Protein 3ABI (pdb70)

Radius of gyration: 34.6 Å; Cα contacts (8 Å, |Δi|>4): 1571; chains: 2; bounding box: 71×82×87 Å

CATH classification: 3.40.50.720 (+1 more: 3.30.360.10)

Nearest PDB structures (foldseek):
  3abi-assembly1_A  TM=1.003E+00  e=7.077E-80  Pyrococcus horikoshii
  3abi-assembly1_B  TM=9.769E-01  e=2.149E-71  Pyrococcus horikoshii
  2axq-assembly1_A-2  TM=8.290E-01  e=6.824E-28  Saccharomyces cerevisiae
  1e5q-assembly1_B  TM=8.795E-01  e=2.379E-26  Pyricularia grisea
  5l78-assembly1_B  TM=8.174E-01  e=2.625E-27  Homo sapiens

Sequence (694 aa):
HMKVLILGAGNIGRAIAWDLKDEFDVYIGDVNNENLEKVKEFATPLKVDASNFDKLVEVMKEFELVIGALPGFLGFKSIKAAIKSKVDMVDVSFMPENPLELRDEAEKAQVTIVFDAGFAPGLSNILMGRIFQELDLKEGYIYVGGLPKDPKPPLYYKITWSPRDLIEEYTRPARVIRNGKVSKVDPLSEVKKVKIGKFEFEAFISDGLRSMLETINSERLEEWTLRWPGHLEKIKVLRELGFFKPENLDFTLRVIEPLMRYETKDFSIMKVVGKGEEGEMEFFLYDEEDSMFSSMSRVTGFTAAIISRIVAENTCTFGVIPPEILGMREDTFRRIIDELKERGISIEGHMKVLILGAGNIGRAIAWDLKDEFDVYIGDVNNENLEKVKEFATPLKVDASNFDKLVEVMKEFELVIGALPGFLGFKSIKAAIKSKVDMVDVSFMPENPLELRDEAEKAQVTIVFDAGFAPGLSNILMGRIFQELDLKEGYIYVGGLPKDPKPPLYYKPRDLIEEYTRPARVIRNGKVSKVDPLSEVKKVKIGKFEFEAFISDGLRSMLETINSERLEEWTLRWPGHLEKIKVLRELGFFKPENLDFTLRVIEPLMRYETKDFSIMKVVGKGEEGEMEFFLYDEEDSMFSSMSRVTGFTAAIISRIVAENTCTFGVIPPEILGMREDTFRRIIDELKERGISIEG

Foldseek 3Di:
DFEEEEEDLALLRLLLQVVCQVPYQYEYEYQDVVSVVVRVVRHHYDHDDLVDQVRLLVVLLRGQEYEYDDEQCSPLSNLVSCLVSLHAYEYQYPHPDDNQVCFVSFQVSWYEYEYNCFQQPNVQLLQVLLLLQVFVFAAKEKEKEKAFPDFDPDARGADAGDPLSVLVFQQDWAWKAAQQAIDTDRFLPDWDWDADVPDIWIKTWGNRCRPVRVVRGHNIYTYIYTGHPNNSVVSVVCVVVVCCPPVNVVVVCVVCVVRNHDDGKIKIWMKMWTDHPPDIDIKIWIGIADPPHGHSSNRGNQSSSQVSVCSVVVVDTTGYDYNNVLSNDPVSSVSSQVSCVVVVTHMDD/DAEEEEEDLDLLSQLQLVVCQVPHQYEYEDCDPVSQVVRPVRHHYDYDDLVDLVRLLVVCLVHQEYEYDDEQVSPLSNLVSCLVSLHAYEYQHPHPDDNLVCFVSQQVSFYEYEYNCFQFVRVLLLQVLLVLQVFVFAAKEKEKEKAFPDADDDARGQALVVLVFQVDWAWWAAQQHIDTDRFLPDWDWDADVVGIWIWTWGHRCRVVNVVRRYNTYTYIYTGHPNHCVVVVVCVVVPCSPVVNVVVSCVVCNVNNHDDGWIKMKMKMKTDHPDDIDIKIWIGTADDPHHNRSLRTNQSSSQVRVCSSVVVDGTGYDYSSVLSNDVVSSVSSQVSCVVVPIHMDD

Structure (mmCIF, N/CA/C/O backbone):
data_3ABI
#
_entry.id   3ABI
#
_cell.length_a   75.291
_cell.length_b   113.011
_cell.length_c   122.456
_cell.angle_alpha   90.00
_cell.angle_beta   90.00
_cell.angle_gamma   90.00
#
_symmetry.space_group_name_H-M   'P 21 21 21'
#
loop_
_entity.id
_entity.type
_entity.pdbx_description
1 polymer 'Putative uncharacterized protein PH1688'
2 non-polymer 'SULFATE ION'
3 non-polymer NICOTINAMIDE-ADENINE-DINUCLEOTIDE
4 water water
#
loop_
_atom_site.group_PDB
_atom_site.id
_atom_site.type_symbol
_atom_site.label_atom_id
_atom_site.label_alt_id
_atom_site.label_comp_id
_atom_site.label_asym_id
_atom_site.label_entity_id
_atom_site.label_seq_id
_atom_site.pdbx_PDB_ins_code
_atom_site.Cartn_x
_atom_site.Cartn_y
_atom_site.Cartn_z
_atom_site.occupancy
_atom_site.B_iso_or_equiv
_atom_site.auth_seq_id
_atom_site.auth_comp_id
_atom_site.auth_asym_id
_atom_site.auth_atom_id
_atom_site.pdbx_PDB_model_num
ATOM 1 N N . HIS A 1 16 ? 0.737 1.207 152.622 1.00 81.57 0 HIS A N 1
ATOM 2 C CA . HIS A 1 16 ? 0.323 1.721 151.338 1.00 80.59 0 HIS A CA 1
ATOM 3 C C . HIS A 1 16 ? 1.038 0.998 150.190 1.00 77.80 0 HIS A C 1
ATOM 4 O O . HIS A 1 16 ? 2.253 0.979 150.119 1.00 75.91 0 HIS A O 1
ATOM 11 N N . MET A 1 17 ? 0.271 0.402 149.286 1.00 74.18 1 MET A N 1
ATOM 12 C CA . MET A 1 17 ? 0.829 -0.331 148.151 1.00 69.80 1 MET A CA 1
ATOM 13 C C . MET A 1 17 ? 1.490 0.526 147.077 1.00 67.88 1 MET A C 1
ATOM 14 O O . MET A 1 17 ? 1.213 1.697 146.951 1.00 68.65 1 MET A O 1
ATOM 19 N N . LYS A 1 18 ? 2.374 -0.081 146.309 1.00 64.82 2 LYS A N 1
ATOM 20 C CA . LYS A 1 18 ? 3.097 0.614 145.269 1.00 66.14 2 LYS A CA 1
ATOM 21 C C . LYS A 1 18 ? 2.292 0.794 143.994 1.00 63.53 2 LYS A C 1
ATOM 22 O O . LYS A 1 18 ? 1.670 -0.123 143.514 1.00 61.91 2 LYS A O 1
ATOM 28 N N . VAL A 1 19 ? 2.320 1.992 143.446 1.00 56.42 3 VAL A N 1
ATOM 29 C CA . VAL A 1 19 ? 1.602 2.274 142.232 1.00 54.50 3 VAL A CA 1
ATOM 30 C C . VAL A 1 19 ? 2.472 3.036 141.263 1.00 52.68 3 VAL A C 1
ATOM 31 O O . VAL A 1 19 ? 3.206 3.914 141.651 1.00 55.35 3 VAL A O 1
ATOM 35 N N . LEU A 1 20 ? 2.378 2.703 139.991 1.00 51.73 4 LEU A N 1
ATOM 36 C CA . LEU A 1 20 ? 3.148 3.399 138.990 1.00 52.60 4 LEU A CA 1
ATOM 37 C C . LEU A 1 20 ? 2.262 4.096 137.982 1.00 51.95 4 LEU A C 1
ATOM 38 O O . LEU A 1 20 ? 1.426 3.502 137.384 1.00 52.15 4 LEU A O 1
ATOM 43 N N . ILE A 1 21 ? 2.469 5.380 137.813 1.00 52.26 5 ILE A N 1
ATOM 44 C CA . ILE A 1 21 ? 1.699 6.162 136.897 1.00 50.16 5 ILE A CA 1
ATOM 45 C C . ILE A 1 21 ? 2.619 6.443 135.753 1.00 51.96 5 ILE A C 1
ATOM 46 O O . ILE A 1 21 ? 3.730 6.836 135.963 1.00 54.12 5 ILE A O 1
ATOM 51 N N . LEU A 1 22 ? 2.149 6.245 134.540 1.00 47.19 6 LEU A N 1
ATOM 52 C CA . LEU A 1 22 ? 2.957 6.496 133.383 1.00 46.38 6 LEU A CA 1
ATOM 53 C C . LEU A 1 22 ? 2.579 7.818 132.811 1.00 49.52 6 LEU A C 1
ATOM 54 O O . LEU A 1 22 ? 1.492 7.991 132.354 1.00 44.35 6 LEU A O 1
ATOM 59 N N . GLY A 1 23 ? 3.514 8.747 132.834 1.00 44.41 7 GLY A N 1
ATOM 60 C CA . GLY A 1 23 ? 3.320 10.074 132.312 1.00 45.06 7 GLY A CA 1
ATOM 61 C C . GLY A 1 23 ? 3.093 11.072 133.407 1.00 49.40 7 GLY A C 1
ATOM 62 O O . GLY A 1 23 ? 2.238 10.900 134.223 1.00 51.18 7 GLY A O 1
ATOM 63 N N . ALA A 1 24 ? 3.900 12.119 133.415 1.00 47.00 8 ALA A N 1
ATOM 64 C CA . ALA A 1 24 ? 3.865 13.154 134.428 1.00 47.92 8 ALA A CA 1
ATOM 65 C C . ALA A 1 24 ? 3.341 14.427 133.854 1.00 48.40 8 ALA A C 1
ATOM 66 O O . ALA A 1 24 ? 3.827 15.495 134.124 1.00 48.00 8 ALA A O 1
ATOM 68 N N . GLY A 1 25 ? 2.337 14.265 133.035 1.00 39.28 9 GLY A N 1
ATOM 69 C CA . GLY A 1 25 ? 1.709 15.342 132.344 1.00 44.35 9 GLY A CA 1
ATOM 70 C C . GLY A 1 25 ? 0.728 15.918 133.283 1.00 46.14 9 GLY A C 1
ATOM 71 O O . GLY A 1 25 ? 0.704 15.598 134.414 1.00 42.46 9 GLY A O 1
ATOM 72 N N . ASN A 1 26 ? -0.098 16.793 132.797 1.00 45.85 10 ASN A N 1
ATOM 73 C CA . ASN A 1 26 ? -1.046 17.395 133.666 1.00 54.36 10 ASN A CA 1
ATOM 74 C C . ASN A 1 26 ? -2.007 16.402 134.244 1.00 54.92 10 ASN A C 1
ATOM 75 O O . ASN A 1 26 ? -2.325 16.479 135.390 1.00 55.24 10 ASN A O 1
ATOM 80 N N . ILE A 1 27 ? -2.473 15.463 133.455 1.00 52.27 11 ILE A N 1
ATOM 81 C CA . ILE A 1 27 ? -3.367 14.463 133.977 1.00 46.99 11 ILE A CA 1
ATOM 82 C C . ILE A 1 27 ? -2.680 13.592 134.990 1.00 46.00 11 ILE A C 1
ATOM 83 O O . ILE A 1 27 ? -3.194 13.332 136.031 1.00 40.97 11 ILE A O 1
ATOM 88 N N . GLY A 1 28 ? -1.485 13.153 134.671 1.00 48.85 12 GLY A N 1
ATOM 89 C CA . GLY A 1 28 ? -0.738 12.276 135.542 1.00 52.58 12 GLY A CA 1
ATOM 90 C C . GLY A 1 28 ? -0.395 12.867 136.878 1.00 56.16 12 GLY A C 1
ATOM 91 O O . GLY A 1 28 ? -0.388 12.190 137.868 1.00 56.87 12 GLY A O 1
ATOM 92 N N . ARG A 1 29 ? -0.079 14.141 136.883 1.00 54.52 13 ARG A N 1
ATOM 93 C CA . ARG A 1 29 ? 0.232 14.844 138.093 1.00 55.94 13 ARG A CA 1
ATOM 94 C C . ARG A 1 29 ? -0.968 14.916 139.017 1.00 54.46 13 ARG A C 1
ATOM 95 O O . ARG A 1 29 ? -0.828 14.788 140.195 1.00 56.66 13 ARG A O 1
ATOM 103 N N . ALA A 1 30 ? -2.146 15.147 138.467 1.00 52.51 14 ALA A N 1
ATOM 104 C CA . ALA A 1 30 ? -3.382 15.194 139.243 1.00 48.86 14 ALA A CA 1
ATOM 105 C C . ALA A 1 30 ? -3.759 13.864 139.857 1.00 46.10 14 ALA A C 1
ATOM 106 O O . ALA A 1 30 ? -4.273 13.805 140.931 1.00 43.58 14 ALA A O 1
ATOM 108 N N . ILE A 1 31 ? -3.522 12.801 139.127 1.00 40.04 15 ILE A N 1
ATOM 109 C CA . ILE A 1 31 ? -3.764 11.483 139.632 1.00 44.75 15 ILE A CA 1
ATOM 110 C C . ILE A 1 31 ? -2.839 11.229 140.780 1.00 42.65 15 ILE A C 1
ATOM 111 O O . ILE A 1 31 ? -3.181 10.579 141.714 1.00 43.49 15 ILE A O 1
ATOM 116 N N . ALA A 1 32 ? -1.634 11.728 140.666 1.00 51.11 16 ALA A N 1
ATOM 117 C CA . ALA A 1 32 ? -0.639 11.552 141.691 1.00 52.69 16 ALA A CA 1
ATOM 118 C C . ALA A 1 32 ? -0.997 12.247 142.967 1.00 51.09 16 ALA A C 1
ATOM 119 O O . ALA A 1 32 ? -0.820 11.709 144.021 1.00 45.76 16 ALA A O 1
ATOM 121 N N . TRP A 1 33 ? -1.490 13.463 142.845 1.00 45.96 17 TRP A N 1
ATOM 122 C CA . TRP A 1 33 ? -1.889 14.247 143.967 1.00 42.82 17 TRP A CA 1
ATOM 123 C C . TRP A 1 33 ? -3.026 13.604 144.689 1.00 41.42 17 TRP A C 1
ATOM 124 O O . TRP A 1 33 ? -3.031 13.489 145.878 1.00 41.40 17 TRP A O 1
ATOM 135 N N . ASP A 1 34 ? -4.003 13.162 143.949 1.00 41.02 18 ASP A N 1
ATOM 136 C CA . ASP A 1 34 ? -5.139 12.530 144.554 1.00 43.96 18 ASP A CA 1
ATOM 137 C C . ASP A 1 34 ? -4.769 11.272 145.334 1.00 42.86 18 ASP A C 1
ATOM 138 O O . ASP A 1 34 ? -5.294 11.029 146.368 1.00 44.12 18 ASP A O 1
ATOM 143 N N . LEU A 1 35 ? -3.855 10.486 144.819 1.00 44.64 19 LEU A N 1
ATOM 144 C CA . LEU A 1 35 ? -3.470 9.239 145.431 1.00 49.22 19 LEU A CA 1
ATOM 145 C C . LEU A 1 35 ? -2.275 9.253 146.366 1.00 52.95 19 LEU A C 1
ATOM 146 O O . LEU A 1 35 ? -1.929 8.249 146.916 1.00 50.99 19 LEU A O 1
ATOM 151 N N . LYS A 1 36 ? -1.667 10.396 146.567 1.00 50.37 20 LYS A N 1
ATOM 152 C CA . LYS A 1 36 ? -0.425 10.467 147.278 1.00 54.21 20 LYS A CA 1
ATOM 153 C C . LYS A 1 36 ? -0.427 9.926 148.696 1.00 54.60 20 LYS A C 1
ATOM 154 O O . LYS A 1 36 ? 0.552 9.367 149.130 1.00 53.41 20 LYS A O 1
ATOM 160 N N . ASP A 1 37 ? -1.515 10.097 149.423 1.00 56.70 21 ASP A N 1
ATOM 161 C CA . ASP A 1 37 ? -1.584 9.618 150.795 1.00 56.30 21 ASP A CA 1
ATOM 162 C C . ASP A 1 37 ? -2.166 8.224 150.975 1.00 55.50 21 ASP A C 1
ATOM 163 O O . ASP A 1 37 ? -2.246 7.757 152.074 1.00 60.48 21 ASP A O 1
ATOM 168 N N . GLU A 1 38 ? -2.592 7.566 149.915 1.00 57.11 22 GLU A N 1
ATOM 169 C CA . GLU A 1 38 ? -3.161 6.232 150.043 1.00 53.15 22 GLU A CA 1
ATOM 170 C C . GLU A 1 38 ? -2.312 5.142 149.466 1.00 52.47 22 GLU A C 1
ATOM 171 O O . GLU A 1 38 ? -2.493 3.987 149.757 1.00 44.98 22 GLU A O 1
ATOM 177 N N . PHE A 1 39 ? -1.374 5.536 148.638 1.00 49.96 23 PHE A N 1
ATOM 178 C CA . PHE A 1 39 ? -0.515 4.615 147.965 1.00 56.13 23 PHE A CA 1
ATOM 179 C C . PHE A 1 39 ? 0.845 5.225 147.970 1.00 57.79 23 PHE A C 1
ATOM 180 O O . PHE A 1 39 ? 0.979 6.399 148.181 1.00 52.78 23 PHE A O 1
ATOM 188 N N . ASP A 1 40 ? 1.855 4.418 147.729 1.00 56.34 24 ASP A N 1
ATOM 189 C CA . ASP A 1 40 ? 3.192 4.919 147.638 1.00 59.01 24 ASP A CA 1
ATOM 190 C C . ASP A 1 40 ? 3.277 5.043 146.161 1.00 59.86 24 ASP A C 1
ATOM 191 O O . ASP A 1 40 ? 3.293 4.068 145.467 1.00 61.96 24 ASP A O 1
ATOM 196 N N . VAL A 1 41 ? 3.258 6.253 145.662 1.00 59.79 25 VAL A N 1
ATOM 197 C CA . VAL A 1 41 ? 3.179 6.403 144.237 1.00 64.73 25 VAL A CA 1
ATOM 198 C C . VAL A 1 41 ? 4.442 6.813 143.546 1.00 65.56 25 VAL A C 1
ATOM 199 O O . VAL A 1 41 ? 5.131 7.719 143.950 1.00 62.28 25 VAL A O 1
ATOM 203 N N . TYR A 1 42 ? 4.708 6.101 142.468 1.00 68.51 26 TYR A N 1
ATOM 204 C CA . TYR A 1 42 ? 5.846 6.361 141.637 1.00 69.35 26 TYR A CA 1
ATOM 205 C C . TYR A 1 42 ? 5.343 6.836 140.305 1.00 65.97 26 TYR A C 1
ATOM 206 O O . TYR A 1 42 ? 4.440 6.272 139.769 1.00 65.44 26 TYR A O 1
ATOM 215 N N . ILE A 1 43 ? 5.931 7.886 139.780 1.00 62.98 27 ILE A N 1
ATOM 216 C CA . ILE A 1 43 ? 5.536 8.361 138.486 1.00 61.23 27 ILE A CA 1
ATOM 217 C C . ILE A 1 43 ? 6.735 8.480 137.551 1.00 61.19 27 ILE A C 1
ATOM 218 O O . ILE A 1 43 ? 7.695 9.155 137.837 1.00 63.75 27 ILE A O 1
ATOM 223 N N . GLY A 1 44 ? 6.652 7.804 136.421 1.00 61.73 28 GLY A N 1
ATOM 224 C CA . GLY A 1 44 ? 7.700 7.798 135.435 1.00 60.28 28 GLY A CA 1
ATOM 225 C C . GLY A 1 44 ? 7.367 8.600 134.210 1.00 57.40 28 GLY A C 1
ATOM 226 O O . GLY A 1 44 ? 6.269 8.593 133.735 1.00 60.72 28 GLY A O 1
ATOM 227 N N . ASP A 1 45 ? 8.342 9.316 133.718 1.00 56.13 29 ASP A N 1
ATOM 228 C CA . ASP A 1 45 ? 8.153 10.122 132.566 1.00 55.17 29 ASP A CA 1
ATOM 229 C C . ASP A 1 45 ? 9.487 10.263 131.918 1.00 59.59 29 ASP A C 1
ATOM 230 O O . ASP A 1 45 ? 10.498 9.964 132.491 1.00 55.24 29 ASP A O 1
ATOM 235 N N . VAL A 1 46 ? 9.487 10.734 130.700 1.00 62.42 30 VAL A N 1
ATOM 236 C CA . VAL A 1 46 ? 10.729 10.952 130.036 1.00 63.46 30 VAL A CA 1
ATOM 237 C C . VAL A 1 46 ? 11.190 12.397 130.131 1.00 62.69 30 VAL A C 1
ATOM 238 O O . VAL A 1 46 ? 12.295 12.694 129.774 1.00 61.47 30 VAL A O 1
ATOM 242 N N . ASN A 1 47 ? 10.347 13.292 130.619 1.00 62.76 31 ASN A N 1
ATOM 243 C CA . ASN A 1 47 ? 10.733 14.689 130.716 1.00 66.59 31 ASN A CA 1
ATOM 244 C C . ASN A 1 47 ? 10.929 15.169 132.144 1.00 71.86 31 ASN A C 1
ATOM 245 O O . ASN A 1 47 ? 10.042 15.097 132.959 1.00 75.61 31 ASN A O 1
ATOM 250 N N . ASN A 1 48 ? 12.139 15.614 132.437 1.00 74.70 32 ASN A N 1
ATOM 251 C CA . ASN A 1 48 ? 12.554 16.026 133.769 1.00 74.55 32 ASN A CA 1
ATOM 252 C C . ASN A 1 48 ? 11.841 17.218 134.312 1.00 70.26 32 ASN A C 1
ATOM 253 O O . ASN A 1 48 ? 11.547 17.312 135.472 1.00 67.96 32 ASN A O 1
ATOM 258 N N . GLU A 1 49 ? 11.581 18.157 133.454 1.00 69.89 33 GLU A N 1
ATOM 259 C CA . GLU A 1 49 ? 10.965 19.346 133.911 1.00 71.44 33 GLU A CA 1
ATOM 260 C C . GLU A 1 49 ? 9.618 18.969 134.502 1.00 71.41 33 GLU A C 1
ATOM 261 O O . GLU A 1 49 ? 9.247 19.458 135.547 1.00 74.54 33 GLU A O 1
ATOM 267 N N . ASN A 1 50 ? 8.890 18.082 133.842 1.00 68.74 34 ASN A N 1
ATOM 268 C CA . ASN A 1 50 ? 7.607 17.611 134.344 1.00 65.07 34 ASN A CA 1
ATOM 269 C C . ASN A 1 50 ? 7.720 16.830 135.639 1.00 64.81 34 ASN A C 1
ATOM 270 O O . ASN A 1 50 ? 6.876 16.941 136.490 1.00 62.35 34 ASN A O 1
ATOM 275 N N . LEU A 1 51 ? 8.776 16.037 135.760 1.00 63.41 35 LEU A N 1
ATOM 276 C CA . LEU A 1 51 ? 9.106 15.261 136.952 1.00 63.97 35 LEU A CA 1
ATOM 277 C C . LEU A 1 51 ? 9.453 16.145 138.136 1.00 67.26 35 LEU A C 1
ATOM 278 O O . LEU A 1 51 ? 9.217 15.803 139.268 1.00 69.91 35 LEU A O 1
ATOM 283 N N . GLU A 1 52 ? 10.028 17.293 137.845 1.00 68.00 36 GLU A N 1
ATOM 284 C CA . GLU A 1 52 ? 10.394 18.245 138.867 1.00 70.90 36 GLU A CA 1
ATOM 285 C C . GLU A 1 52 ? 9.137 18.702 139.569 1.00 71.18 36 GLU A C 1
ATOM 286 O O . GLU A 1 52 ? 9.139 18.987 140.745 1.00 70.60 36 GLU A O 1
ATOM 292 N N . LYS A 1 53 ? 8.058 18.788 138.816 1.00 71.46 37 LYS A N 1
ATOM 293 C CA . LYS A 1 53 ? 6.787 19.224 139.347 1.00 68.19 37 LYS A CA 1
ATOM 294 C C . LYS A 1 53 ? 6.258 18.285 140.380 1.00 66.71 37 LYS A C 1
ATOM 295 O O . LYS A 1 53 ? 5.622 18.707 141.311 1.00 69.40 37 LYS A O 1
ATOM 301 N N . VAL A 1 54 ? 6.520 17.008 140.211 1.00 63.73 38 VAL A N 1
ATOM 302 C CA . VAL A 1 54 ? 5.987 16.030 141.126 1.00 66.57 38 VAL A CA 1
ATOM 303 C C . VAL A 1 54 ? 6.856 15.450 142.228 1.00 70.28 38 VAL A C 1
ATOM 304 O O . VAL A 1 54 ? 6.401 14.603 142.938 1.00 73.52 38 VAL A O 1
ATOM 308 N N . LYS A 1 55 ? 8.075 15.909 142.413 1.00 73.52 39 LYS A N 1
ATOM 309 C CA . LYS A 1 55 ? 8.953 15.296 143.406 1.00 70.81 39 LYS A CA 1
ATOM 310 C C . LYS A 1 55 ? 8.417 15.334 144.818 1.00 68.90 39 LYS A C 1
ATOM 311 O O . LYS A 1 55 ? 8.645 14.429 145.591 1.00 64.66 39 LYS A O 1
ATOM 317 N N . GLU A 1 56 ? 7.714 16.395 145.148 1.00 66.71 40 GLU A N 1
ATOM 318 C CA . GLU A 1 56 ? 7.167 16.533 146.468 1.00 68.99 40 GLU A CA 1
ATOM 319 C C . GLU A 1 56 ? 6.120 15.498 146.855 1.00 68.71 40 GLU A C 1
ATOM 320 O O . GLU A 1 56 ? 6.088 15.082 147.988 1.00 67.67 40 GLU A O 1
ATOM 326 N N . PHE A 1 57 ? 5.287 15.048 145.928 1.00 67.47 41 PHE A N 1
ATOM 327 C CA . PHE A 1 57 ? 4.297 14.044 146.288 1.00 64.66 41 PHE A CA 1
ATOM 328 C C . PHE A 1 57 ? 4.397 12.649 145.704 1.00 60.45 41 PHE A C 1
ATOM 329 O O . PHE A 1 57 ? 3.662 11.776 146.089 1.00 60.40 41 PHE A O 1
ATOM 337 N N . ALA A 1 58 ? 5.300 12.425 144.782 1.00 59.67 42 ALA A N 1
ATOM 338 C CA . ALA A 1 58 ? 5.459 11.099 144.242 1.00 59.24 42 ALA A CA 1
ATOM 339 C C . ALA A 1 58 ? 6.912 10.914 143.954 1.00 57.94 42 ALA A C 1
ATOM 340 O O . ALA A 1 58 ? 7.621 11.863 143.798 1.00 51.77 42 ALA A O 1
ATOM 342 N N . THR A 1 59 ? 7.365 9.682 143.881 1.00 59.12 43 THR A N 1
ATOM 343 C CA . THR A 1 59 ? 8.756 9.471 143.604 1.00 60.29 43 THR A CA 1
ATOM 344 C C . THR A 1 59 ? 8.898 9.312 142.115 1.00 60.97 43 THR A C 1
ATOM 345 O O . THR A 1 59 ? 8.310 8.445 141.528 1.00 58.79 43 THR A O 1
ATOM 349 N N . PRO A 1 60 ? 9.664 10.202 141.513 1.00 63.17 44 PRO A N 1
ATOM 350 C CA . PRO A 1 60 ? 9.900 10.215 140.081 1.00 63.28 44 PRO A CA 1
ATOM 351 C C . PRO A 1 60 ? 10.849 9.157 139.575 1.00 63.19 44 PRO A C 1
ATOM 352 O O . PRO A 1 60 ? 11.798 8.784 140.216 1.00 63.73 44 PRO A O 1
ATOM 356 N N . LEU A 1 61 ? 10.565 8.680 138.383 1.00 62.65 45 LEU A N 1
ATOM 357 C CA . LEU A 1 61 ? 11.369 7.691 137.734 1.00 62.53 45 LEU A CA 1
ATOM 358 C C . LEU A 1 61 ? 11.607 8.138 136.319 1.00 64.96 45 LEU A C 1
ATOM 359 O O . LEU A 1 61 ? 10.733 8.677 135.686 1.00 64.79 45 LEU A O 1
ATOM 364 N N . LYS A 1 62 ? 12.795 7.914 135.802 1.00 66.50 46 LYS A N 1
ATOM 365 C CA . LYS A 1 62 ? 13.036 8.293 134.445 1.00 67.18 46 LYS A CA 1
ATOM 366 C C . LYS A 1 62 ? 12.726 7.038 133.705 1.00 67.40 46 LYS A C 1
ATOM 367 O O . LYS A 1 62 ? 13.452 6.081 133.789 1.00 64.48 46 LYS A O 1
ATOM 373 N N . VAL A 1 63 ? 11.610 7.040 133.001 1.00 66.10 47 VAL A N 1
ATOM 374 C CA . VAL A 1 63 ? 11.179 5.882 132.259 1.00 62.58 47 VAL A CA 1
ATOM 375 C C . VAL A 1 63 ? 10.763 6.227 130.864 1.00 64.41 47 VAL A C 1
ATOM 376 O O . VAL A 1 63 ? 10.103 7.207 130.676 1.00 65.44 47 VAL A O 1
ATOM 380 N N . ASP A 1 64 ? 11.119 5.406 129.892 1.00 61.25 48 ASP A N 1
ATOM 381 C CA . ASP A 1 64 ? 10.636 5.625 128.548 1.00 63.78 48 ASP A CA 1
ATOM 382 C C . ASP A 1 64 ? 9.681 4.520 128.160 1.00 63.64 48 ASP A C 1
ATOM 383 O O . ASP A 1 64 ? 10.069 3.415 127.882 1.00 65.27 48 ASP A O 1
ATOM 388 N N . ALA A 1 65 ? 8.415 4.851 128.136 1.00 62.24 49 ALA A N 1
ATOM 389 C CA . ALA A 1 65 ? 7.37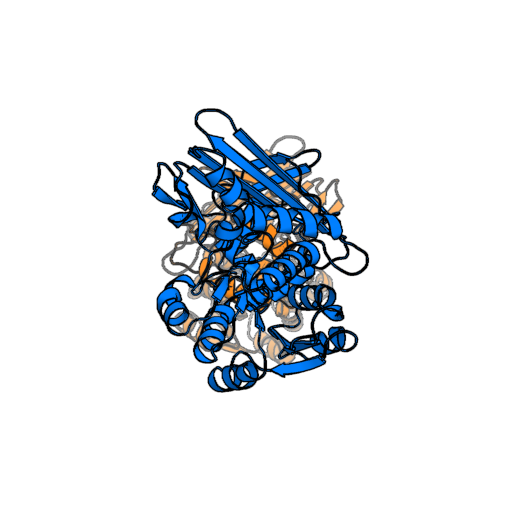3 3.897 127.898 1.00 63.88 49 ALA A CA 1
ATOM 390 C C . ALA A 1 65 ? 7.497 3.447 126.495 1.00 65.44 49 ALA A C 1
ATOM 391 O O . ALA A 1 65 ? 6.891 2.490 126.089 1.00 64.46 49 ALA A O 1
ATOM 393 N N . SER A 1 66 ? 8.335 4.151 125.771 1.00 65.00 50 SER A N 1
ATOM 394 C CA . SER A 1 66 ? 8.596 3.868 124.385 1.00 62.63 50 SER A CA 1
ATOM 395 C C . SER A 1 66 ? 9.216 2.518 124.224 1.00 64.14 50 SER A C 1
ATOM 396 O O . SER A 1 66 ? 8.970 1.854 123.256 1.00 62.24 50 SER A O 1
ATOM 399 N N . ASN A 1 67 ? 10.055 2.155 125.178 1.00 67.84 51 ASN A N 1
ATOM 400 C CA . ASN A 1 67 ? 10.793 0.914 125.132 1.00 70.37 51 ASN A CA 1
ATOM 401 C C . ASN A 1 67 ? 10.105 -0.175 125.883 1.00 68.84 51 ASN A C 1
ATOM 402 O O . ASN A 1 67 ? 10.187 -0.255 127.085 1.00 70.47 51 ASN A O 1
ATOM 407 N N . PHE A 1 68 ? 9.440 -1.036 125.150 1.00 67.50 52 PHE A N 1
ATOM 408 C CA . PHE A 1 68 ? 8.604 -2.041 125.735 1.00 68.59 52 PHE A CA 1
ATOM 409 C C . PHE A 1 68 ? 9.206 -3.078 126.640 1.00 70.95 52 PHE A C 1
ATOM 410 O O . PHE A 1 68 ? 8.698 -3.307 127.705 1.00 71.97 52 PHE A O 1
ATOM 418 N N . ASP A 1 69 ? 10.262 -3.745 126.244 1.00 78.75 53 ASP A N 1
ATOM 419 C CA . ASP A 1 69 ? 10.795 -4.764 127.130 1.00 79.96 53 ASP A CA 1
ATOM 420 C C . ASP A 1 69 ? 11.253 -4.125 128.423 1.00 79.21 53 ASP A C 1
ATOM 421 O O . ASP A 1 69 ? 11.072 -4.667 129.493 1.00 80.32 53 ASP A O 1
ATOM 426 N N . LYS A 1 70 ? 11.829 -2.948 128.304 1.00 75.60 54 LYS A N 1
ATOM 427 C CA . LYS A 1 70 ? 12.276 -2.191 129.438 1.00 74.50 54 LYS A CA 1
ATOM 428 C C . LYS A 1 70 ? 11.130 -1.788 130.335 1.00 75.84 54 LYS A C 1
ATOM 429 O O . LYS A 1 70 ? 11.232 -1.838 131.546 1.00 77.86 54 LYS A O 1
ATOM 435 N N . LEU A 1 71 ? 10.033 -1.366 129.733 1.00 73.46 55 LEU A N 1
ATOM 436 C CA . LEU A 1 71 ? 8.875 -0.936 130.479 1.00 69.50 55 LEU A CA 1
ATOM 437 C C . LEU A 1 71 ? 8.268 -2.052 131.301 1.00 71.49 55 LEU A C 1
ATOM 438 O O . LEU A 1 71 ? 7.897 -1.866 132.434 1.00 73.25 55 LEU A O 1
ATOM 443 N N . VAL A 1 72 ? 8.165 -3.228 130.732 1.00 70.89 56 VAL A N 1
ATOM 444 C CA . VAL A 1 72 ? 7.574 -4.312 131.467 1.00 71.09 56 VAL A CA 1
ATOM 445 C C . VAL A 1 72 ? 8.389 -4.629 132.695 1.00 72.15 56 VAL A C 1
ATOM 446 O O . VAL A 1 72 ? 7.849 -4.967 133.716 1.00 74.27 56 VAL A O 1
ATOM 450 N N . GLU A 1 73 ? 9.698 -4.502 132.597 1.00 74.33 57 GLU A N 1
ATOM 451 C CA . GLU A 1 73 ? 10.571 -4.792 133.724 1.00 75.74 57 GLU A CA 1
ATOM 452 C C . GLU A 1 73 ? 10.314 -3.867 134.890 1.00 72.69 57 GLU A C 1
ATOM 453 O O . GLU A 1 73 ? 10.317 -4.270 136.037 1.00 67.42 57 GLU A O 1
ATOM 459 N N . VAL A 1 74 ? 10.103 -2.608 134.588 1.00 71.18 58 VAL A N 1
ATOM 460 C CA . VAL A 1 74 ? 9.798 -1.663 135.619 1.00 69.24 58 VAL A CA 1
ATOM 461 C C . VAL A 1 74 ? 8.495 -2.036 136.255 1.00 69.11 58 VAL A C 1
ATOM 462 O O . VAL A 1 74 ? 8.332 -1.958 137.436 1.00 69.30 58 VAL A O 1
ATOM 466 N N . MET A 1 75 ? 7.572 -2.502 135.448 1.00 70.27 59 MET A N 1
ATOM 467 C CA . MET A 1 75 ? 6.240 -2.850 135.904 1.00 70.15 59 MET A CA 1
ATOM 468 C C . MET A 1 75 ? 6.127 -3.947 136.943 1.00 70.97 59 MET A C 1
ATOM 469 O O . MET A 1 75 ? 5.247 -3.903 137.766 1.00 70.97 59 MET A O 1
ATOM 474 N N . LYS A 1 76 ? 7.024 -4.916 136.930 1.00 75.19 60 LYS A N 1
ATOM 475 C CA . LYS A 1 76 ? 6.930 -6.053 137.850 1.00 74.80 60 LYS A CA 1
ATOM 476 C C . LYS A 1 76 ? 6.989 -5.633 139.304 1.00 74.56 60 LYS A C 1
ATOM 477 O O . LYS A 1 76 ? 6.427 -6.276 140.169 1.00 75.53 60 LYS A O 1
ATOM 483 N N . GLU A 1 77 ? 7.673 -4.540 139.559 1.00 72.86 61 GLU A N 1
ATOM 484 C CA . GLU A 1 77 ? 7.808 -4.022 140.894 1.00 73.03 61 GLU A CA 1
ATOM 485 C C . GLU A 1 77 ? 6.496 -3.582 141.518 1.00 71.19 61 GLU A C 1
ATOM 486 O O . GLU A 1 77 ? 6.291 -3.735 142.707 1.00 70.66 61 GLU A O 1
ATOM 492 N N . PHE A 1 78 ? 5.613 -3.025 140.702 1.00 67.00 62 PHE A N 1
ATOM 493 C CA . PHE A 1 78 ? 4.360 -2.476 141.174 1.00 61.78 62 PHE A CA 1
ATOM 494 C C . PHE A 1 78 ? 3.183 -3.396 141.070 1.00 60.08 62 PHE A C 1
ATOM 495 O O . PHE A 1 78 ? 3.200 -4.326 140.322 1.00 58.11 62 PHE A O 1
ATOM 503 N N . GLU A 1 79 ? 2.159 -3.107 141.847 1.00 59.46 63 GLU A N 1
ATOM 504 C CA . GLU A 1 79 ? 0.931 -3.853 141.814 1.00 61.26 63 GLU A CA 1
ATOM 505 C C . GLU A 1 79 ? -0.163 -3.142 141.051 1.00 59.66 63 GLU A C 1
ATOM 506 O O . GLU A 1 79 ? -1.203 -3.686 140.812 1.00 59.36 63 GLU A O 1
ATOM 512 N N . LEU A 1 80 ? 0.058 -1.901 140.701 1.00 57.44 64 LEU A N 1
ATOM 513 C CA . LEU A 1 80 ? -0.902 -1.218 139.901 1.00 53.24 64 LEU A CA 1
ATOM 514 C C . LEU A 1 80 ? -0.204 -0.207 139.064 1.00 51.15 64 LEU A C 1
ATOM 515 O O . LEU A 1 80 ? 0.703 0.445 139.507 1.00 49.64 64 LEU A O 1
ATOM 520 N N . VAL A 1 81 ? -0.662 -0.071 137.838 1.00 51.15 65 VAL A N 1
ATOM 521 C CA . VAL A 1 81 ? -0.161 0.959 136.958 1.00 53.52 65 VAL A CA 1
ATOM 522 C C . VAL A 1 81 ? -1.319 1.781 136.432 1.00 48.28 65 VAL A C 1
ATOM 523 O O . VAL A 1 81 ? -2.387 1.287 136.201 1.00 44.63 65 VAL A O 1
ATOM 527 N N . ILE A 1 82 ? -1.086 3.066 136.304 1.00 43.48 66 ILE A N 1
ATOM 528 C CA . ILE A 1 82 ? -2.067 3.962 135.791 1.00 42.24 66 ILE A CA 1
ATOM 529 C C . ILE A 1 82 ? -1.435 4.627 134.618 1.00 39.94 66 ILE A C 1
ATOM 530 O O . ILE A 1 82 ? -0.386 5.171 134.743 1.00 44.35 66 ILE A O 1
ATOM 535 N N . GLY A 1 83 ? -2.081 4.591 133.473 1.00 36.46 67 GLY A N 1
ATOM 536 C CA . GLY A 1 83 ? -1.514 5.180 132.290 1.00 38.15 67 GLY A CA 1
ATOM 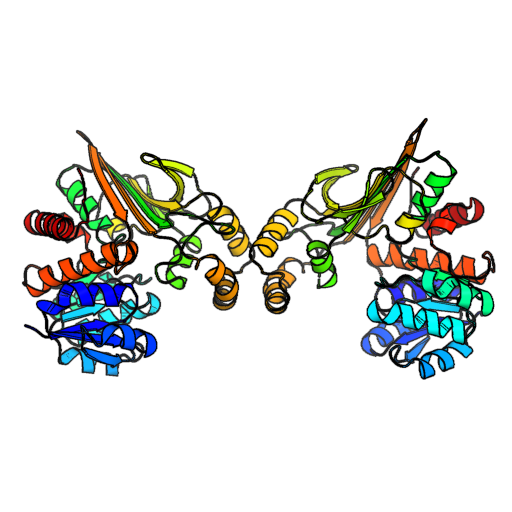537 C C . GLY A 1 83 ? -2.005 6.555 131.941 1.00 38.17 67 GLY A C 1
ATOM 538 O O . GLY A 1 83 ? -3.164 6.795 131.826 1.00 42.63 67 GLY A O 1
ATOM 539 N N . ALA A 1 84 ? -1.072 7.468 131.802 1.00 40.35 68 ALA A N 1
ATOM 540 C CA . ALA A 1 84 ? -1.367 8.842 131.499 1.00 43.52 68 ALA A CA 1
ATOM 541 C C . ALA A 1 84 ? -0.496 9.363 130.378 1.00 45.45 68 ALA A C 1
ATOM 542 O O . ALA A 1 84 ? -0.139 10.508 130.351 1.00 42.09 68 ALA A O 1
ATOM 544 N N . LEU A 1 85 ? -0.139 8.477 129.475 1.00 46.17 69 LEU A N 1
ATOM 545 C CA . LEU A 1 85 ? 0.666 8.809 128.331 1.00 44.97 69 LEU A CA 1
ATOM 546 C C . LEU A 1 85 ? -0.127 9.397 127.201 1.00 44.52 69 LEU A C 1
ATOM 547 O O . LEU A 1 85 ? -1.330 9.329 127.164 1.00 44.88 69 LEU A O 1
ATOM 552 N N . PRO A 1 86 ? 0.592 9.918 126.244 1.00 43.05 70 PRO A N 1
ATOM 553 C CA . PRO A 1 86 ? 0.003 10.464 125.056 1.00 43.55 70 PRO A CA 1
ATOM 554 C C . PRO A 1 86 ? -0.633 9.274 124.429 1.00 43.82 70 PRO A C 1
ATOM 555 O O . PRO A 1 86 ? -0.239 8.194 124.736 1.00 43.21 70 PRO A O 1
ATOM 559 N N . GLY A 1 87 ? -1.618 9.485 123.589 1.00 41.31 71 GLY A N 1
ATOM 560 C CA . GLY A 1 87 ? -2.399 8.427 123.014 1.00 44.87 71 GLY A CA 1
ATOM 561 C C . GLY A 1 87 ? -1.647 7.435 122.184 1.00 47.72 71 GLY A C 1
ATOM 562 O O . GLY A 1 87 ? -1.927 6.266 122.228 1.00 46.93 71 GLY A O 1
ATOM 563 N N . PHE A 1 88 ? -0.675 7.905 121.437 1.00 45.20 72 PHE A N 1
ATOM 564 C CA . PHE A 1 88 ? 0.059 7.009 120.587 1.00 52.13 72 PHE A CA 1
ATOM 565 C C . PHE A 1 88 ? 0.762 5.934 121.392 1.00 49.07 72 PHE A C 1
ATOM 566 O O . PHE A 1 88 ? 0.997 4.860 120.905 1.00 49.51 72 PHE A O 1
ATOM 574 N N . LEU A 1 89 ? 1.087 6.229 122.632 1.00 50.01 73 LEU A N 1
ATOM 575 C CA . LEU A 1 89 ? 1.802 5.286 123.450 1.00 50.71 73 LEU A CA 1
ATOM 576 C C . LEU A 1 89 ? 0.988 4.340 124.290 1.00 51.22 73 LEU A C 1
ATOM 577 O O . LEU A 1 89 ? 1.521 3.440 124.863 1.00 51.24 73 LEU A O 1
ATOM 582 N N . GLY A 1 90 ? -0.298 4.565 124.386 1.00 52.04 74 GLY A N 1
ATOM 583 C CA . GLY A 1 90 ? -1.136 3.780 125.250 1.00 46.49 74 GLY A CA 1
ATOM 584 C C . GLY A 1 90 ? -1.347 2.312 125.036 1.00 51.31 74 GLY A C 1
ATOM 585 O O . GLY A 1 90 ? -1.366 1.559 125.971 1.00 51.46 74 GLY A O 1
ATOM 586 N N . PHE A 1 91 ? -1.529 1.890 123.808 1.00 47.68 75 PHE A N 1
ATOM 587 C CA . PHE A 1 91 ? -1.786 0.496 123.568 1.00 49.60 75 PHE A CA 1
ATOM 588 C C . PHE A 1 91 ? -0.629 -0.379 124.012 1.00 47.57 75 PHE A C 1
ATOM 589 O O . PHE A 1 91 ? -0.809 -1.439 124.547 1.00 43.28 75 PHE A O 1
ATOM 597 N N . LYS A 1 92 ? 0.570 0.088 123.776 1.00 49.40 76 LYS A N 1
ATOM 598 C CA . LYS A 1 92 ? 1.747 -0.636 124.161 1.00 56.75 76 LYS A CA 1
ATOM 599 C C . LYS A 1 92 ? 1.848 -0.781 125.662 1.00 55.19 76 LYS A C 1
ATOM 600 O O . LYS A 1 92 ? 2.214 -1.810 126.153 1.00 54.21 76 LYS A O 1
ATOM 606 N N . SER A 1 93 ? 1.531 0.274 126.383 1.00 54.53 77 SER A N 1
ATOM 607 C CA . SER A 1 93 ? 1.611 0.264 127.830 1.00 54.10 77 SER A CA 1
ATOM 608 C C . SER A 1 93 ? 0.639 -0.731 128.381 1.00 53.95 77 SER A C 1
ATOM 609 O O . SER A 1 93 ? 0.893 -1.388 129.352 1.00 49.13 77 SER A O 1
ATOM 612 N N . ILE A 1 94 ? -0.508 -0.809 127.750 1.00 56.19 78 ILE A N 1
ATOM 613 C CA . ILE A 1 94 ? -1.494 -1.754 128.160 1.00 54.64 78 ILE A CA 1
ATOM 614 C C . ILE A 1 94 ? -0.889 -3.102 127.944 1.00 56.52 78 ILE A C 1
ATOM 615 O O . ILE A 1 94 ? -1.037 -3.983 128.738 1.00 55.40 78 ILE A O 1
ATOM 620 N N . LYS A 1 95 ? -0.207 -3.258 126.833 1.00 59.79 79 LYS A N 1
ATOM 621 C CA . LYS A 1 95 ? 0.364 -4.531 126.495 1.00 59.40 79 LYS A CA 1
ATOM 622 C C . LYS A 1 95 ? 1.378 -4.908 127.524 1.00 58.66 79 LYS A C 1
ATOM 623 O O . LYS A 1 95 ? 1.448 -6.035 127.925 1.00 56.96 79 LYS A O 1
ATOM 629 N N . ALA A 1 96 ? 2.178 -3.946 127.936 1.00 55.44 80 ALA A N 1
ATOM 630 C CA . ALA A 1 96 ? 3.210 -4.198 128.912 1.00 56.04 80 ALA A CA 1
ATOM 631 C C . ALA A 1 96 ? 2.634 -4.630 130.220 1.00 53.48 80 ALA A C 1
ATOM 632 O O . ALA A 1 96 ? 3.140 -5.510 130.857 1.00 53.74 80 ALA A O 1
ATOM 634 N N . ALA A 1 97 ? 1.571 -3.982 130.630 1.00 51.53 81 ALA A N 1
ATOM 635 C CA . ALA A 1 97 ? 0.996 -4.287 131.896 1.00 52.47 81 ALA A CA 1
ATOM 636 C C . ALA A 1 97 ? 0.536 -5.703 131.910 1.00 52.34 81 ALA A C 1
ATOM 637 O O . ALA A 1 97 ? 0.719 -6.395 132.873 1.00 54.30 81 ALA A O 1
ATOM 639 N N . ILE A 1 98 ? -0.116 -6.117 130.849 1.00 54.82 82 ILE A N 1
ATOM 640 C CA . ILE A 1 98 ? -0.623 -7.458 130.761 1.00 57.12 82 ILE A CA 1
ATOM 641 C C . ILE A 1 98 ? 0.488 -8.464 130.752 1.00 61.28 82 ILE A C 1
ATOM 642 O O . ILE A 1 98 ? 0.406 -9.496 131.360 1.00 62.45 82 ILE A O 1
ATOM 647 N N . LYS A 1 99 ? 1.520 -8.200 129.994 1.00 59.94 83 LYS A N 1
ATOM 648 C CA . LYS A 1 99 ? 2.592 -9.142 129.954 1.00 62.02 83 LYS A CA 1
ATOM 649 C C . LYS A 1 99 ? 3.188 -9.186 131.318 1.00 61.18 83 LYS A C 1
ATOM 650 O O . LYS A 1 99 ? 3.541 -10.224 131.811 1.00 64.90 83 LYS A O 1
ATOM 656 N N . SER A 1 100 ? 3.300 -8.040 131.945 1.00 58.46 84 SER A N 1
ATOM 657 C CA . SER A 1 100 ? 3.958 -7.961 133.223 1.00 56.78 84 SER A CA 1
ATOM 658 C C . SER A 1 100 ? 3.032 -8.385 134.335 1.00 58.50 84 SER A C 1
ATOM 659 O O . SER A 1 100 ? 3.425 -8.497 135.469 1.00 56.68 84 SER A O 1
ATOM 662 N N . LYS A 1 101 ? 1.805 -8.687 133.968 1.00 58.61 85 LYS A N 1
ATOM 663 C CA . LYS A 1 101 ? 0.796 -9.148 134.903 1.00 59.49 85 LYS A CA 1
ATOM 664 C C . LYS A 1 101 ? 0.392 -8.229 136.040 1.00 60.52 85 LYS A C 1
ATOM 665 O O . LYS A 1 101 ? 0.192 -8.660 137.156 1.00 62.19 85 LYS A O 1
ATOM 671 N N . VAL A 1 102 ? 0.228 -6.961 135.732 1.00 58.21 86 VAL A N 1
ATOM 672 C CA . VAL A 1 102 ? -0.172 -5.991 136.710 1.00 54.26 86 VAL A CA 1
ATOM 673 C C . VAL A 1 102 ? -1.462 -5.366 136.256 1.00 53.78 86 VAL A C 1
ATOM 674 O O . VAL A 1 102 ? -1.643 -5.129 135.102 1.00 52.16 86 VAL A O 1
ATOM 678 N N . ASP A 1 103 ? -2.362 -5.105 137.180 1.00 54.28 87 ASP A N 1
ATOM 679 C CA . ASP A 1 103 ? -3.616 -4.467 136.875 1.00 50.70 87 ASP A CA 1
ATOM 680 C C . ASP A 1 103 ? -3.366 -3.063 136.409 1.00 52.46 87 ASP A C 1
ATOM 681 O O . ASP A 1 103 ? -2.494 -2.410 136.913 1.00 53.24 87 ASP A O 1
ATOM 686 N N . MET A 1 104 ? -4.146 -2.588 135.457 1.00 45.64 88 MET A N 1
ATOM 687 C CA . MET A 1 104 ? -3.982 -1.241 134.959 1.00 43.33 88 MET A CA 1
ATOM 688 C C . MET A 1 104 ? -5.258 -0.414 134.743 1.00 42.86 88 MET A C 1
ATOM 689 O O . MET A 1 104 ? -6.260 -0.908 134.319 1.00 39.30 88 MET A O 1
ATOM 694 N N . VAL A 1 105 ? -5.189 0.869 135.030 1.00 41.06 89 VAL A N 1
ATOM 695 C CA . VAL A 1 105 ? -6.252 1.783 134.713 1.00 37.67 89 VAL A CA 1
ATOM 696 C C . VAL A 1 105 ? -5.605 2.747 133.745 1.00 38.58 89 VAL A C 1
ATOM 697 O O . VAL A 1 105 ? -4.581 3.285 134.017 1.00 36.08 89 VAL A O 1
ATOM 701 N N . ASP A 1 106 ? -6.185 2.919 132.577 1.00 41.28 90 ASP A N 1
ATOM 702 C CA . ASP A 1 106 ? -5.581 3.768 131.584 1.00 41.16 90 ASP A CA 1
ATOM 703 C C . ASP A 1 106 ? -6.469 4.873 131.110 1.00 35.54 90 ASP A C 1
ATOM 704 O O . ASP A 1 106 ? -7.620 4.687 130.909 1.00 34.09 90 ASP A O 1
ATOM 709 N N . VAL A 1 107 ? -5.892 6.040 130.941 1.00 38.65 91 VAL A N 1
ATOM 710 C CA . VAL A 1 107 ? -6.608 7.210 130.522 1.00 40.27 91 VAL A CA 1
ATOM 711 C C . VAL A 1 107 ? -6.235 7.730 129.146 1.00 40.45 91 VAL A C 1
ATOM 712 O O . VAL A 1 107 ? -6.862 8.607 128.628 1.00 40.89 91 VAL A O 1
ATOM 716 N N . SER A 1 108 ? -5.202 7.185 128.559 1.00 37.30 92 SER A N 1
ATOM 717 C CA . SER A 1 108 ? -4.715 7.690 127.303 1.00 44.15 92 SER A CA 1
ATOM 718 C C . SER A 1 108 ? -5.704 7.562 126.202 1.00 44.48 92 SER A C 1
ATOM 719 O O . SER A 1 108 ? -6.407 6.600 126.127 1.00 49.01 92 SER A O 1
ATOM 722 N N . PHE A 1 109 ? -5.750 8.551 125.341 1.00 40.74 93 PHE A N 1
ATOM 723 C CA . PHE A 1 109 ? -6.682 8.544 124.233 1.00 44.06 93 PHE A CA 1
ATOM 724 C C . PHE A 1 109 ? -6.150 7.783 123.063 1.00 41.63 93 PHE A C 1
ATOM 725 O O . PHE A 1 109 ? -5.954 8.344 122.035 1.00 37.66 93 PHE A O 1
ATOM 733 N N . MET A 1 110 ? -5.903 6.503 123.241 1.00 41.41 94 MET A N 1
ATOM 734 C CA . MET A 1 110 ? -5.354 5.678 122.194 1.00 40.66 94 MET A CA 1
ATOM 735 C C . MET A 1 110 ? -6.305 5.429 121.041 1.00 42.11 94 MET A C 1
ATOM 736 O O . MET A 1 110 ? -7.478 5.299 121.239 1.00 42.95 94 MET A O 1
ATOM 741 N N . PRO A 1 111 ? -5.766 5.429 119.829 1.00 39.42 95 PRO A N 1
ATOM 742 C CA . PRO A 1 111 ? -6.471 5.113 118.599 1.00 35.83 95 PRO A CA 1
ATOM 743 C C . PRO A 1 111 ? -6.892 3.658 118.459 1.00 42.21 95 PRO A C 1
ATOM 744 O O . PRO A 1 111 ? -7.938 3.360 117.936 1.00 42.44 95 PRO A O 1
ATOM 748 N N . GLU A 1 112 ? -6.045 2.762 118.913 1.00 41.01 96 GLU A N 1
ATOM 749 C CA . GLU A 1 112 ? -6.304 1.353 118.835 1.00 45.84 96 GLU A CA 1
ATOM 750 C C . GLU A 1 112 ? -7.330 0.910 119.836 1.00 43.66 96 GLU A C 1
ATOM 751 O O . GLU A 1 112 ? -7.603 1.597 120.767 1.00 48.61 96 GLU A O 1
ATOM 757 N N . ASN A 1 113 ? -7.911 -0.246 119.617 1.00 45.50 97 ASN A N 1
ATOM 758 C CA . ASN A 1 113 ? -8.931 -0.755 120.500 1.00 45.62 97 ASN A CA 1
ATOM 759 C C . ASN A 1 113 ? -8.371 -1.697 121.543 1.00 47.64 97 ASN A C 1
ATOM 760 O O . ASN A 1 113 ? -7.789 -2.698 121.233 1.00 43.76 97 ASN A O 1
ATOM 765 N N . PRO A 1 114 ? -8.563 -1.345 122.797 1.00 49.99 98 PRO A N 1
ATOM 766 C CA . PRO A 1 114 ? -8.068 -2.093 123.935 1.00 50.60 98 PRO A CA 1
ATOM 767 C C . PRO A 1 114 ? -8.685 -3.462 124.083 1.00 52.46 98 PRO A C 1
ATOM 768 O O . PRO A 1 114 ? -8.082 -4.337 124.617 1.00 51.35 98 PRO A O 1
ATOM 772 N N . LEU A 1 115 ? -9.885 -3.636 123.581 1.00 50.42 99 LEU A N 1
ATOM 773 C CA . LEU A 1 115 ? -10.576 -4.895 123.664 1.00 50.50 99 LEU A CA 1
ATOM 774 C C . LEU A 1 115 ? -9.921 -5.965 122.808 1.00 53.64 99 LEU A C 1
ATOM 775 O O . LEU A 1 115 ? -10.231 -7.118 122.911 1.00 55.09 99 LEU A O 1
ATOM 780 N N . GLU A 1 116 ? -9.005 -5.574 121.955 1.00 50.28 100 GLU A N 1
ATOM 781 C CA . GLU A 1 116 ? -8.273 -6.528 121.165 1.00 52.79 100 GLU A CA 1
ATOM 782 C C . GLU A 1 116 ? -7.433 -7.379 122.090 1.00 55.95 100 GLU A C 1
ATOM 783 O O . GLU A 1 116 ? -7.044 -8.466 121.747 1.00 55.78 100 GLU A O 1
ATOM 789 N N . LEU A 1 117 ? -7.154 -6.845 123.264 1.00 50.52 101 LEU A N 1
ATOM 790 C CA . LEU A 1 117 ? -6.267 -7.425 124.241 1.00 47.25 101 LEU A CA 1
ATOM 791 C C . LEU A 1 117 ? -6.978 -8.176 125.332 1.00 45.59 101 LEU A C 1
ATOM 792 O O . LEU A 1 117 ? -6.402 -8.564 126.300 1.00 47.00 101 LEU A O 1
ATOM 797 N N . ARG A 1 118 ? -8.248 -8.383 125.146 1.00 47.97 102 ARG A N 1
ATOM 798 C CA . ARG A 1 118 ? -9.098 -8.976 126.139 1.00 56.36 102 ARG A CA 1
ATOM 799 C C . ARG A 1 118 ? -8.712 -10.392 126.552 1.00 58.60 102 ARG A C 1
ATOM 800 O O . ARG A 1 118 ? -8.693 -10.718 127.715 1.00 56.18 102 ARG A O 1
ATOM 808 N N . ASP A 1 119 ? -8.416 -11.235 125.592 1.00 61.92 103 ASP A N 1
ATOM 809 C CA . ASP A 1 119 ? -8.014 -12.581 125.889 1.00 64.25 103 ASP A CA 1
ATOM 810 C C . ASP A 1 119 ? -6.734 -12.629 126.648 1.00 61.85 103 ASP A C 1
ATOM 811 O O . ASP A 1 119 ? -6.590 -13.341 127.605 1.00 60.54 103 ASP A O 1
ATOM 816 N N . GLU A 1 120 ? -5.774 -11.878 126.187 1.00 60.42 104 GLU A N 1
ATOM 817 C CA . GLU A 1 120 ? -4.502 -11.912 126.821 1.00 65.17 104 GLU A CA 1
ATOM 818 C C . GLU A 1 120 ? -4.661 -11.449 128.247 1.00 64.68 104 GLU A C 1
ATOM 819 O O . GLU A 1 120 ? -4.042 -11.980 129.134 1.00 65.29 104 GLU A O 1
ATOM 825 N N . ALA A 1 121 ? -5.480 -10.443 128.464 1.00 62.63 105 ALA A N 1
ATOM 826 C CA . ALA A 1 121 ? -5.721 -9.962 129.802 1.00 59.50 105 ALA A CA 1
ATOM 827 C C . ALA A 1 121 ? -6.438 -10.974 130.688 1.00 56.94 105 ALA A C 1
ATOM 828 O O . ALA A 1 121 ? -6.111 -11.129 131.842 1.00 51.43 105 ALA A O 1
ATOM 830 N N . GLU A 1 122 ? -7.451 -11.627 130.153 1.00 57.07 106 GLU A N 1
ATOM 831 C CA . GLU A 1 122 ? -8.183 -12.590 130.928 1.00 58.90 106 GLU A CA 1
ATOM 832 C C . GLU A 1 122 ? -7.274 -13.738 131.307 1.00 64.44 106 GLU A C 1
ATOM 833 O O . GLU A 1 122 ? -7.280 -14.211 132.422 1.00 63.34 106 GLU A O 1
ATOM 839 N N . LYS A 1 123 ? -6.500 -14.195 130.348 1.00 65.47 107 LYS A N 1
ATOM 840 C CA . LYS A 1 123 ? -5.629 -15.318 130.560 1.00 67.26 107 LYS A CA 1
ATOM 841 C C . LYS A 1 123 ? -4.585 -15.002 131.593 1.00 65.20 107 LYS A C 1
ATOM 842 O O . LYS A 1 123 ? -4.257 -15.816 132.417 1.00 65.39 107 LYS A O 1
ATOM 848 N N . ALA A 1 124 ? -4.078 -13.794 131.547 1.00 59.54 108 ALA A N 1
ATOM 849 C CA . ALA A 1 124 ? -3.041 -13.372 132.437 1.00 54.54 108 ALA A CA 1
ATOM 850 C C . ALA A 1 124 ? -3.629 -12.996 133.754 1.00 58.05 108 ALA A C 1
ATOM 851 O O . ALA A 1 124 ? -2.933 -12.698 134.691 1.00 52.72 108 ALA A O 1
ATOM 853 N N . GLN A 1 125 ? -4.935 -13.027 133.830 1.00 59.34 109 GLN A N 1
ATOM 854 C CA . GLN A 1 125 ? -5.580 -12.666 135.068 1.00 67.04 109 GLN A CA 1
ATOM 855 C C . GLN A 1 125 ? -5.216 -11.296 135.653 1.00 67.91 109 GLN A C 1
ATOM 856 O O . GLN A 1 125 ? -4.780 -11.172 136.776 1.00 68.49 109 GLN A O 1
ATOM 862 N N . VAL A 1 126 ? -5.412 -10.265 134.865 1.00 68.19 110 VAL A N 1
ATOM 863 C CA . VAL A 1 126 ? -5.218 -8.932 135.349 1.00 63.84 110 VAL A CA 1
ATOM 864 C C . VAL A 1 126 ? -6.431 -8.219 134.875 1.00 61.83 110 VAL A C 1
ATOM 865 O O . VAL A 1 126 ? -7.071 -8.649 133.949 1.00 60.99 110 VAL A O 1
ATOM 869 N N . THR A 1 127 ? -6.776 -7.134 135.521 1.00 57.70 111 THR A N 1
ATOM 870 C CA . THR A 1 127 ? -7.898 -6.395 135.035 1.00 54.93 111 THR A CA 1
ATOM 871 C C . THR A 1 127 ? -7.425 -5.040 134.559 1.00 51.19 111 THR A C 1
ATOM 872 O O . THR A 1 127 ? -6.615 -4.417 135.179 1.00 49.51 111 THR A O 1
ATOM 876 N N . ILE A 1 128 ? -7.913 -4.639 133.403 1.00 51.20 112 ILE A N 1
ATOM 877 C CA . ILE A 1 128 ? -7.570 -3.372 132.813 1.00 52.12 112 ILE A CA 1
ATOM 878 C C . ILE A 1 128 ? -8.783 -2.559 132.517 1.00 49.96 112 ILE A C 1
ATOM 879 O O . ILE A 1 128 ? -9.671 -3.023 131.881 1.00 51.53 112 ILE A O 1
ATOM 884 N N . VAL A 1 129 ? -8.810 -1.335 132.989 1.00 46.94 113 VAL A N 1
ATOM 885 C CA . VAL A 1 129 ? -9.899 -0.452 132.688 1.00 39.46 113 VAL A CA 1
ATOM 886 C C . VAL A 1 129 ? -9.304 0.636 131.860 1.00 40.31 113 VAL A C 1
ATOM 887 O O . VAL A 1 129 ? -8.324 1.205 132.212 1.00 43.81 113 VAL A O 1
ATOM 891 N N . PHE A 1 130 ? -9.919 0.891 130.735 1.00 37.76 114 PHE A N 1
ATOM 892 C CA . PHE A 1 130 ? -9.441 1.841 129.781 1.00 37.36 114 PHE A CA 1
ATOM 893 C C . PHE A 1 130 ? -10.413 2.986 129.601 1.00 36.09 114 PHE A C 1
ATOM 894 O O . PHE A 1 130 ? -11.533 2.908 130.006 1.00 32.46 114 PHE A O 1
ATOM 902 N N . ASP A 1 131 ? -9.927 4.063 129.026 1.00 37.71 115 ASP A N 1
ATOM 903 C CA . ASP A 1 131 ? -10.685 5.260 128.775 1.00 30.61 115 ASP A CA 1
ATOM 904 C C . ASP A 1 131 ? -11.267 5.799 130.026 1.00 37.05 115 ASP A C 1
ATOM 905 O O . ASP A 1 131 ? -12.377 6.222 130.044 1.00 38.37 115 ASP A O 1
ATOM 910 N N . ALA A 1 132 ? -10.490 5.795 131.087 1.00 34.96 116 ALA A N 1
ATOM 911 C CA . ALA A 1 132 ? -10.954 6.255 132.372 1.00 36.64 116 ALA A CA 1
ATOM 912 C C . ALA A 1 132 ? -10.760 7.715 132.681 1.00 37.44 116 ALA A C 1
ATOM 913 O O . ALA A 1 132 ? -10.170 8.034 133.657 1.00 37.31 116 ALA A O 1
ATOM 915 N N . GLY A 1 133 ? -11.252 8.596 131.845 1.00 38.80 117 GLY A N 1
ATOM 916 C CA . GLY A 1 133 ? -11.105 10.009 132.050 1.00 40.36 117 GLY A CA 1
ATOM 917 C C . GLY A 1 133 ? -12.438 10.669 132.122 1.00 37.71 117 GLY A C 1
ATOM 918 O O . GLY A 1 133 ? -13.387 10.067 132.495 1.00 40.10 117 GLY A O 1
ATOM 919 N N . PHE A 1 134 ? -12.484 11.931 131.765 1.00 39.98 118 PHE A N 1
ATOM 920 C CA . PHE A 1 134 ? -13.716 12.676 131.722 1.00 38.31 118 PHE A CA 1
ATOM 921 C C . PHE A 1 134 ? -14.645 12.229 130.589 1.00 38.09 118 PHE A C 1
ATOM 922 O O . PHE A 1 134 ? -15.753 11.845 130.821 1.00 36.24 118 PHE A O 1
ATOM 930 N N . ALA A 1 135 ? -14.189 12.279 129.358 1.00 34.99 119 ALA A N 1
ATOM 931 C CA . ALA A 1 135 ? -14.966 11.741 128.260 1.00 32.81 119 ALA A CA 1
ATOM 932 C C . ALA A 1 135 ? -14.060 11.303 127.149 1.00 34.85 119 ALA A C 1
ATOM 933 O O . ALA A 1 135 ? -13.496 12.123 126.484 1.00 35.71 119 ALA A O 1
ATOM 935 N N . PRO A 1 136 ? -13.870 10.016 126.947 1.00 35.52 120 PRO A N 1
ATOM 936 C CA . PRO A 1 136 ? -14.534 8.917 127.616 1.00 37.03 120 PRO A CA 1
ATOM 937 C C . PRO A 1 136 ? -14.112 8.720 129.034 1.00 38.88 120 PRO A C 1
ATOM 938 O O . PRO A 1 136 ? -13.133 9.278 129.428 1.00 38.45 120 PRO A O 1
ATOM 942 N N . GLY A 1 137 ? -14.832 7.892 129.758 1.00 32.07 121 GLY A N 1
ATOM 943 C CA . GLY A 1 137 ? -14.583 7.734 131.144 1.00 26.11 121 GLY A CA 1
ATOM 944 C C . GLY A 1 137 ? -15.854 7.975 131.854 1.00 33.53 121 GLY A C 1
ATOM 945 O O . GLY A 1 137 ? -16.723 7.185 131.805 1.00 33.60 121 GLY A O 1
ATOM 946 N N . LEU A 1 138 ? -15.928 9.093 132.530 1.00 30.29 122 LEU A N 1
ATOM 947 C CA . LEU A 1 138 ? -17.058 9.466 133.331 1.00 36.96 122 LEU A CA 1
ATOM 948 C C . LEU A 1 138 ? -18.236 9.575 132.434 1.00 37.72 122 LEU A C 1
ATOM 949 O O . LEU A 1 138 ? -19.348 9.364 132.804 1.00 43.45 122 LEU A O 1
ATOM 954 N N . SER A 1 139 ? -17.946 9.905 131.211 1.00 35.80 123 SER A N 1
ATOM 955 C CA . SER A 1 139 ? -18.929 10.018 130.196 1.00 33.60 123 SER A CA 1
ATOM 956 C C . SER A 1 139 ? -19.640 8.683 130.006 1.00 37.00 123 SER A C 1
ATOM 957 O O . SER A 1 139 ? -20.837 8.614 130.047 1.00 33.70 123 SER A O 1
ATOM 960 N N . ASN A 1 140 ? -18.872 7.628 129.808 1.00 35.34 124 ASN A N 1
ATOM 961 C CA . ASN A 1 140 ? -19.374 6.291 129.614 1.00 32.98 124 ASN A CA 1
ATOM 962 C C . ASN A 1 140 ? -20.106 5.769 130.816 1.00 34.74 124 ASN A C 1
ATOM 963 O O . ASN A 1 140 ? -21.102 5.118 130.719 1.00 33.67 124 ASN A O 1
ATOM 968 N N . ILE A 1 141 ? -19.567 6.084 131.966 1.00 34.98 125 ILE A N 1
ATOM 969 C CA . ILE A 1 141 ? -20.094 5.630 133.201 1.00 30.41 125 ILE A CA 1
ATOM 970 C C . ILE A 1 141 ? -21.489 6.140 133.418 1.00 33.95 125 ILE A C 1
ATOM 971 O O . ILE A 1 141 ? -22.325 5.420 133.858 1.00 38.42 125 ILE A O 1
ATOM 976 N N . LEU A 1 142 ? -21.741 7.389 133.112 1.00 33.99 126 LEU A N 1
ATOM 977 C CA . LEU A 1 142 ? -23.076 7.932 133.233 1.00 36.55 126 LEU A CA 1
ATOM 978 C C . LEU A 1 142 ? -24.061 7.302 132.262 1.00 39.29 126 LEU A C 1
ATOM 979 O O . LEU A 1 142 ? -25.193 7.091 132.592 1.00 34.20 126 LEU A O 1
ATOM 984 N N . MET A 1 143 ? -23.611 7.033 131.047 1.00 39.40 127 MET A N 1
ATOM 985 C CA . MET A 1 143 ? -24.423 6.365 130.051 1.00 38.36 127 MET A CA 1
ATOM 986 C C . MET A 1 143 ? -24.779 4.939 130.393 1.00 30.70 127 MET A C 1
ATOM 987 O O . MET A 1 143 ? -25.849 4.518 130.136 1.00 29.11 127 MET A O 1
ATOM 992 N N . GLY A 1 144 ? -23.843 4.217 130.965 1.00 30.78 128 GLY A N 1
ATOM 993 C CA . GLY A 1 144 ? -24.056 2.856 131.357 1.00 41.00 128 GLY A CA 1
ATOM 994 C C . GLY A 1 144 ? -25.124 2.806 132.395 1.00 40.22 128 GLY A C 1
ATOM 995 O O . GLY A 1 144 ? -25.943 1.943 132.407 1.00 39.18 128 GLY A O 1
ATOM 996 N N . ARG A 1 145 ? -25.095 3.776 133.273 1.00 42.02 129 ARG A N 1
ATOM 997 C CA . ARG A 1 145 ? -26.080 3.894 134.301 1.00 43.31 129 ARG A CA 1
ATOM 998 C C . ARG A 1 145 ? -27.443 4.137 133.723 1.00 41.75 129 ARG A C 1
ATOM 999 O O . ARG A 1 145 ? -28.410 3.567 134.134 1.00 47.83 129 ARG A O 1
ATOM 1007 N N . ILE A 1 146 ? -27.517 5.018 132.764 1.00 44.29 130 ILE A N 1
ATOM 1008 C CA . ILE A 1 146 ? -28.759 5.281 132.102 1.00 44.17 130 ILE A CA 1
ATOM 1009 C C . ILE A 1 146 ? -29.209 4.058 131.369 1.00 45.68 130 ILE A C 1
ATOM 1010 O O . ILE A 1 146 ? -30.367 3.785 131.292 1.00 46.70 130 ILE A O 1
ATOM 1015 N N . PHE A 1 147 ? -28.260 3.342 130.803 1.00 42.40 131 PHE A N 1
ATOM 1016 C CA . PHE A 1 147 ? -28.537 2.170 130.033 1.00 43.43 131 PHE A CA 1
ATOM 1017 C C . PHE A 1 147 ? -29.191 1.101 130.889 1.00 48.21 131 PHE A C 1
ATOM 1018 O O . PHE A 1 147 ? -30.111 0.462 130.457 1.00 44.54 131 PHE A O 1
ATOM 1026 N N . GLN A 1 148 ? -28.696 0.895 132.093 1.00 48.13 132 GLN A N 1
ATOM 1027 C CA . GLN A 1 148 ? -29.326 -0.010 133.014 1.00 50.10 132 GLN A CA 1
ATOM 1028 C C . GLN A 1 148 ? -30.662 0.474 133.514 1.00 50.28 132 GLN A C 1
ATOM 1029 O O . GLN A 1 148 ? -31.597 -0.253 133.541 1.00 55.59 132 GLN A O 1
ATOM 1035 N N . GLU A 1 149 ? -30.742 1.718 133.924 1.00 50.71 133 GLU A N 1
ATOM 1036 C CA . GLU A 1 149 ? -31.965 2.266 134.480 1.00 54.58 133 GLU A CA 1
ATOM 1037 C C . GLU A 1 149 ? -33.075 2.516 133.507 1.00 56.54 133 GLU A C 1
ATOM 1038 O O . GLU A 1 149 ? -34.171 2.752 133.895 1.00 62.51 133 GLU A O 1
ATOM 1044 N N . LEU A 1 150 ? -32.789 2.473 132.230 1.00 61.17 134 LEU A N 1
ATOM 1045 C CA . LEU A 1 150 ? -33.762 2.794 131.227 1.00 56.28 134 LEU A CA 1
ATOM 1046 C C . LEU A 1 150 ? -33.718 1.767 130.153 1.00 57.76 134 LEU A C 1
ATOM 1047 O O . LEU A 1 150 ? -32.729 1.112 129.994 1.00 58.69 134 LEU A O 1
ATOM 1052 N N . ASP A 1 151 ? -34.791 1.629 129.400 1.00 57.86 135 ASP A N 1
ATOM 1053 C CA . ASP A 1 151 ? -34.769 0.813 128.219 1.00 57.29 135 ASP A CA 1
ATOM 1054 C C . ASP A 1 151 ? -34.400 1.878 127.223 1.00 54.91 135 ASP A C 1
ATOM 1055 O O . ASP A 1 151 ? -35.249 2.491 126.631 1.00 51.80 135 ASP A O 1
ATOM 1060 N N . LEU A 1 152 ? -33.111 2.108 127.077 1.00 54.42 136 LEU A N 1
ATOM 1061 C CA . LEU A 1 152 ? -32.582 3.208 126.305 1.00 53.68 136 LEU A CA 1
ATOM 1062 C C . LEU A 1 152 ? -32.864 3.164 124.847 1.00 53.98 136 LEU A C 1
ATOM 1063 O O . LEU A 1 152 ? -32.523 2.225 124.186 1.00 60.10 136 LEU A O 1
ATOM 1068 N N . LYS A 1 153 ? -33.464 4.219 124.341 1.00 53.50 137 LYS A N 1
ATOM 1069 C CA . LYS A 1 153 ? -33.671 4.340 122.924 1.00 56.73 137 LYS A CA 1
ATOM 1070 C C . LYS A 1 153 ? -32.618 5.225 122.287 1.00 52.77 137 LYS A C 1
ATOM 1071 O O . LYS A 1 153 ? -32.047 4.873 121.292 1.00 52.91 137 LYS A O 1
ATOM 1077 N N . GLU A 1 154 ? -32.402 6.390 122.868 1.00 49.38 138 GLU A N 1
ATOM 1078 C CA . GLU A 1 154 ? -31.458 7.351 122.371 1.00 50.11 138 GLU A CA 1
ATOM 1079 C C . GLU A 1 154 ? -30.594 7.905 123.455 1.00 48.83 138 GLU A C 1
ATOM 1080 O O . GLU A 1 154 ? -31.080 8.209 124.502 1.00 47.51 138 GLU A O 1
ATOM 1086 N N . GLY A 1 155 ? -29.315 8.065 123.166 1.00 44.89 139 GLY A N 1
ATOM 1087 C CA . GLY A 1 155 ? -28.370 8.653 124.083 1.00 38.65 139 GLY A CA 1
ATOM 1088 C C . GLY A 1 155 ? -27.569 9.796 123.516 1.00 37.02 139 GLY A C 1
ATOM 1089 O O . GLY A 1 155 ? -27.070 9.702 122.445 1.00 36.69 139 GLY A O 1
ATOM 1090 N N . TYR A 1 156 ? -27.467 10.876 124.269 1.00 37.42 140 TYR A N 1
ATOM 1091 C CA . TYR A 1 156 ? -26.688 12.052 123.905 1.00 36.20 140 TYR A CA 1
ATOM 1092 C C . TYR A 1 156 ? -25.754 12.545 124.960 1.00 34.41 140 TYR A C 1
ATOM 1093 O O . TYR A 1 156 ? -26.098 12.665 126.085 1.00 32.07 140 TYR A O 1
ATOM 1102 N N . ILE A 1 157 ? -24.552 12.858 124.551 1.00 34.80 141 ILE A N 1
ATOM 1103 C CA . ILE A 1 157 ? -23.564 13.414 125.428 1.00 35.45 141 ILE A CA 1
ATOM 1104 C C . ILE A 1 157 ? -23.096 14.734 124.881 1.00 34.51 141 ILE A C 1
ATOM 1105 O O . ILE A 1 157 ? -22.748 14.839 123.754 1.00 36.68 141 ILE A O 1
ATOM 1110 N N . TYR A 1 158 ? -23.086 15.748 125.707 1.00 35.51 142 TYR A N 1
ATOM 1111 C CA . TYR A 1 158 ? -22.593 17.022 125.281 1.00 35.45 142 TYR A CA 1
ATOM 1112 C C . TYR A 1 158 ? -21.485 17.313 126.215 1.00 38.37 142 TYR A C 1
ATOM 1113 O O . TYR A 1 158 ? -21.698 17.354 127.367 1.00 38.50 142 TYR A O 1
ATOM 1122 N N . VAL A 1 159 ? -20.287 17.505 125.719 1.00 31.42 143 VAL A N 1
ATOM 1123 C CA . VAL A 1 159 ? -19.216 17.732 126.617 1.00 28.98 143 VAL A CA 1
ATOM 1124 C C . VAL A 1 159 ? -18.175 18.706 126.123 1.00 30.64 143 VAL A C 1
ATOM 1125 O O . VAL A 1 159 ? -17.912 18.766 124.977 1.00 31.98 143 VAL A O 1
ATOM 1129 N N . GLY A 1 160 ? -17.587 19.483 127.010 1.00 29.50 144 GLY A N 1
ATOM 1130 C CA . GLY A 1 160 ? -16.512 20.360 126.627 1.00 23.26 144 GLY A CA 1
ATOM 1131 C C . GLY A 1 160 ? -15.600 20.797 127.733 1.00 31.55 144 GLY A C 1
ATOM 1132 O O . GLY A 1 160 ? -16.029 20.985 128.812 1.00 32.34 144 GLY A O 1
ATOM 1133 N N . GLY A 1 161 ? -14.335 20.985 127.440 1.00 31.73 145 GLY A N 1
ATOM 1134 C CA . GLY A 1 161 ? -13.417 21.559 128.383 1.00 31.76 145 GLY A CA 1
ATOM 1135 C C . GLY A 1 161 ? -13.087 22.886 127.774 1.00 36.44 145 GLY A C 1
ATOM 1136 O O . GLY A 1 161 ? -12.500 22.927 126.738 1.00 33.15 145 GLY A O 1
ATOM 1137 N N . LEU A 1 162 ? -13.481 23.972 128.412 1.00 35.93 146 LEU A N 1
ATOM 1138 C CA . LEU A 1 162 ? -13.320 25.290 127.837 1.00 37.60 146 LEU A CA 1
ATOM 1139 C C . LEU A 1 162 ? -12.759 26.350 128.746 1.00 39.18 146 LEU A C 1
ATOM 1140 O O . LEU A 1 162 ? -12.789 26.245 129.931 1.00 38.77 146 LEU A O 1
ATOM 1145 N N . PRO A 1 163 ? -12.245 27.390 128.142 1.00 41.00 147 PRO A N 1
ATOM 1146 C CA . PRO A 1 163 ? -11.708 28.523 128.856 1.00 40.82 147 PRO A CA 1
ATOM 1147 C C . PRO A 1 163 ? -12.800 29.405 129.381 1.00 41.46 147 PRO A C 1
ATOM 1148 O O . PRO A 1 163 ? -13.731 29.683 128.689 1.00 40.07 147 PRO A O 1
ATOM 1152 N N . LYS A 1 164 ? -12.652 29.859 130.603 1.00 41.48 148 LYS A N 1
ATOM 1153 C CA . LYS A 1 164 ? -13.624 30.721 131.209 1.00 47.06 148 LYS A CA 1
ATOM 1154 C C . LYS A 1 164 ? -13.730 32.004 130.448 1.00 48.19 148 LYS A C 1
ATOM 1155 O O . LYS A 1 164 ? -14.812 32.483 130.213 1.00 44.75 148 LYS A O 1
ATOM 1161 N N . ASP A 1 165 ? -12.594 32.528 130.025 1.00 48.06 149 ASP A N 1
ATOM 1162 C CA . ASP A 1 165 ? -12.563 33.733 129.225 1.00 52.56 149 ASP A CA 1
ATOM 1163 C C . ASP A 1 165 ? -11.961 33.449 127.877 1.00 49.37 149 ASP A C 1
ATOM 1164 O O . ASP A 1 165 ? -10.788 33.612 127.692 1.00 51.96 149 ASP A O 1
ATOM 1169 N N . PRO A 1 166 ? -12.765 33.049 126.922 1.00 44.22 150 PRO A N 1
ATOM 1170 C CA . PRO A 1 166 ? -12.247 32.748 125.603 1.00 48.82 150 PRO A CA 1
ATOM 1171 C C . PRO A 1 166 ? -11.686 33.954 124.882 1.00 53.23 150 PRO A C 1
ATOM 1172 O O . PRO A 1 166 ? -12.190 35.040 124.983 1.00 54.41 150 PRO A O 1
ATOM 1176 N N . LYS A 1 167 ? -10.636 33.743 124.125 1.00 54.14 151 LYS A N 1
ATOM 1177 C CA . LYS A 1 167 ? -10.061 34.842 123.412 1.00 55.30 151 LYS A CA 1
ATOM 1178 C C . LYS A 1 167 ? -9.583 34.501 122.024 1.00 52.17 151 LYS A C 1
ATOM 1179 O O . LYS A 1 167 ? -9.237 33.384 121.735 1.00 53.15 151 LYS A O 1
ATOM 1185 N N . PRO A 1 168 ? -9.577 35.510 121.182 1.00 49.73 152 PRO A N 1
ATOM 1186 C CA . PRO A 1 168 ? -9.225 35.367 119.795 1.00 46.38 152 PRO A CA 1
ATOM 1187 C C . PRO A 1 168 ? -7.789 35.098 119.687 1.00 44.51 152 PRO A C 1
ATOM 1188 O O . PRO A 1 168 ? -7.063 35.388 120.588 1.00 45.40 152 PRO A O 1
ATOM 1192 N N . PRO A 1 169 ? -7.391 34.526 118.579 1.00 43.13 153 PRO A N 1
ATOM 1193 C CA . PRO A 1 169 ? -8.308 34.229 117.501 1.00 42.16 153 PRO A CA 1
ATOM 1194 C C . PRO A 1 169 ? -8.969 32.868 117.537 1.00 46.03 153 PRO A C 1
ATOM 1195 O O . PRO A 1 169 ? -9.827 32.622 116.739 1.00 39.56 153 PRO A O 1
ATOM 1199 N N . LEU A 1 170 ? -8.545 31.994 118.428 1.00 48.11 154 LEU A N 1
ATOM 1200 C CA . LEU A 1 170 ? -9.058 30.643 118.482 1.00 46.12 154 LEU A CA 1
ATOM 1201 C C . LEU A 1 170 ? -10.083 30.316 119.562 1.00 47.92 154 LEU A C 1
ATOM 1202 O O . LEU A 1 170 ? -10.738 29.309 119.493 1.00 40.79 154 LEU A O 1
ATOM 1207 N N . TYR A 1 171 ? -10.203 31.162 120.566 1.00 43.40 155 TYR A N 1
ATOM 1208 C CA . TYR A 1 171 ? -11.220 30.997 121.581 1.00 43.14 155 TYR A CA 1
ATOM 1209 C C . TYR A 1 171 ? -11.195 29.690 122.309 1.00 42.70 155 TYR A C 1
ATOM 1210 O O . TYR A 1 171 ? -12.216 29.136 122.611 1.00 38.30 155 TYR A O 1
ATOM 1219 N N . TYR A 1 172 ? -10.010 29.197 122.570 1.00 42.68 156 TYR A N 1
ATOM 1220 C CA . TYR A 1 172 ? -9.864 27.943 123.222 1.00 43.91 156 TYR A CA 1
ATOM 1221 C C . TYR A 1 172 ? -8.617 27.959 124.059 1.00 43.76 156 TYR A C 1
ATOM 1222 O O . TYR A 1 172 ? -7.687 28.616 123.716 1.00 47.32 156 TYR A O 1
ATOM 1231 N N . LYS A 1 173 ? -8.608 27.220 125.156 1.00 42.06 157 LYS A N 1
ATOM 1232 C CA . LYS A 1 173 ? -7.458 27.097 126.032 1.00 42.38 157 LYS A CA 1
ATOM 1233 C C . LYS A 1 173 ? -6.971 25.676 126.026 1.00 45.03 157 LYS A C 1
ATOM 1234 O O . LYS A 1 173 ? -7.726 24.782 126.244 1.00 49.93 157 LYS A O 1
ATOM 1240 N N . ILE A 1 174 ? -5.694 25.464 125.797 1.00 48.86 158 ILE A N 1
ATOM 1241 C CA . ILE A 1 174 ? -5.160 24.120 125.755 1.00 48.92 158 ILE A CA 1
ATOM 1242 C C . ILE A 1 174 ? -4.957 23.598 127.146 1.00 53.46 158 ILE A C 1
ATOM 1243 O O . ILE A 1 174 ? -4.265 24.193 127.921 1.00 56.11 158 ILE A O 1
ATOM 1248 N N . THR A 1 175 ? -5.596 22.491 127.472 1.00 50.30 159 THR A N 1
ATOM 1249 C CA . THR A 1 175 ? -5.461 21.918 128.784 1.00 44.13 159 THR A CA 1
ATOM 1250 C C . THR A 1 175 ? -4.965 20.492 128.779 1.00 45.67 159 THR A C 1
ATOM 1251 O O . THR A 1 175 ? -4.643 19.951 129.793 1.00 44.87 159 THR A O 1
ATOM 1255 N N . TRP A 1 176 ? -4.981 19.856 127.636 1.00 44.90 160 TRP A N 1
ATOM 1256 C CA . TRP A 1 176 ? -4.651 18.461 127.547 1.00 46.86 160 TRP A CA 1
ATOM 1257 C C . TRP A 1 176 ? -4.046 18.246 126.198 1.00 48.24 160 TRP A C 1
ATOM 1258 O O . TRP A 1 176 ? -4.195 19.061 125.344 1.00 39.44 160 TRP A O 1
ATOM 1269 N N . SER A 1 177 ? -3.411 17.117 126.000 1.00 47.22 161 SER A N 1
ATOM 1270 C CA . SER A 1 177 ? -2.569 16.896 124.873 1.00 44.78 161 SER A CA 1
ATOM 1271 C C . SER A 1 177 ? -3.158 17.282 123.542 1.00 47.62 161 SER A C 1
ATOM 1272 O O . SER A 1 177 ? -4.115 16.750 123.097 1.00 52.83 161 SER A O 1
ATOM 1275 N N . PRO A 1 178 ? -2.517 18.238 122.908 1.00 48.85 162 PRO A N 1
ATOM 1276 C CA . PRO A 1 178 ? -2.916 18.775 121.621 1.00 48.16 162 PRO A CA 1
ATOM 1277 C C . PRO A 1 178 ? -2.866 17.837 120.436 1.00 47.85 162 PRO A C 1
ATOM 1278 O O . PRO A 1 178 ? -3.621 18.021 119.544 1.00 51.22 162 PRO A O 1
ATOM 1282 N N . ARG A 1 179 ? -1.974 16.877 120.394 1.00 49.12 163 ARG A N 1
ATOM 1283 C CA . ARG A 1 179 ? -1.968 15.984 119.270 1.00 51.25 163 ARG A CA 1
ATOM 1284 C C . ARG A 1 179 ? -3.240 15.228 119.275 1.00 47.93 163 ARG A C 1
ATOM 1285 O O . ARG A 1 179 ? -3.845 14.999 118.259 1.00 48.20 163 ARG A O 1
ATOM 1293 N N . ASP A 1 180 ? -3.614 14.798 120.457 1.00 45.31 164 ASP A N 1
ATOM 1294 C CA . ASP A 1 180 ? -4.831 14.048 120.657 1.00 45.31 164 ASP A CA 1
ATOM 1295 C C . ASP A 1 180 ? -6.058 14.866 120.381 1.00 49.51 164 ASP A C 1
ATOM 1296 O O . ASP A 1 180 ? -7.031 14.368 119.901 1.00 45.81 164 ASP A O 1
ATOM 1301 N N . LEU A 1 181 ? -5.986 16.136 120.715 1.00 50.55 165 LEU A N 1
ATOM 1302 C CA . LEU A 1 181 ? -7.042 17.085 120.494 1.00 49.01 165 LEU A CA 1
ATOM 1303 C C . LEU A 1 181 ? -7.347 17.306 119.026 1.00 47.58 165 LEU A C 1
ATOM 1304 O O . LEU A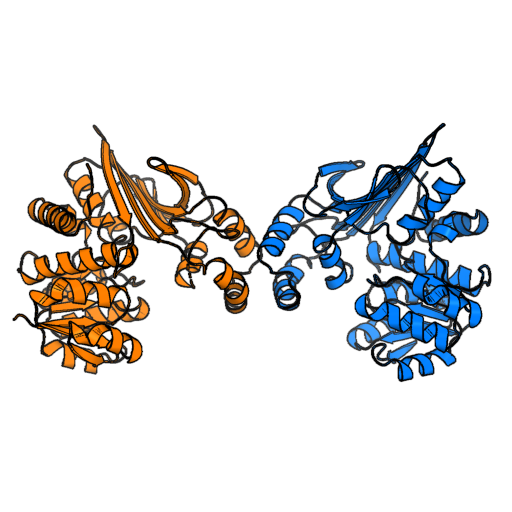 1 181 ? -8.477 17.316 118.632 1.00 49.28 165 LEU A O 1
ATOM 1309 N N . ILE A 1 182 ? -6.329 17.462 118.210 1.00 44.83 166 ILE A N 1
ATOM 1310 C CA . ILE A 1 182 ? -6.519 17.733 116.797 1.00 45.39 166 ILE A CA 1
ATOM 1311 C C . ILE A 1 182 ? -7.209 16.600 116.093 1.00 47.45 166 ILE A C 1
ATOM 1312 O O . ILE A 1 182 ? -7.846 16.783 115.095 1.00 48.18 166 ILE A O 1
ATOM 1317 N N . GLU A 1 183 ? -7.074 15.419 116.659 1.00 50.50 167 GLU A N 1
ATOM 1318 C CA . GLU A 1 183 ? -7.656 14.208 116.149 1.00 48.26 167 GLU A CA 1
ATOM 1319 C C . GLU A 1 183 ? -9.154 14.246 116.177 1.00 48.13 167 GLU A C 1
ATOM 1320 O O . GLU A 1 183 ? -9.814 13.581 115.427 1.00 52.16 167 GLU A O 1
ATOM 1326 N N . GLU A 1 184 ? -9.688 15.047 117.060 1.00 43.21 168 GLU A N 1
ATOM 1327 C CA . GLU A 1 184 ? -11.104 15.216 117.131 1.00 45.42 168 GLU A CA 1
ATOM 1328 C C . GLU A 1 184 ? -11.621 15.836 115.843 1.00 42.73 168 GLU A C 1
ATOM 1329 O O . GLU A 1 184 ? -12.733 15.630 115.463 1.00 42.89 168 GLU A O 1
ATOM 1335 N N . TYR A 1 185 ? -10.800 16.629 115.198 1.00 44.65 169 TYR A N 1
ATOM 1336 C CA . TYR A 1 185 ? -11.200 17.327 114.007 1.00 43.19 169 TYR A CA 1
ATOM 1337 C C . TYR A 1 185 ? -10.817 16.676 112.723 1.00 45.16 169 TYR A C 1
ATOM 1338 O O . TYR A 1 185 ? -11.249 17.057 111.682 1.00 45.12 169 TYR A O 1
ATOM 1347 N N . THR A 1 186 ? -9.935 15.718 112.809 1.00 51.36 170 THR A N 1
ATOM 1348 C CA . THR A 1 186 ? -9.256 15.177 111.662 1.00 49.71 170 THR A CA 1
ATOM 1349 C C . THR A 1 186 ? -9.691 13.811 111.141 1.00 51.88 170 THR A C 1
ATOM 1350 O O . THR A 1 186 ? -9.306 13.385 110.088 1.00 55.27 170 THR A O 1
ATOM 1354 N N . ARG A 1 187 ? -10.527 13.140 111.882 1.00 49.18 171 ARG A N 1
ATOM 1355 C CA . ARG A 1 187 ? -10.966 11.841 111.503 1.00 43.61 171 ARG A CA 1
ATOM 1356 C C . ARG A 1 187 ? -12.441 11.806 111.706 1.00 44.93 171 ARG A C 1
ATOM 1357 O O . ARG A 1 187 ? -12.976 12.641 112.362 1.00 44.56 171 ARG A O 1
ATOM 1365 N N . PRO A 1 188 ? -13.090 10.808 111.158 1.00 44.96 172 PRO A N 1
ATOM 1366 C CA . PRO A 1 188 ? -14.526 10.681 111.237 1.00 34.69 172 PRO A CA 1
ATOM 1367 C C . PRO A 1 188 ? -15.002 10.481 112.641 1.00 39.10 172 PRO A C 1
ATOM 1368 O O . PRO A 1 188 ? -14.266 10.073 113.476 1.00 35.17 172 PRO A O 1
ATOM 1372 N N . ALA A 1 189 ? -16.248 10.820 112.877 1.00 36.90 173 ALA A N 1
ATOM 1373 C CA . ALA A 1 189 ? -16.842 10.687 114.164 1.00 37.01 173 ALA A CA 1
ATOM 1374 C C . ALA A 1 189 ? -17.933 9.703 113.993 1.00 38.37 173 ALA A C 1
ATOM 1375 O O . ALA A 1 189 ? -18.728 9.829 113.112 1.00 42.91 173 ALA A O 1
ATOM 1377 N N . ARG A 1 190 ? -17.967 8.698 114.833 1.00 38.09 174 ARG A N 1
ATOM 1378 C CA . ARG A 1 190 ? -18.992 7.723 114.660 1.00 39.16 174 ARG A CA 1
ATOM 1379 C C . ARG A 1 190 ? -20.099 7.801 115.661 1.00 37.06 174 ARG A C 1
ATOM 1380 O O . ARG A 1 190 ? -19.900 8.161 116.773 1.00 38.90 174 ARG A O 1
ATOM 1388 N N . VAL A 1 191 ? -21.286 7.486 115.195 1.00 34.90 175 VAL A N 1
ATOM 1389 C CA . VAL A 1 191 ? -22.494 7.572 115.944 1.00 36.64 175 VAL A CA 1
ATOM 1390 C C . VAL A 1 191 ? -23.233 6.333 115.702 1.00 39.57 175 VAL A C 1
ATOM 1391 O O . VAL A 1 191 ? -22.855 5.564 114.887 1.00 41.88 175 VAL A O 1
ATOM 1395 N N . ILE A 1 192 ? -24.310 6.148 116.423 1.00 39.93 176 ILE A N 1
ATOM 1396 C CA . ILE A 1 192 ? -25.176 5.058 116.156 1.00 38.86 176 ILE A CA 1
ATOM 1397 C C . ILE A 1 192 ? -26.427 5.689 115.656 1.00 44.74 176 ILE A C 1
ATOM 1398 O O . ILE A 1 192 ? -27.057 6.412 116.352 1.00 36.69 176 ILE A O 1
ATOM 1403 N N . ARG A 1 193 ? -26.752 5.431 114.410 1.00 46.39 177 ARG A N 1
ATOM 1404 C CA . ARG A 1 193 ? -27.964 5.950 113.834 1.00 50.34 177 ARG A CA 1
ATOM 1405 C C . ARG A 1 193 ? -28.781 4.780 113.302 1.00 51.07 177 ARG A C 1
ATOM 1406 O O . ARG A 1 193 ? -28.273 3.912 112.638 1.00 46.96 177 ARG A O 1
ATOM 1414 N N . ASN A 1 194 ? -30.048 4.758 113.644 1.00 47.62 178 ASN A N 1
ATOM 1415 C CA . ASN A 1 194 ? -30.927 3.700 113.230 1.00 52.94 178 ASN A CA 1
ATOM 1416 C C . ASN A 1 194 ? -30.403 2.361 113.686 1.00 52.47 178 ASN A C 1
ATOM 1417 O O . ASN A 1 194 ? -30.541 1.374 113.006 1.00 54.48 178 ASN A O 1
ATOM 1422 N N . GLY A 1 195 ? -29.779 2.341 114.842 1.00 48.63 179 GLY A N 1
ATOM 1423 C CA . GLY A 1 195 ? -29.295 1.125 115.424 1.00 40.54 179 GLY A CA 1
ATOM 1424 C C . GLY A 1 195 ? -27.967 0.665 114.934 1.00 49.97 179 GLY A C 1
ATOM 1425 O O . GLY A 1 195 ? -27.448 -0.295 115.417 1.00 49.05 179 GLY A O 1
ATOM 1426 N N . LYS A 1 196 ? -27.383 1.368 113.993 1.00 53.46 180 LYS A N 1
ATOM 1427 C CA . LYS A 1 196 ? -26.095 0.961 113.480 1.00 52.45 180 LYS A CA 1
ATOM 1428 C C . LYS A 1 196 ? -25.061 2.033 113.598 1.00 50.93 180 LYS A C 1
ATOM 1429 O O . LYS A 1 196 ? -25.376 3.187 113.673 1.00 54.40 180 LYS A O 1
ATOM 1435 N N . VAL A 1 197 ? -23.811 1.630 113.585 1.00 44.13 181 VAL A N 1
ATOM 1436 C CA . VAL A 1 197 ? -22.737 2.569 113.589 1.00 43.66 181 VAL A CA 1
ATOM 1437 C C . VAL A 1 197 ? -22.644 3.269 112.247 1.00 44.74 181 VAL A C 1
ATOM 1438 O O . VAL A 1 197 ? -22.763 2.667 111.223 1.00 47.54 181 VAL A O 1
ATOM 1442 N N . SER A 1 198 ? -22.427 4.567 112.287 1.00 43.26 182 SER A N 1
ATOM 1443 C CA . SER A 1 198 ? -22.350 5.405 111.121 1.00 40.31 182 SER A CA 1
ATOM 1444 C C . SER A 1 198 ? -21.257 6.430 111.325 1.00 37.49 182 SER A C 1
ATOM 1445 O O . SER A 1 198 ? -20.953 6.747 112.424 1.00 36.51 182 SER A O 1
ATOM 1448 N N . LYS A 1 199 ? -20.694 6.964 110.259 1.00 34.74 183 LYS A N 1
ATOM 1449 C CA . LYS A 1 199 ? -19.621 7.930 110.358 1.00 39.18 183 LYS A CA 1
ATOM 1450 C C . LYS A 1 199 ? -19.958 9.262 109.742 1.00 39.55 183 LYS A C 1
ATOM 1451 O O . LYS A 1 199 ? -20.592 9.332 108.744 1.00 42.07 183 LYS A O 1
ATOM 1457 N N . VAL A 1 200 ? -19.495 10.327 110.353 1.00 37.74 184 VAL A N 1
ATOM 1458 C CA . VAL A 1 200 ? -19.688 11.664 109.842 1.00 39.23 184 VAL A CA 1
ATOM 1459 C C . VAL A 1 200 ? -18.399 12.425 109.900 1.00 40.49 184 VAL A C 1
ATOM 1460 O O . VAL A 1 200 ? -17.494 12.031 110.565 1.00 38.88 184 VAL A O 1
ATOM 1464 N N . ASP A 1 201 ? -18.337 13.532 109.198 1.00 37.39 185 ASP A N 1
ATOM 1465 C CA . ASP A 1 201 ? -17.202 14.402 109.239 1.00 33.99 185 ASP A CA 1
ATOM 1466 C C . ASP A 1 201 ? -17.575 15.319 110.363 1.00 37.66 185 ASP A C 1
ATOM 1467 O O . ASP A 1 201 ? -18.600 15.920 110.332 1.00 40.83 185 ASP A O 1
ATOM 1472 N N . PRO A 1 202 ? -16.739 15.381 111.381 1.00 36.34 186 PRO A N 1
ATOM 1473 C CA . PRO A 1 202 ? -17.021 16.125 112.594 1.00 37.26 186 PRO A CA 1
ATOM 1474 C C . PRO A 1 202 ? -17.201 17.594 112.328 1.00 35.60 186 PRO A C 1
ATOM 1475 O O . PRO A 1 202 ? -18.019 18.254 112.893 1.00 31.82 186 PRO A O 1
ATOM 1479 N N . LEU A 1 203 ? -16.349 18.081 111.467 1.00 38.67 187 LEU A N 1
ATOM 1480 C CA . LEU A 1 203 ? -16.344 19.442 111.058 1.00 40.25 187 LEU A CA 1
ATOM 1481 C C . LEU A 1 203 ? -17.530 19.765 110.218 1.00 44.06 187 LEU A C 1
ATOM 1482 O O . LEU A 1 203 ? -17.925 20.872 110.134 1.00 46.16 187 LEU A O 1
ATOM 1487 N N . SER A 1 204 ? -18.068 18.791 109.539 1.00 52.38 188 SER A N 1
ATOM 1488 C CA . SER A 1 204 ? -19.166 19.085 108.684 1.00 52.95 188 SER A CA 1
ATOM 1489 C C . SER A 1 204 ? -20.432 19.530 109.359 1.00 52.91 188 SER A C 1
ATOM 1490 O O . SER A 1 204 ? -21.014 20.487 108.932 1.00 57.18 188 SER A O 1
ATOM 1493 N N . GLU A 1 205 ? -20.897 18.864 110.397 1.00 52.99 189 GLU A N 1
ATOM 1494 C CA . GLU A 1 205 ? -22.075 19.410 111.052 1.00 53.95 189 GLU A CA 1
ATOM 1495 C C . GLU A 1 205 ? -21.887 19.990 112.442 1.00 52.81 189 GLU A C 1
ATOM 1496 O O . GLU A 1 205 ? -21.739 19.283 113.409 1.00 52.69 189 GLU A O 1
ATOM 1502 N N . VAL A 1 206 ? -21.939 21.308 112.479 1.00 51.03 190 VAL A N 1
ATOM 1503 C CA . VAL A 1 206 ? -21.774 22.122 113.648 1.00 47.82 190 VAL A CA 1
ATOM 1504 C C . VAL A 1 206 ? -23.048 22.867 113.939 1.00 52.74 190 VAL A C 1
ATOM 1505 O O . VAL A 1 206 ? -23.560 23.536 113.094 1.00 54.10 190 VAL A O 1
ATOM 1509 N N . LYS A 1 207 ? -23.549 22.776 115.150 1.00 53.02 191 LYS A N 1
ATOM 1510 C CA . LYS A 1 207 ? -24.761 23.482 115.499 1.00 51.84 191 LYS A CA 1
ATOM 1511 C C . LYS A 1 207 ? -24.665 24.275 116.791 1.00 52.31 191 LYS A C 1
ATOM 1512 O O . LYS A 1 207 ? -23.769 24.105 117.566 1.00 46.09 191 LYS A O 1
ATOM 1518 N N . LYS A 1 208 ? -25.618 25.157 116.991 1.00 48.82 192 LYS A N 1
ATOM 1519 C CA . LYS A 1 208 ? -25.687 25.945 118.183 1.00 47.49 192 LYS A CA 1
ATOM 1520 C C . LYS A 1 208 ? -26.433 25.186 119.216 1.00 43.83 192 LYS A C 1
ATOM 1521 O O . LYS A 1 208 ? -27.473 24.657 118.958 1.00 43.41 192 LYS A O 1
ATOM 1527 N N . VAL A 1 209 ? -25.891 25.127 120.401 1.00 43.84 193 VAL A N 1
ATOM 1528 C CA . VAL A 1 209 ? -26.608 24.528 121.483 1.00 45.19 193 VAL A CA 1
ATOM 1529 C C . VAL A 1 209 ? -26.445 25.486 122.626 1.00 45.48 193 VAL A C 1
ATOM 1530 O O . VAL A 1 209 ? -25.416 26.071 122.774 1.00 45.29 193 VAL A O 1
ATOM 1534 N N . LYS A 1 210 ? -27.471 25.658 123.428 1.00 47.81 194 LYS A N 1
ATOM 1535 C CA . LYS A 1 210 ? -27.355 26.500 124.583 1.00 53.81 194 LYS A CA 1
ATOM 1536 C C . LYS A 1 210 ? -27.541 25.660 125.816 1.00 55.39 194 LYS A C 1
ATOM 1537 O O . LYS A 1 210 ? -28.481 24.922 125.912 1.00 51.72 194 LYS A O 1
ATOM 1543 N N . ILE A 1 211 ? -26.622 25.749 126.751 1.00 54.87 195 ILE A N 1
ATOM 1544 C CA . ILE A 1 211 ? -26.767 25.018 127.983 1.00 50.67 195 ILE A CA 1
ATOM 1545 C C . ILE A 1 211 ? -26.639 26.004 129.102 1.00 48.16 195 ILE A C 1
ATOM 1546 O O . ILE A 1 211 ? -25.620 26.618 129.257 1.00 46.07 195 ILE A O 1
ATOM 1551 N N . GLY A 1 212 ? -27.709 26.190 129.851 1.00 46.91 196 GLY A N 1
ATOM 1552 C CA . GLY A 1 212 ? -27.728 27.163 130.904 1.00 41.45 196 GLY A CA 1
ATOM 1553 C C . GLY A 1 212 ? -27.401 28.496 130.302 1.00 47.25 196 GLY A C 1
ATOM 1554 O O . GLY A 1 212 ? -27.929 28.879 129.285 1.00 51.53 196 GLY A O 1
ATOM 1555 N N . LYS A 1 213 ? -26.526 29.227 130.948 1.00 49.70 197 LYS A N 1
ATOM 1556 C CA . LYS A 1 213 ? -26.120 30.521 130.447 1.00 50.95 197 LYS A CA 1
ATOM 1557 C C . LYS A 1 213 ? -25.299 30.525 129.182 1.00 46.44 197 LYS A C 1
ATOM 1558 O O . LYS A 1 213 ? -25.283 31.484 128.482 1.00 50.34 197 LYS A O 1
ATOM 1564 N N . PHE A 1 214 ? -24.609 29.445 128.897 1.00 46.26 198 PHE A N 1
ATOM 1565 C CA . PHE A 1 214 ? -23.712 29.377 127.760 1.00 44.58 198 PHE A CA 1
ATOM 1566 C C . PHE A 1 214 ? -24.248 29.115 126.376 1.00 47.56 198 PHE A C 1
ATOM 1567 O O . PHE A 1 214 ? -25.133 28.323 126.191 1.00 51.90 198 PHE A O 1
ATOM 1575 N N . GLU A 1 215 ? -23.637 29.761 125.399 1.00 45.61 199 GLU A N 1
ATOM 1576 C CA . GLU A 1 215 ? -23.923 29.502 124.006 1.00 46.02 199 GLU A CA 1
ATOM 1577 C C . GLU A 1 215 ? -22.704 28.920 123.337 1.00 41.68 199 GLU A C 1
ATOM 1578 O O . GLU A 1 215 ? -21.649 29.503 123.320 1.00 41.83 199 GLU A O 1
ATOM 1584 N N . PHE A 1 216 ? -22.885 27.749 122.774 1.00 38.89 200 PHE A N 1
ATOM 1585 C CA . PHE A 1 216 ? -21.806 26.999 122.224 1.00 40.19 200 PHE A CA 1
ATOM 1586 C C . PHE A 1 216 ? -22.057 26.584 120.823 1.00 36.28 200 PHE A C 1
ATOM 1587 O O . PHE A 1 216 ? -23.114 26.714 120.317 1.00 33.47 200 PHE A O 1
ATOM 1595 N N . GLU A 1 217 ? -21.028 26.051 120.218 1.00 38.73 201 GLU A N 1
ATOM 1596 C CA . GLU A 1 217 ? -21.092 25.464 118.918 1.00 38.68 201 GLU A CA 1
ATOM 1597 C C . GLU A 1 217 ? -20.716 24.048 119.221 1.00 42.10 201 GLU A C 1
ATOM 1598 O O . GLU A 1 217 ? -19.848 23.808 120.010 1.00 44.98 201 GLU A O 1
ATOM 1604 N N . ALA A 1 218 ? -21.417 23.107 118.636 1.00 40.24 202 ALA A N 1
ATOM 1605 C CA . ALA A 1 218 ? -21.161 21.734 118.948 1.00 41.03 202 ALA A CA 1
ATOM 1606 C C . ALA A 1 218 ? -20.978 20.930 117.719 1.00 40.36 202 ALA A C 1
ATOM 1607 O O . ALA A 1 218 ? -21.619 21.144 116.748 1.00 44.89 202 ALA A O 1
ATOM 1609 N N . PHE A 1 219 ? -20.079 19.986 117.788 1.00 34.33 203 PHE A N 1
ATOM 1610 C CA . PHE A 1 219 ? -19.798 19.159 116.671 1.00 31.49 203 PHE A CA 1
ATOM 1611 C C . PHE A 1 219 ? -19.817 17.712 117.084 1.00 32.43 203 PHE A C 1
ATOM 1612 O O . PHE A 1 219 ? -19.578 17.386 118.205 1.00 27.93 203 PHE A O 1
ATOM 1620 N N . ILE A 1 220 ? -20.152 16.849 116.155 1.00 32.99 204 ILE A N 1
ATOM 1621 C CA . ILE A 1 220 ? -20.166 15.448 116.431 1.00 34.99 204 ILE A CA 1
ATOM 1622 C C . ILE A 1 220 ? -18.756 14.932 116.477 1.00 35.73 204 ILE A C 1
ATOM 1623 O O . ILE A 1 220 ? -17.998 15.118 115.588 1.00 32.81 204 ILE A O 1
ATOM 1628 N N . SER A 1 221 ? -18.432 14.260 117.558 1.00 34.27 205 SER A N 1
ATOM 1629 C CA . SER A 1 221 ? -17.118 13.756 117.808 1.00 34.90 205 SER A CA 1
ATOM 1630 C C . SER A 1 221 ? -17.124 12.252 118.028 1.00 34.41 205 SER A C 1
ATOM 1631 O O . SER A 1 221 ? -18.130 11.669 118.211 1.00 31.46 205 SER A O 1
ATOM 1634 N N . ASP A 1 222 ? -15.940 11.678 118.034 1.00 32.19 206 ASP A N 1
ATOM 1635 C CA . ASP A 1 222 ? -15.649 10.260 118.062 1.00 32.58 206 ASP A CA 1
ATOM 1636 C C . ASP A 1 222 ? -15.383 9.687 119.436 1.00 31.44 206 ASP A C 1
ATOM 1637 O O . ASP A 1 222 ? -14.724 8.712 119.585 1.00 34.03 206 ASP A O 1
ATOM 1642 N N . GLY A 1 223 ? -15.913 10.339 120.440 1.00 31.73 207 GLY A N 1
ATOM 1643 C CA . GLY A 1 223 ? -15.755 9.972 121.818 1.00 28.80 207 GLY A CA 1
ATOM 1644 C C . GLY A 1 223 ? -16.514 8.795 122.347 1.00 38.27 207 GLY A C 1
ATOM 1645 O O . GLY A 1 223 ? -16.246 8.355 123.405 1.00 39.02 207 GLY A O 1
ATOM 1646 N N . LEU A 1 224 ? -17.486 8.319 121.610 1.00 35.86 208 LEU A N 1
ATOM 1647 C CA . LEU A 1 224 ? -18.295 7.215 122.040 1.00 34.74 208 LEU A CA 1
ATOM 1648 C C . LEU A 1 224 ? -17.461 5.977 122.227 1.00 31.54 208 LEU A C 1
ATOM 1649 O O . LEU A 1 224 ? -17.599 5.302 123.198 1.00 31.92 208 LEU A O 1
ATOM 1654 N N . ARG A 1 225 ? -16.608 5.669 121.276 1.00 35.07 209 ARG A N 1
ATOM 1655 C CA . ARG A 1 225 ? -15.676 4.589 121.433 1.00 32.94 209 ARG A CA 1
ATOM 1656 C C . ARG A 1 225 ? -16.276 3.227 121.747 1.00 37.84 209 ARG A C 1
ATOM 1657 O O . ARG A 1 225 ? -16.987 2.678 120.974 1.00 39.41 209 ARG A O 1
ATOM 1665 N N . SER A 1 226 ? -15.969 2.689 122.902 1.00 36.68 210 SER A N 1
ATOM 1666 C CA . SER A 1 226 ? -16.451 1.396 123.290 1.00 35.36 210 SER A CA 1
ATOM 1667 C C . SER A 1 226 ? -17.948 1.318 123.437 1.00 39.77 210 SER A C 1
ATOM 1668 O O . SER A 1 226 ? -18.504 0.283 123.325 1.00 42.73 210 SER A O 1
ATOM 1671 N N . MET A 1 227 ? -18.587 2.440 123.663 1.00 40.63 211 MET A N 1
ATOM 1672 C CA . MET A 1 227 ? -20.006 2.504 123.845 1.00 36.78 211 MET A CA 1
ATOM 1673 C C . MET A 1 227 ? -20.730 2.091 122.594 1.00 38.74 211 MET A C 1
ATOM 1674 O O . MET A 1 227 ? -21.852 1.671 122.634 1.00 34.06 211 MET A O 1
ATOM 1679 N N . LEU A 1 228 ? -20.045 2.178 121.473 1.00 38.96 212 LEU A N 1
ATOM 1680 C CA . LEU A 1 228 ? -20.632 1.823 120.207 1.00 41.29 212 LEU A CA 1
ATOM 1681 C C . LEU A 1 228 ? -21.070 0.381 120.177 1.00 45.89 212 LEU A C 1
ATOM 1682 O O . LEU A 1 228 ? -22.100 0.068 119.635 1.00 48.20 212 LEU A O 1
ATOM 1687 N N . GLU A 1 229 ? -20.292 -0.502 120.765 1.00 43.63 213 GLU A N 1
ATOM 1688 C CA . GLU A 1 229 ? -20.680 -1.877 120.809 1.00 47.02 213 GLU A CA 1
ATOM 1689 C C . GLU A 1 229 ? -21.367 -2.207 122.107 1.00 48.06 213 GLU A C 1
ATOM 1690 O O . GLU A 1 229 ? -22.259 -2.995 122.163 1.00 51.96 213 GLU A O 1
ATOM 1696 N N . THR A 1 230 ? -20.919 -1.580 123.158 1.00 48.62 214 THR A N 1
ATOM 1697 C CA . THR A 1 230 ? -21.446 -1.750 124.488 1.00 44.45 214 THR A CA 1
ATOM 1698 C C . THR A 1 230 ? -22.861 -1.266 124.812 1.00 46.19 214 THR A C 1
ATOM 1699 O O . THR A 1 230 ? -23.579 -1.916 125.518 1.00 48.41 214 THR A O 1
ATOM 1703 N N . ILE A 1 231 ? -23.260 -0.117 124.315 1.00 44.01 215 ILE A N 1
ATOM 1704 C CA . ILE A 1 231 ? -24.550 0.425 124.633 1.00 42.46 215 ILE A CA 1
ATOM 1705 C C . ILE A 1 231 ? -25.470 0.221 123.460 1.00 46.33 215 ILE A C 1
ATOM 1706 O O . ILE A 1 231 ? -25.274 0.790 122.421 1.00 49.40 215 ILE A O 1
ATOM 1711 N N . ASN A 1 232 ? -26.487 -0.595 123.630 1.00 47.21 216 ASN A N 1
ATOM 1712 C CA . ASN A 1 232 ? -27.384 -0.912 122.553 1.00 52.05 216 ASN A CA 1
ATOM 1713 C C . ASN A 1 232 ? -28.531 0.050 122.548 1.00 51.82 216 ASN A C 1
ATOM 1714 O O . ASN A 1 232 ? -29.363 0.010 123.404 1.00 55.26 216 ASN A O 1
ATOM 1719 N N . SER A 1 233 ? -28.562 0.940 121.591 1.00 45.83 217 SER A N 1
ATOM 1720 C CA . SER A 1 233 ? -29.625 1.897 121.538 1.00 49.93 217 SER A CA 1
ATOM 1721 C C . SER A 1 233 ? -29.824 2.217 120.107 1.00 47.24 217 SER A C 1
ATOM 1722 O O . SER A 1 233 ? -29.024 1.844 119.300 1.00 44.90 217 SER A O 1
ATOM 1725 N N . GLU A 1 234 ? -30.933 2.829 119.777 1.00 42.73 218 GLU A N 1
ATOM 1726 C CA . GLU A 1 234 ? -31.140 3.229 118.419 1.00 50.93 218 GLU A CA 1
ATOM 1727 C C . GLU A 1 234 ? -30.254 4.376 117.987 1.00 47.68 218 GLU A C 1
ATOM 1728 O O . GLU A 1 234 ? -29.771 4.389 116.906 1.00 43.69 218 GLU A O 1
ATOM 1734 N N . ARG A 1 235 ? -30.084 5.354 118.855 1.00 46.35 219 ARG A N 1
ATOM 1735 C CA . ARG A 1 235 ? -29.292 6.529 118.574 1.00 48.14 219 ARG A CA 1
ATOM 1736 C C . ARG A 1 235 ? -28.300 6.846 119.644 1.00 44.47 219 ARG A C 1
ATOM 1737 O O . ARG A 1 235 ? -28.668 6.957 120.770 1.00 43.09 219 ARG A O 1
ATOM 1745 N N . LEU A 1 236 ? -27.048 7.005 119.291 1.00 39.77 220 LEU A N 1
ATOM 1746 C CA . LEU A 1 236 ? -26.057 7.414 120.242 1.00 35.04 220 LEU A CA 1
ATOM 1747 C C . LEU A 1 236 ? -25.102 8.426 119.639 1.00 38.12 220 LEU A C 1
ATOM 1748 O O . LEU A 1 236 ? -24.449 8.147 118.677 1.00 34.77 220 LEU A O 1
ATOM 1753 N N . GLU A 1 237 ? -25.015 9.599 120.232 1.00 34.23 221 GLU A N 1
ATOM 1754 C CA . GLU A 1 237 ? -24.113 10.617 119.759 1.00 30.16 221 GLU A CA 1
ATOM 1755 C C . GLU A 1 237 ? -23.434 11.391 120.853 1.00 35.54 221 GLU A C 1
ATOM 1756 O O . GLU A 1 237 ? -24.026 11.689 121.839 1.00 34.73 221 GLU A O 1
ATOM 1762 N N . GLU A 1 238 ? -22.190 11.770 120.640 1.00 38.46 222 GLU A N 1
ATOM 1763 C CA . GLU A 1 238 ? -21.498 12.662 121.542 1.00 38.40 222 GLU A CA 1
ATOM 1764 C C . GLU A 1 238 ? -21.162 13.919 120.800 1.00 32.88 222 GLU A C 1
ATOM 1765 O O . GLU A 1 238 ? -20.749 13.887 119.703 1.00 31.10 222 GLU A O 1
ATOM 1771 N N . TRP A 1 239 ? -21.416 15.044 121.416 1.00 33.11 223 TRP A N 1
ATOM 1772 C CA . TRP A 1 239 ? -21.174 16.307 120.795 1.00 36.66 223 TRP A CA 1
ATOM 1773 C C . TRP A 1 239 ? -20.168 17.050 121.603 1.00 38.24 223 TRP A C 1
ATOM 1774 O O . TRP A 1 239 ? -20.297 17.139 122.774 1.00 36.05 223 TRP A O 1
ATOM 1785 N N . THR A 1 240 ? -19.157 17.592 120.964 1.00 36.03 224 THR A N 1
ATOM 1786 C CA . THR A 1 240 ? -18.160 18.350 121.679 1.00 30.99 224 THR A CA 1
ATOM 1787 C C . THR A 1 240 ? -18.482 19.825 121.607 1.00 32.57 224 THR A C 1
ATOM 1788 O O . THR A 1 240 ? -18.873 20.316 120.606 1.00 31.57 224 THR A O 1
ATOM 1792 N N . LEU A 1 241 ? -18.321 20.508 122.719 1.00 35.15 225 LEU A N 1
ATOM 1793 C CA . LEU A 1 241 ? -18.653 21.908 122.846 1.00 32.95 225 LEU A CA 1
ATOM 1794 C C . LEU A 1 241 ? -17.494 22.878 122.669 1.00 35.12 225 LEU A C 1
ATOM 1795 O O . LEU A 1 241 ? -16.442 22.689 123.192 1.00 29.94 225 LEU A O 1
ATOM 1800 N N . ARG A 1 242 ? -17.739 23.926 121.909 1.00 30.98 226 ARG A N 1
ATOM 1801 C CA . ARG A 1 242 ? -16.754 24.941 121.626 1.00 29.81 226 ARG A CA 1
ATOM 1802 C C . ARG A 1 242 ? -17.309 26.348 121.684 1.00 34.42 226 ARG A C 1
ATOM 1803 O O . ARG A 1 242 ? -18.470 26.556 121.552 1.00 33.23 226 ARG A O 1
ATOM 1811 N N . TRP A 1 243 ? -16.447 27.316 121.905 1.00 36.72 227 TRP A N 1
ATOM 1812 C CA . TRP A 1 243 ? -16.853 28.693 121.858 1.00 33.96 227 TRP A CA 1
ATOM 1813 C C . TRP A 1 243 ? -16.916 28.957 120.393 1.00 32.64 227 TRP A C 1
ATOM 1814 O O . TRP A 1 243 ? -16.199 28.370 119.648 1.00 39.37 227 TRP A O 1
ATOM 1825 N N . PRO A 1 244 ? -17.783 29.841 119.976 1.00 36.21 228 PRO A N 1
ATOM 1826 C CA . PRO A 1 244 ? -17.901 30.143 118.576 1.00 38.17 228 PRO A CA 1
ATOM 1827 C C . PRO A 1 244 ? -16.650 30.790 118.064 1.00 39.34 228 PRO A C 1
ATOM 1828 O O . PRO A 1 244 ? -15.937 31.441 118.766 1.00 38.39 228 PRO A O 1
ATOM 1832 N N . GLY A 1 245 ? -16.399 30.564 116.809 1.00 40.56 229 GLY A N 1
ATOM 1833 C CA . GLY A 1 245 ? -15.261 31.102 116.151 1.00 39.48 229 GLY A CA 1
ATOM 1834 C C . GLY A 1 245 ? -14.128 30.143 116.148 1.00 43.32 229 GLY A C 1
ATOM 1835 O O . GLY A 1 245 ? -13.228 30.285 115.390 1.00 46.72 229 GLY A O 1
ATOM 1836 N N . HIS A 1 246 ? -14.140 29.170 117.012 1.00 41.90 230 HIS A N 1
ATOM 1837 C CA . HIS A 1 246 ? -13.090 28.213 116.943 1.00 40.60 230 HIS A CA 1
ATOM 1838 C C . HIS A 1 246 ? -13.110 27.254 115.746 1.00 43.93 230 HIS A C 1
ATOM 1839 O O . HIS A 1 246 ? -12.150 27.104 115.053 1.00 45.03 230 HIS A O 1
ATOM 1846 N N . LEU A 1 247 ? -14.217 26.584 115.523 1.00 42.05 231 LEU A N 1
ATOM 1847 C CA . LEU A 1 247 ? -14.292 25.559 114.497 1.00 38.92 231 LEU A CA 1
ATOM 1848 C C . LEU A 1 247 ? -14.103 25.943 113.024 1.00 42.48 231 LEU A C 1
ATOM 1849 O O . LEU A 1 247 ? -13.509 25.208 112.278 1.00 41.88 231 LEU A O 1
ATOM 1854 N N . GLU A 1 248 ? -14.607 27.095 112.626 1.00 43.55 232 GLU A N 1
ATOM 1855 C CA . GLU A 1 248 ? -14.477 27.551 111.264 1.00 45.17 232 GLU A CA 1
ATOM 1856 C C . GLU A 1 248 ? -13.021 27.741 110.897 1.00 45.32 232 GLU A C 1
ATOM 1857 O O . GLU A 1 248 ? -12.619 27.439 109.820 1.00 41.61 232 GLU A O 1
ATOM 1863 N N . LYS A 1 249 ? -12.237 28.275 111.799 1.00 36.75 233 LYS A N 1
ATOM 1864 C CA . LYS A 1 249 ? -10.830 28.440 111.548 1.00 41.13 233 LYS A CA 1
ATOM 1865 C C . LYS A 1 249 ? -10.096 27.121 111.440 1.00 41.65 233 LYS A C 1
ATOM 1866 O O . LYS A 1 249 ? -9.231 26.960 110.626 1.00 46.02 233 LYS A O 1
ATOM 1872 N N . ILE A 1 250 ? -10.456 26.177 112.281 1.00 39.97 234 ILE A N 1
ATOM 1873 C CA . ILE A 1 250 ? -9.878 24.857 112.269 1.00 32.57 234 ILE A CA 1
ATOM 1874 C C . ILE A 1 250 ? -10.174 24.164 110.975 1.00 36.94 234 ILE A C 1
ATOM 1875 O O . ILE A 1 250 ? -9.375 23.445 110.467 1.00 38.89 234 ILE A O 1
ATOM 1880 N N . LYS A 1 251 ? -11.364 24.354 110.459 1.00 37.69 235 LYS A N 1
ATOM 1881 C CA . LYS A 1 251 ? -11.746 23.714 109.237 1.00 43.21 235 LYS A CA 1
ATOM 1882 C C . LYS A 1 251 ? -10.913 24.172 108.070 1.00 44.84 235 LYS A C 1
ATOM 1883 O O . LYS A 1 251 ? -10.534 23.389 107.240 1.00 42.29 235 LYS A O 1
ATOM 1889 N N . VAL A 1 252 ? -10.632 25.453 107.991 1.00 46.43 236 VAL A N 1
ATOM 1890 C CA . VAL A 1 252 ? -9.808 25.903 106.901 1.00 45.59 236 VAL A CA 1
ATOM 1891 C C . VAL A 1 252 ? -8.416 25.347 106.968 1.00 44.36 236 VAL A C 1
ATOM 1892 O O . VAL A 1 252 ? -7.847 25.026 105.971 1.00 46.25 236 VAL A O 1
ATOM 1896 N N . LEU A 1 253 ? -7.863 25.208 108.147 1.00 45.45 237 LEU A N 1
ATOM 1897 C CA . LEU A 1 253 ? -6.545 24.642 108.230 1.00 46.45 237 LEU A CA 1
ATOM 1898 C C . LEU A 1 253 ? -6.544 23.220 107.734 1.00 49.83 237 LEU A C 1
ATOM 1899 O O . LEU A 1 253 ? -5.631 22.790 107.082 1.00 52.38 237 LEU A O 1
ATOM 1904 N N . ARG A 1 254 ? -7.572 22.481 108.083 1.00 49.61 238 ARG A N 1
ATOM 1905 C CA . ARG A 1 254 ? -7.689 21.106 107.716 1.00 48.91 238 ARG A CA 1
ATOM 1906 C C . ARG A 1 254 ? -7.787 21.009 106.236 1.00 51.82 238 ARG A C 1
ATOM 1907 O O . ARG A 1 254 ? -7.166 20.192 105.620 1.00 57.78 238 ARG A O 1
ATOM 1915 N N . GLU A 1 255 ? -8.548 21.902 105.664 1.00 52.61 239 GLU A N 1
ATOM 1916 C CA . GLU A 1 255 ? -8.761 21.925 104.250 1.00 52.07 239 GLU A CA 1
ATOM 1917 C C . GLU A 1 255 ? -7.483 22.124 103.485 1.00 54.17 239 GLU A C 1
ATOM 1918 O O . GLU A 1 255 ? -7.325 21.622 102.404 1.00 55.68 239 GLU A O 1
ATOM 1924 N N . LEU A 1 256 ? -6.565 22.861 104.065 1.00 53.55 240 LEU A N 1
ATOM 1925 C CA . LEU A 1 256 ? -5.330 23.200 103.412 1.00 50.72 240 LEU A CA 1
ATOM 1926 C C . LEU A 1 256 ? -4.243 22.200 103.686 1.00 52.66 240 LEU A C 1
ATOM 1927 O O . LEU A 1 256 ? -3.146 22.361 103.247 1.00 55.37 240 LEU A O 1
ATOM 1932 N N . GLY A 1 257 ? -4.553 21.143 104.390 1.00 52.02 241 GLY A N 1
ATOM 1933 C CA . GLY A 1 257 ? -3.563 20.133 104.648 1.00 51.99 241 GLY A CA 1
ATOM 1934 C C . GLY A 1 257 ? -2.660 20.366 105.811 1.00 53.79 241 GLY A C 1
ATOM 1935 O O . GLY A 1 257 ? -1.735 19.644 106.037 1.00 54.21 241 GLY A O 1
ATOM 1936 N N . PHE A 1 258 ? -2.953 21.377 106.580 1.00 50.50 242 PHE A N 1
ATOM 1937 C CA . PHE A 1 258 ? -2.114 21.705 107.693 1.00 49.26 242 PHE A CA 1
ATOM 1938 C C . PHE A 1 258 ? -2.089 20.638 108.752 1.00 53.54 242 PHE A C 1
ATOM 1939 O O . PHE A 1 258 ? -1.203 20.607 109.562 1.00 53.74 242 PHE A O 1
ATOM 1947 N N . PHE A 1 259 ? -3.076 19.765 108.756 1.00 53.87 243 PHE A N 1
ATOM 1948 C CA . PHE A 1 259 ? -3.124 18.739 109.765 1.00 52.76 243 PHE A CA 1
ATOM 1949 C C . PHE A 1 259 ? -2.580 17.419 109.295 1.00 54.95 243 PHE A C 1
ATOM 1950 O O . PHE A 1 259 ? -2.578 16.455 110.016 1.00 50.59 243 PHE A O 1
ATOM 1958 N N . LYS A 1 260 ? -2.075 17.391 108.086 1.00 58.84 244 LYS A N 1
ATOM 1959 C CA . LYS A 1 260 ? -1.493 16.183 107.593 1.00 62.78 244 LYS A CA 1
ATOM 1960 C C . LYS A 1 260 ? -0.317 15.967 108.475 1.00 66.30 244 LYS A C 1
ATOM 1961 O O . LYS A 1 260 ? 0.243 16.899 108.989 1.00 68.98 244 LYS A O 1
ATOM 1967 N N . PRO A 1 261 ? 0.058 14.717 108.623 1.00 69.90 245 PRO A N 1
ATOM 1968 C CA . PRO A 1 261 ? 1.097 14.310 109.545 1.00 72.42 245 PRO A CA 1
ATOM 1969 C C . PRO A 1 261 ? 2.374 14.997 109.202 1.00 77.56 245 PRO A C 1
ATOM 1970 O O . PRO A 1 261 ? 3.146 15.317 110.083 1.00 79.02 245 PRO A O 1
ATOM 1974 N N . GLU A 1 262 ? 2.576 15.245 107.921 1.00 78.54 246 GLU A N 1
ATOM 1975 C CA . GLU A 1 262 ? 3.777 15.886 107.460 1.00 78.09 246 GLU A CA 1
ATOM 1976 C C . GLU A 1 262 ? 3.894 17.270 108.068 1.00 77.25 246 GLU A C 1
ATOM 1977 O O . GLU A 1 262 ? 4.965 17.680 108.449 1.00 79.56 246 GLU A O 1
ATOM 1983 N N . ASN A 1 263 ? 2.802 18.009 108.141 1.00 73.08 247 ASN A N 1
ATOM 1984 C CA . ASN A 1 263 ? 2.846 19.364 108.678 1.00 67.85 247 ASN A CA 1
ATOM 1985 C C . ASN A 1 263 ? 2.287 19.612 110.059 1.00 63.43 247 ASN A C 1
ATOM 1986 O O . ASN A 1 263 ? 2.335 20.702 110.546 1.00 59.92 247 ASN A O 1
ATOM 1991 N N . LEU A 1 264 ? 1.773 18.591 110.700 1.00 62.31 248 LEU A N 1
ATOM 1992 C CA . LEU A 1 264 ? 1.108 18.796 111.954 1.00 62.71 248 LEU A CA 1
ATOM 1993 C C . LEU A 1 264 ? 1.991 19.419 113.013 1.00 64.35 248 LEU A C 1
ATOM 1994 O O . LEU A 1 264 ? 1.559 20.268 113.759 1.00 65.33 248 LEU A O 1
ATOM 1999 N N . ASP A 1 265 ? 3.228 18.987 113.085 1.00 68.03 249 ASP A N 1
ATOM 2000 C CA . ASP A 1 265 ? 4.125 19.519 114.073 1.00 69.67 249 ASP A CA 1
ATOM 2001 C C . ASP A 1 265 ? 4.349 20.986 113.856 1.00 67.39 249 ASP A C 1
ATOM 2002 O O . ASP A 1 265 ? 4.383 21.756 114.792 1.00 67.59 249 ASP A O 1
ATOM 2007 N N . PHE A 1 266 ? 4.513 21.364 112.610 1.00 62.41 250 PHE A N 1
ATOM 2008 C CA . PHE A 1 266 ? 4.685 22.742 112.272 1.00 61.67 250 PHE A CA 1
ATOM 2009 C C . PHE A 1 266 ? 3.463 23.557 112.586 1.00 61.34 250 PHE A C 1
ATOM 2010 O O . PHE A 1 266 ? 3.562 24.627 113.134 1.00 64.25 250 PHE A O 1
ATOM 2018 N N . THR A 1 267 ? 2.290 23.067 112.236 1.00 58.10 251 THR A N 1
ATOM 2019 C CA . THR A 1 267 ? 1.101 23.850 112.475 1.00 52.26 251 THR A CA 1
ATOM 2020 C C . THR A 1 267 ? 0.830 24.090 113.933 1.00 50.92 251 THR A C 1
ATOM 2021 O O . THR A 1 267 ? 0.361 25.128 114.305 1.00 50.57 251 THR A O 1
ATOM 2025 N N . LEU A 1 268 ? 1.117 23.103 114.746 1.00 46.43 252 LEU A N 1
ATOM 2026 C CA . LEU A 1 268 ? 0.908 23.195 116.172 1.00 51.55 252 LEU A CA 1
ATOM 2027 C C . LEU A 1 268 ? 1.788 24.240 116.799 1.00 48.13 252 LEU A C 1
ATOM 2028 O O . LEU A 1 268 ? 1.430 24.909 117.742 1.00 46.32 252 LEU A O 1
ATOM 2033 N N . ARG A 1 269 ? 2.968 24.354 116.245 1.00 47.81 253 ARG A N 1
ATOM 2034 C CA . ARG A 1 269 ? 3.920 25.293 116.725 1.00 48.39 253 ARG A CA 1
ATOM 2035 C C . ARG A 1 269 ? 3.325 26.654 116.556 1.00 46.31 253 ARG A C 1
ATOM 2036 O O . ARG A 1 269 ? 3.469 27.487 117.391 1.00 43.40 253 ARG A O 1
ATOM 2044 N N . VAL A 1 270 ? 2.686 26.904 115.432 1.00 44.70 254 VAL A N 1
ATOM 2045 C CA . VAL A 1 270 ? 2.077 28.195 115.202 1.00 41.55 254 VAL A CA 1
ATOM 2046 C C . VAL A 1 270 ? 0.871 28.505 116.032 1.00 41.08 254 VAL A C 1
ATOM 2047 O O . VAL A 1 270 ? 0.777 29.542 116.604 1.00 38.49 254 VAL A O 1
ATOM 2051 N N . ILE A 1 271 ? -0.090 27.605 116.006 1.00 43.91 255 ILE A N 1
ATOM 2052 C CA . ILE A 1 271 ? -1.342 27.725 116.737 1.00 42.15 255 ILE A CA 1
ATOM 2053 C C . ILE A 1 271 ? -1.409 27.527 118.234 1.00 43.41 255 ILE A C 1
ATOM 2054 O O . ILE A 1 271 ? -2.217 28.123 118.880 1.00 48.65 255 ILE A O 1
ATOM 2059 N N . GLU A 1 272 ? -0.538 26.701 118.771 1.00 44.70 256 GLU A N 1
ATOM 2060 C CA . GLU A 1 272 ? -0.576 26.340 120.173 1.00 47.75 256 GLU A CA 1
ATOM 2061 C C . GLU A 1 272 ? -0.434 27.498 121.109 1.00 47.94 256 GLU A C 1
ATOM 2062 O O . GLU A 1 272 ? -1.087 27.547 122.104 1.00 49.83 256 GLU A O 1
ATOM 2068 N N . PRO A 1 273 ? 0.416 28.441 120.777 1.00 47.05 257 PRO A N 1
ATOM 2069 C CA . PRO A 1 273 ? 0.633 29.631 121.579 1.00 44.76 257 PRO A CA 1
ATOM 2070 C C . PRO A 1 273 ? -0.593 30.501 121.668 1.00 43.44 257 PRO A C 1
ATOM 2071 O O . PRO A 1 273 ? -0.800 31.166 122.638 1.00 45.54 257 PRO A O 1
ATOM 2075 N N . LEU A 1 274 ? -1.391 30.495 120.628 1.00 43.88 258 LEU A N 1
ATOM 2076 C CA . LEU A 1 274 ? -2.620 31.249 120.569 1.00 42.76 258 LEU A CA 1
ATOM 2077 C C . LEU A 1 274 ? -3.606 30.728 121.574 1.00 42.66 258 LEU A C 1
ATOM 2078 O O . LEU A 1 274 ? -4.495 31.409 121.993 1.00 43.00 258 LEU A O 1
ATOM 2083 N N . MET A 1 275 ? -3.444 29.476 121.925 1.00 41.76 259 MET A N 1
ATOM 2084 C CA . MET A 1 275 ? -4.345 28.799 122.813 1.00 48.11 259 MET A CA 1
ATOM 2085 C C . MET A 1 275 ? -3.773 28.609 124.179 1.00 48.21 259 MET A C 1
ATOM 2086 O O . MET A 1 275 ? -4.238 27.841 124.948 1.00 45.77 259 MET A O 1
ATOM 2091 N N . ARG A 1 276 ? -2.737 29.344 124.464 1.00 54.01 260 ARG A N 1
ATOM 2092 C CA . ARG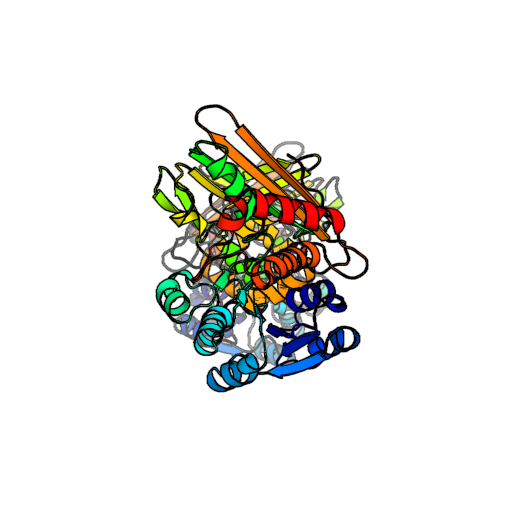 A 1 276 ? -2.064 29.244 125.725 1.00 60.12 260 ARG A CA 1
ATOM 2093 C C . ARG A 1 276 ? -1.983 30.619 126.290 1.00 59.84 260 ARG A C 1
ATOM 2094 O O . ARG A 1 276 ? -0.980 31.259 126.194 1.00 71.20 260 ARG A O 1
ATOM 2102 N N . TYR A 1 277 ? -3.056 31.097 126.860 1.00 58.28 261 TYR A N 1
ATOM 2103 C CA . TYR A 1 277 ? -3.065 32.417 127.415 1.00 58.71 261 TYR A CA 1
ATOM 2104 C C . TYR A 1 277 ? -3.662 32.166 128.753 1.00 63.12 261 TYR A C 1
ATOM 2105 O O . TYR A 1 277 ? -4.093 31.071 129.014 1.00 59.99 261 TYR A O 1
ATOM 2114 N N . GLU A 1 278 ? -3.687 33.173 129.598 1.00 65.52 262 GLU A N 1
ATOM 2115 C CA . GLU A 1 278 ? -4.133 32.985 130.941 1.00 67.14 262 GLU A CA 1
ATOM 2116 C C . GLU A 1 278 ? -5.621 33.120 131.084 1.00 64.49 262 GLU A C 1
ATOM 2117 O O . GLU A 1 278 ? -6.189 34.153 130.842 1.00 63.07 262 GLU A O 1
ATOM 2123 N N . THR A 1 279 ? -6.239 32.022 131.468 1.00 62.42 263 THR A N 1
ATOM 2124 C CA . THR A 1 279 ? -7.637 31.982 131.790 1.00 53.39 263 THR A CA 1
ATOM 2125 C C . THR A 1 279 ? -7.885 30.759 132.632 1.00 49.92 263 THR A C 1
ATOM 2126 O O . THR A 1 279 ? -7.150 29.801 132.574 1.00 47.12 263 THR A O 1
ATOM 2130 N N . LYS A 1 280 ? -8.931 30.797 133.417 1.00 45.81 264 LYS A N 1
ATOM 2131 C CA . LYS A 1 280 ? -9.352 29.640 134.149 1.00 46.20 264 LYS A CA 1
ATOM 2132 C C . LYS A 1 280 ? -10.144 28.801 133.171 1.00 43.90 264 LYS A C 1
ATOM 2133 O O . LYS A 1 280 ? -10.576 29.276 132.172 1.00 37.61 264 LYS A O 1
ATOM 2139 N N . ASP A 1 281 ? -10.336 27.544 133.469 1.00 41.69 265 ASP A N 1
ATOM 2140 C CA . ASP A 1 281 ? -11.056 26.681 132.581 1.00 44.33 265 ASP A CA 1
ATOM 2141 C C . ASP A 1 281 ? -12.177 26.016 133.307 1.00 40.74 265 ASP A C 1
ATOM 2142 O O . ASP A 1 281 ? -12.213 26.004 134.491 1.00 42.61 265 ASP A O 1
ATOM 2147 N N . PHE A 1 282 ? -13.113 25.466 132.578 1.00 39.07 266 PHE A N 1
ATOM 2148 C CA . PHE A 1 282 ? -14.220 24.808 133.203 1.00 42.02 266 PHE A CA 1
ATOM 2149 C C . PHE A 1 282 ? -14.561 23.570 132.452 1.00 41.79 266 PHE A C 1
ATOM 2150 O O . PHE A 1 282 ? -14.149 23.396 131.352 1.00 40.63 266 PHE A O 1
ATOM 2158 N N . SER A 1 283 ? -15.322 22.707 133.087 1.00 39.99 267 SER A N 1
ATOM 2159 C CA . SER A 1 283 ? -15.763 21.483 132.481 1.00 39.83 267 SER A CA 1
ATOM 2160 C C . SER A 1 283 ? -17.255 21.460 132.450 1.00 36.44 267 SER A C 1
ATOM 2161 O O . SER A 1 283 ? -17.900 21.770 133.404 1.00 37.30 267 SER A O 1
ATOM 2164 N N . ILE A 1 284 ? -17.810 21.117 131.317 1.00 37.97 268 ILE A N 1
ATOM 2165 C CA . ILE A 1 284 ? -19.226 21.012 131.215 1.00 38.25 268 ILE A CA 1
ATOM 2166 C C . ILE A 1 284 ? -19.636 19.740 130.508 1.00 38.96 268 ILE A C 1
ATOM 2167 O O . ILE A 1 284 ? -19.143 19.441 129.467 1.00 35.89 268 ILE A O 1
ATOM 2172 N N . MET A 1 285 ? -20.530 18.989 131.119 1.00 35.38 269 MET A N 1
ATOM 2173 C CA . MET A 1 285 ? -21.082 17.797 130.522 1.00 34.94 269 MET A CA 1
ATOM 2174 C C . MET A 1 285 ? -22.565 17.684 130.752 1.00 37.74 269 MET A C 1
ATOM 2175 O O . MET A 1 285 ? -23.050 17.966 131.796 1.00 34.38 269 MET A O 1
ATOM 2180 N N . LYS A 1 286 ? -23.280 17.269 129.738 1.00 31.52 270 LYS A N 1
ATOM 2181 C CA . LYS A 1 286 ? -24.677 17.004 129.854 1.00 32.95 270 LYS A CA 1
ATOM 2182 C C . LYS A 1 286 ? -24.936 15.665 129.222 1.00 34.09 270 LYS A C 1
ATOM 2183 O O . LYS A 1 286 ? -24.545 15.438 128.118 1.00 28.90 270 LYS A O 1
ATOM 2189 N N . VAL A 1 287 ? -25.585 14.765 129.930 1.00 35.79 271 VAL A N 1
ATOM 2190 C CA . VAL A 1 287 ? -25.875 13.470 129.357 1.00 37.41 271 VAL A CA 1
ATOM 2191 C C . VAL A 1 287 ? -27.358 13.215 129.333 1.00 41.11 271 VAL A C 1
ATOM 2192 O O . VAL A 1 287 ? -28.013 13.340 130.309 1.00 40.85 271 VAL A O 1
ATOM 2196 N N . VAL A 1 288 ? -27.888 12.873 128.184 1.00 40.98 272 VAL A N 1
ATOM 2197 C CA . VAL A 1 288 ? -29.301 12.647 128.058 1.00 36.57 272 VAL A CA 1
ATOM 2198 C C . VAL A 1 288 ? -29.635 11.247 127.600 1.00 40.61 272 VAL A C 1
ATOM 2199 O O . VAL A 1 288 ? -29.064 10.748 126.681 1.00 37.18 272 VAL A O 1
ATOM 2203 N N . GLY A 1 289 ? -30.571 10.618 128.270 1.00 41.48 273 GLY A N 1
ATOM 2204 C CA . GLY A 1 289 ? -30.988 9.315 127.871 1.00 41.61 273 GLY A CA 1
ATOM 2205 C C . GLY A 1 289 ? -32.469 9.267 127.665 1.00 47.38 273 GLY A C 1
ATOM 2206 O O . GLY A 1 289 ? -33.217 9.669 128.497 1.00 48.29 273 GLY A O 1
ATOM 2207 N N . LYS A 1 290 ? -32.899 8.716 126.553 1.00 50.85 274 LYS A N 1
ATOM 2208 C CA . LYS A 1 290 ? -34.314 8.584 126.291 1.00 54.73 274 LYS A CA 1
ATOM 2209 C C . LYS A 1 290 ? -34.747 7.147 126.166 1.00 53.70 274 LYS A C 1
ATOM 2210 O O . LYS A 1 290 ? -34.159 6.368 125.470 1.00 50.49 274 LYS A O 1
ATOM 2216 N N . GLY A 1 291 ? -35.808 6.826 126.873 1.00 58.04 275 GLY A N 1
ATOM 2217 C CA . GLY A 1 291 ? -36.346 5.494 126.938 1.00 64.98 275 GLY A CA 1
ATOM 2218 C C . GLY A 1 291 ? -37.797 5.481 126.543 1.00 73.63 275 GLY A C 1
ATOM 2219 O O . GLY A 1 291 ? -38.388 6.509 126.249 1.00 73.23 275 GLY A O 1
ATOM 2220 N N . GLU A 1 292 ? -38.385 4.303 126.548 1.00 77.37 276 GLU A N 1
ATOM 2221 C CA . GLU A 1 292 ? -39.776 4.195 126.210 1.00 81.90 276 GLU A CA 1
ATOM 2222 C C . GLU A 1 292 ? -40.620 4.958 127.207 1.00 82.41 276 GLU A C 1
ATOM 2223 O O . GLU A 1 292 ? -41.515 5.697 126.848 1.00 78.65 276 GLU A O 1
ATOM 2229 N N . GLU A 1 293 ? -40.297 4.832 128.476 1.00 84.23 277 GLU A N 1
ATOM 2230 C CA . GLU A 1 293 ? -41.086 5.522 129.472 1.00 87.99 277 GLU A CA 1
ATOM 2231 C C . GLU A 1 293 ? -40.257 6.390 130.396 1.00 86.07 277 GLU A C 1
ATOM 2232 O O . GLU A 1 293 ? -40.018 6.049 131.540 1.00 87.79 277 GLU A O 1
ATOM 2238 N N . GLY A 1 294 ? -39.835 7.532 129.890 1.00 82.04 278 GLY A N 1
ATOM 2239 C CA . GLY A 1 294 ? -39.044 8.447 130.669 1.00 75.09 278 GLY A CA 1
ATOM 2240 C C . GLY A 1 294 ? -37.689 8.762 130.097 1.00 71.30 278 GLY A C 1
ATOM 2241 O O . GLY A 1 294 ? -37.203 8.104 129.204 1.00 70.23 278 GLY A O 1
ATOM 2242 N N . GLU A 1 295 ? -37.098 9.818 130.618 1.00 64.42 279 GLU A N 1
ATOM 2243 C CA . GLU A 1 295 ? -35.828 10.261 130.173 1.00 58.43 279 GLU A CA 1
ATOM 2244 C C . GLU A 1 295 ? -35.066 10.541 131.416 1.00 57.46 279 GLU A C 1
ATOM 2245 O O . GLU A 1 295 ? -35.650 10.780 132.442 1.00 54.14 279 GLU A O 1
ATOM 2251 N N . MET A 1 296 ? -33.749 10.489 131.307 1.00 53.17 280 MET A N 1
ATOM 2252 C CA . MET A 1 296 ? -32.840 10.793 132.380 1.00 45.00 280 MET A CA 1
ATOM 2253 C C . MET A 1 296 ? -31.811 11.780 131.895 1.00 45.14 280 MET A C 1
ATOM 2254 O O . MET A 1 296 ? -31.362 11.703 130.785 1.00 40.30 280 MET A O 1
ATOM 2259 N N . GLU A 1 297 ? -31.447 12.717 132.745 1.00 40.77 281 GLU A N 1
ATOM 2260 C CA . GLU A 1 297 ? -30.446 13.683 132.400 1.00 40.26 281 GLU A CA 1
ATOM 2261 C C . GLU A 1 297 ? -29.464 13.950 133.530 1.00 41.99 281 GLU A C 1
ATOM 2262 O O . GLU A 1 297 ? -29.855 14.159 134.635 1.00 45.46 281 GLU A O 1
ATOM 2268 N N . PHE A 1 298 ? -28.177 13.937 133.222 1.00 41.68 282 PHE A N 1
ATOM 2269 C CA . PHE A 1 298 ? -27.113 14.188 134.179 1.00 39.01 282 PHE A CA 1
ATOM 2270 C C . PHE A 1 298 ? -26.380 15.444 133.780 1.00 41.95 282 PHE A C 1
ATOM 2271 O O . PHE A 1 298 ? -26.254 15.722 132.630 1.00 41.25 282 PHE A O 1
ATOM 2279 N N . PHE A 1 299 ? -25.912 16.217 134.737 1.00 44.08 283 PHE A N 1
ATOM 2280 C CA . PHE A 1 299 ? -25.215 17.429 134.416 1.00 40.22 283 PHE A CA 1
ATOM 2281 C C . PHE A 1 299 ? -24.020 17.695 135.283 1.00 41.40 283 PHE A C 1
ATOM 2282 O O . PHE A 1 299 ? -24.067 17.509 136.457 1.00 39.72 283 PHE A O 1
ATOM 2290 N N . LEU A 1 300 ? -22.940 18.142 134.676 1.00 43.03 284 LEU A N 1
ATOM 2291 C CA . LEU A 1 300 ? -21.768 18.521 135.417 1.00 37.74 284 LEU A CA 1
ATOM 2292 C C . LEU A 1 300 ? -21.218 19.853 134.996 1.00 38.94 284 LEU A C 1
ATOM 2293 O O . LEU A 1 300 ? -21.091 20.118 133.846 1.00 40.31 284 LEU A O 1
ATOM 2298 N N . TYR A 1 301 ? -20.896 20.692 135.956 1.00 42.59 285 TYR A N 1
ATOM 2299 C CA . TYR A 1 301 ? -20.161 21.910 135.708 1.00 36.69 285 TYR A CA 1
ATOM 2300 C C . TYR A 1 301 ? -19.025 22.008 136.707 1.00 39.37 285 TYR A C 1
ATOM 2301 O O . TYR A 1 301 ? -19.248 21.983 137.873 1.00 37.24 285 TYR A O 1
ATOM 2310 N N . ASP A 1 302 ? -17.799 22.107 136.237 1.00 42.19 286 ASP A N 1
ATOM 2311 C CA . ASP A 1 302 ? -16.647 22.204 137.118 1.00 41.03 286 ASP A CA 1
ATOM 2312 C C . ASP A 1 302 ? -15.689 23.308 136.709 1.00 39.05 286 ASP A C 1
ATOM 2313 O O . ASP A 1 302 ? -15.590 23.649 135.570 1.00 39.11 286 ASP A O 1
ATOM 2318 N N . GLU A 1 303 ? -14.971 23.847 137.668 1.00 39.10 287 GLU A N 1
ATOM 2319 C CA . GLU A 1 303 ? -14.055 24.927 137.409 1.00 44.14 287 GLU A CA 1
ATOM 2320 C C . GLU A 1 303 ? -12.708 24.638 137.976 1.00 44.48 287 GLU A C 1
ATOM 2321 O O . GLU A 1 303 ? -12.569 23.831 138.844 1.00 47.94 287 GLU A O 1
ATOM 2327 N N . GLU A 1 304 ? -11.717 25.314 137.449 1.00 47.02 288 GLU A N 1
ATOM 2328 C CA . GLU A 1 304 ? -10.356 25.172 137.881 1.00 49.79 288 GLU A CA 1
ATOM 2329 C C . GLU A 1 304 ? -10.183 25.640 139.316 1.00 46.88 288 GLU A C 1
ATOM 2330 O O . GLU A 1 304 ? -10.692 26.655 139.715 1.00 48.46 288 GLU A O 1
ATOM 2336 N N . ASP A 1 305 ? -9.482 24.839 140.089 1.00 44.99 289 ASP A N 1
ATOM 2337 C CA . ASP A 1 305 ? -9.173 25.125 141.463 1.00 47.45 289 ASP A CA 1
ATOM 2338 C C . ASP A 1 305 ? -7.806 25.756 141.577 1.00 47.66 289 ASP A C 1
ATOM 2339 O O . ASP A 1 305 ? -7.205 26.126 140.609 1.00 46.65 289 ASP A O 1
ATOM 2344 N N . SER A 1 306 ? -7.326 25.888 142.789 1.00 51.70 290 SER A N 1
ATOM 2345 C CA . SER A 1 306 ? -6.047 26.506 143.009 1.00 54.01 290 SER A CA 1
ATOM 2346 C C . SER A 1 306 ? -4.888 25.743 142.416 1.00 55.09 290 SER A C 1
ATOM 2347 O O . SER A 1 306 ? -3.949 26.318 141.935 1.00 57.12 290 SER A O 1
ATOM 2350 N N . MET A 1 307 ? -4.945 24.436 142.455 1.00 58.28 291 MET A N 1
ATOM 2351 C CA . MET A 1 307 ? -3.844 23.663 141.946 1.00 60.46 291 MET A CA 1
ATOM 2352 C C . MET A 1 307 ? -3.990 23.092 140.553 1.00 56.72 291 MET A C 1
ATOM 2353 O O . MET A 1 307 ? -3.017 22.939 139.867 1.00 55.15 291 MET A O 1
ATOM 2358 N N . PHE A 1 308 ? -5.201 22.750 140.152 1.00 56.44 292 PHE A N 1
ATOM 2359 C CA . PHE A 1 308 ? -5.406 22.098 138.875 1.00 50.15 292 PHE A CA 1
ATOM 2360 C C . PHE A 1 308 ? -6.519 22.645 138.035 1.00 49.70 292 PHE A C 1
ATOM 2361 O O . PHE A 1 308 ? -7.468 23.181 138.523 1.00 48.62 292 PHE A O 1
ATOM 2369 N N . SER A 1 309 ? -6.391 22.459 136.742 1.00 48.28 293 SER A N 1
ATOM 2370 C CA . SER A 1 309 ? -7.426 22.820 135.816 1.00 42.50 293 SER A CA 1
ATOM 2371 C C . SER A 1 309 ? -8.555 21.837 135.980 1.00 43.22 293 SER A C 1
ATOM 2372 O O . SER A 1 309 ? -8.365 20.758 136.448 1.00 39.16 293 SER A O 1
ATOM 2375 N N . SER A 1 310 ? -9.733 22.230 135.558 1.00 39.84 294 SER A N 1
ATOM 2376 C CA . SER A 1 310 ? -10.887 21.399 135.663 1.00 39.15 294 SER A CA 1
ATOM 2377 C C . SER A 1 310 ? -10.698 20.140 134.878 1.00 39.29 294 SER A C 1
ATOM 2378 O O . SER A 1 310 ? -11.078 19.097 135.296 1.00 38.28 294 SER A O 1
ATOM 2381 N N . MET A 1 311 ? -10.094 20.253 133.725 1.00 34.56 295 MET A N 1
ATOM 2382 C CA . MET A 1 311 ? -9.890 19.114 132.901 1.00 37.38 295 MET A CA 1
ATOM 2383 C C . MET A 1 311 ? -9.035 18.138 133.624 1.00 39.83 295 MET A C 1
ATOM 2384 O O . MET A 1 311 ? -9.299 16.983 133.598 1.00 39.76 295 MET A O 1
ATOM 2389 N N . SER A 1 312 ? -7.996 18.619 134.262 1.00 35.45 296 SER A N 1
ATOM 2390 C CA . SER A 1 312 ? -7.153 17.769 135.048 1.00 36.78 296 SER A CA 1
ATOM 2391 C C . SER A 1 312 ? -7.906 17.183 136.204 1.00 38.74 296 SER A C 1
ATOM 2392 O O . SER A 1 312 ? -7.759 16.037 136.494 1.00 36.10 296 SER A O 1
ATOM 2395 N N . ARG A 1 313 ? -8.694 17.992 136.884 1.00 30.57 297 ARG A N 1
ATOM 2396 C CA . ARG A 1 313 ? -9.404 17.494 138.018 1.00 34.83 297 ARG A CA 1
ATOM 2397 C C . ARG A 1 313 ? -10.374 16.414 137.654 1.00 34.38 297 ARG A C 1
ATOM 2398 O O . ARG A 1 313 ? -10.428 15.401 138.270 1.00 41.71 297 ARG A O 1
ATOM 2406 N N . VAL A 1 314 ? -11.190 16.665 136.671 1.00 36.72 298 VAL A N 1
ATOM 2407 C CA . VAL A 1 314 ? -12.170 15.706 136.262 1.00 35.04 298 VAL A CA 1
ATOM 2408 C C . VAL A 1 314 ? -11.625 14.434 135.620 1.00 37.86 298 VAL A C 1
ATOM 2409 O O . VAL A 1 314 ? -12.027 13.356 135.945 1.00 31.99 298 VAL A O 1
ATOM 2413 N N . THR A 1 315 ? -10.721 14.571 134.685 1.00 34.78 299 THR A N 1
ATOM 2414 C CA . THR A 1 315 ? -10.119 13.420 134.119 1.00 34.02 299 THR A CA 1
ATOM 2415 C C . THR A 1 315 ? -9.260 12.722 135.127 1.00 35.89 299 THR A C 1
ATOM 2416 O O . THR A 1 315 ? -9.369 11.554 135.320 1.00 39.48 299 THR A O 1
ATOM 2420 N N . GLY A 1 316 ? -8.379 13.455 135.765 1.00 39.13 300 GLY A N 1
ATOM 2421 C CA . GLY A 1 316 ? -7.487 12.860 136.725 1.00 40.04 300 GLY A CA 1
ATOM 2422 C C . GLY A 1 316 ? -8.079 12.249 137.963 1.00 38.94 300 GLY A C 1
ATOM 2423 O O . GLY A 1 316 ? -7.683 11.207 138.369 1.00 40.71 300 GLY A O 1
ATOM 2424 N N . PHE A 1 317 ? -9.010 12.924 138.593 1.00 37.87 301 PHE A N 1
ATOM 2425 C CA . PHE A 1 317 ? -9.654 12.359 139.755 1.00 37.83 301 PHE A CA 1
ATOM 2426 C C . PHE A 1 317 ? -10.501 11.164 139.407 1.00 39.23 301 PHE A C 1
ATOM 2427 O O . PHE A 1 317 ? -10.588 10.253 140.151 1.00 38.99 301 PHE A O 1
ATOM 2435 N N . THR A 1 318 ? -11.125 11.172 138.257 1.00 35.06 302 THR A N 1
ATOM 2436 C CA . THR A 1 318 ? -11.930 10.050 137.892 1.00 37.70 302 THR A CA 1
ATOM 2437 C C . THR A 1 318 ? -11.075 8.822 137.756 1.00 37.65 302 THR A C 1
ATOM 2438 O O . THR A 1 318 ? -11.442 7.782 138.195 1.00 34.38 302 THR A O 1
ATOM 2442 N N . ALA A 1 319 ? -9.926 8.957 137.146 1.00 34.15 303 ALA A N 1
ATOM 2443 C CA . ALA A 1 319 ? -9.042 7.829 136.997 1.00 39.78 303 ALA A CA 1
ATOM 2444 C C . ALA A 1 319 ? -8.575 7.293 138.331 1.00 38.57 303 ALA A C 1
ATOM 2445 O O . ALA A 1 319 ? -8.563 6.123 138.543 1.00 38.37 303 ALA A O 1
ATOM 2447 N N . ALA A 1 320 ? -8.196 8.181 139.223 1.00 37.89 304 ALA A N 1
ATOM 2448 C CA . ALA A 1 320 ? -7.722 7.819 140.534 1.00 41.70 304 ALA A CA 1
ATOM 2449 C C . ALA A 1 320 ? -8.790 7.101 141.318 1.00 37.69 304 ALA A C 1
ATOM 2450 O O . ALA A 1 320 ? -8.521 6.193 142.024 1.00 34.22 304 ALA A O 1
ATOM 2452 N N . ILE A 1 321 ? -10.009 7.547 141.176 1.00 33.60 305 ILE A N 1
ATOM 2453 C CA . ILE A 1 321 ? -11.117 6.925 141.815 1.00 37.04 305 ILE A CA 1
ATOM 2454 C C . ILE A 1 321 ? -11.357 5.533 141.296 1.00 38.21 305 ILE A C 1
ATOM 2455 O O . ILE A 1 321 ? -11.653 4.641 142.031 1.00 40.76 305 ILE A O 1
ATOM 2460 N N . ILE A 1 322 ? -11.243 5.372 140.003 1.00 41.47 306 ILE A N 1
ATOM 2461 C CA . ILE A 1 322 ? -11.347 4.085 139.373 1.00 38.30 306 ILE A CA 1
ATOM 2462 C C . ILE A 1 322 ? -10.183 3.219 139.822 1.00 42.45 306 ILE A C 1
ATOM 2463 O O . ILE A 1 322 ? -10.326 2.063 140.044 1.00 39.77 306 ILE A O 1
ATOM 2468 N N . SER A 1 323 ? -9.019 3.808 139.962 1.00 41.63 307 SER A N 1
ATOM 2469 C CA . SER A 1 323 ? -7.866 3.055 140.340 1.00 43.48 307 SER A CA 1
ATOM 2470 C C . SER A 1 323 ? -8.090 2.437 141.694 1.00 47.33 307 SER A C 1
ATOM 2471 O O . SER A 1 323 ? -7.721 1.327 141.923 1.00 45.61 307 SER A O 1
ATOM 2474 N N . ARG A 1 324 ? -8.703 3.173 142.594 1.00 46.24 308 ARG A N 1
ATOM 2475 C CA . ARG A 1 324 ? -8.983 2.662 143.900 1.00 43.77 308 ARG A CA 1
ATOM 2476 C C . ARG A 1 324 ? -9.919 1.502 143.794 1.00 45.62 308 ARG A C 1
ATOM 2477 O O . ARG A 1 324 ? -9.767 0.523 144.466 1.00 46.66 308 ARG A O 1
ATOM 2485 N N . ILE A 1 325 ? -10.906 1.607 142.938 1.00 47.14 309 ILE A N 1
ATOM 2486 C CA . ILE A 1 325 ? -11.847 0.534 142.799 1.00 44.33 309 ILE A CA 1
ATOM 2487 C C . ILE A 1 325 ? -11.163 -0.740 142.330 1.00 44.05 309 ILE A C 1
ATOM 2488 O O . ILE A 1 325 ? -11.448 -1.808 142.800 1.00 38.01 309 ILE A O 1
ATOM 2493 N N . VAL A 1 326 ? -10.253 -0.621 141.395 1.00 43.24 310 VAL A N 1
ATOM 2494 C CA . VAL A 1 326 ? -9.516 -1.763 140.922 1.00 49.12 310 VAL A CA 1
ATOM 2495 C C . VAL A 1 326 ? -8.609 -2.383 141.986 1.00 48.73 310 VAL A C 1
ATOM 2496 O O . VAL A 1 326 ? -8.560 -3.573 142.131 1.00 41.24 310 VAL A O 1
ATOM 2500 N N . ALA A 1 327 ? -7.912 -1.534 142.724 1.00 46.33 311 ALA A N 1
ATOM 2501 C CA . ALA A 1 327 ? -6.984 -1.923 143.760 1.00 46.66 311 ALA A CA 1
ATOM 2502 C C . ALA A 1 327 ? -7.719 -2.664 144.829 1.00 47.59 311 ALA A C 1
ATOM 2503 O O . ALA A 1 327 ? -7.186 -3.491 145.507 1.00 47.13 311 ALA A O 1
ATOM 2505 N N . GLU A 1 328 ? -8.981 -2.354 144.941 1.00 51.49 312 GLU A N 1
ATOM 2506 C CA . GLU A 1 328 ? -9.838 -2.959 145.906 1.00 51.13 312 GLU A CA 1
ATOM 2507 C C . GLU A 1 328 ? -10.312 -4.324 145.483 1.00 53.60 312 GLU A C 1
ATOM 2508 O O . GLU A 1 328 ? -10.978 -4.977 146.226 1.00 55.59 312 GLU A O 1
ATOM 2514 N N . ASN A 1 329 ? -9.972 -4.747 144.286 1.00 54.03 313 ASN A N 1
ATOM 2515 C CA . ASN A 1 329 ? -10.321 -6.074 143.821 1.00 56.49 313 ASN A CA 1
ATOM 2516 C C . ASN A 1 329 ? -11.765 -6.291 143.488 1.00 58.01 313 ASN A C 1
ATOM 2517 O O . ASN A 1 329 ? -12.230 -7.395 143.413 1.00 58.92 313 ASN A O 1
ATOM 2522 N N . THR A 1 330 ? -12.467 -5.208 143.283 1.00 56.24 314 THR A N 1
ATOM 2523 C CA . THR A 1 330 ? -13.861 -5.221 142.953 1.00 51.91 314 THR A CA 1
ATOM 2524 C C . THR A 1 330 ? -14.154 -5.881 141.638 1.00 53.26 314 THR A C 1
ATOM 2525 O O . THR A 1 330 ? -15.176 -6.498 141.463 1.00 54.65 314 THR A O 1
ATOM 2529 N N . CYS A 1 331 ? -13.252 -5.703 140.701 1.00 51.68 315 CYS A N 1
ATOM 2530 C CA . CYS A 1 331 ? -13.514 -6.074 139.333 1.00 53.32 315 CYS A CA 1
ATOM 2531 C C . CYS A 1 331 ? -12.850 -7.336 138.803 1.00 52.08 315 CYS A C 1
ATOM 2532 O O . CYS A 1 331 ? -11.843 -7.778 139.282 1.00 49.67 315 CYS A O 1
ATOM 2535 N N . THR A 1 332 ? -13.469 -7.905 137.796 1.00 53.78 316 THR A N 1
ATOM 2536 C CA . THR A 1 332 ? -13.010 -9.115 137.176 1.00 55.57 316 THR A CA 1
ATOM 2537 C C . THR A 1 332 ? -11.855 -8.880 136.261 1.00 58.37 316 THR A C 1
ATOM 2538 O O . THR A 1 332 ? -11.508 -7.762 135.989 1.00 56.21 316 THR A O 1
ATOM 2542 N N . PHE A 1 333 ? -11.263 -9.973 135.803 1.00 56.64 317 PHE A N 1
ATOM 2543 C CA . PHE A 1 333 ? -10.137 -9.970 134.884 1.00 54.60 317 PHE A CA 1
ATOM 2544 C C . PHE A 1 333 ? -10.527 -9.619 133.455 1.00 51.41 317 PHE A C 1
ATOM 2545 O O . PHE A 1 333 ? -11.660 -9.756 133.083 1.00 49.63 317 PHE A O 1
ATOM 2553 N N . GLY A 1 334 ? -9.579 -9.162 132.662 1.00 44.95 318 GLY A N 1
ATOM 2554 C CA . GLY A 1 334 ? -9.869 -8.752 131.308 1.00 44.05 318 GLY A CA 1
ATOM 2555 C C . GLY A 1 334 ? -9.809 -7.260 131.075 1.00 44.63 318 GLY A C 1
ATOM 2556 O O . GLY A 1 334 ? -9.371 -6.516 131.904 1.00 39.87 318 GLY A O 1
ATOM 2557 N N . VAL A 1 335 ? -10.241 -6.834 129.910 1.00 44.82 319 VAL A N 1
ATOM 2558 C CA . VAL A 1 335 ? -10.219 -5.438 129.579 1.00 43.15 319 VAL A CA 1
ATOM 2559 C C . VAL A 1 335 ? -11.620 -4.955 129.758 1.00 44.00 319 VAL A C 1
ATOM 2560 O O . VAL A 1 335 ? -12.526 -5.443 129.147 1.00 40.89 319 VAL A O 1
ATOM 2564 N N . ILE A 1 336 ? -11.793 -4.017 130.657 1.00 39.53 320 ILE A N 1
ATOM 2565 C CA . ILE A 1 336 ? -13.114 -3.570 130.954 1.00 41.75 320 ILE A CA 1
ATOM 2566 C C . ILE A 1 336 ? -13.369 -2.140 130.561 1.00 44.09 320 ILE A C 1
ATOM 2567 O O . ILE A 1 336 ? -12.654 -1.239 130.921 1.00 38.90 320 ILE A O 1
ATOM 2572 N N . PRO A 1 337 ? -14.428 -1.955 129.813 1.00 44.39 321 PRO A N 1
ATOM 2573 C CA . PRO A 1 337 ? -14.855 -0.631 129.432 1.00 44.66 321 PRO A CA 1
ATOM 2574 C C . PRO A 1 337 ? -15.366 0.082 130.661 1.00 40.43 321 PRO A C 1
ATOM 2575 O O . PRO A 1 337 ? -15.959 -0.515 131.513 1.00 32.51 321 PRO A O 1
ATOM 2579 N N . PRO A 1 338 ? -15.129 1.372 130.715 1.00 38.05 322 PRO A N 1
ATOM 2580 C CA . PRO A 1 338 ? -15.494 2.201 131.842 1.00 33.48 322 PRO A CA 1
ATOM 2581 C C . PRO A 1 338 ? -16.986 2.251 132.129 1.00 31.11 322 PRO A C 1
ATOM 2582 O O . PRO A 1 338 ? -17.366 2.363 133.238 1.00 34.93 322 PRO A O 1
ATOM 2586 N N . GLU A 1 339 ? -17.803 2.132 131.112 1.00 34.12 323 GLU A N 1
ATOM 2587 C CA . GLU A 1 339 ? -19.230 2.175 131.240 1.00 33.20 323 GLU A CA 1
ATOM 2588 C C . GLU A 1 339 ? -19.774 0.999 132.020 1.00 40.32 323 GLU A C 1
ATOM 2589 O O . GLU A 1 339 ? -20.864 1.045 132.499 1.00 41.37 323 GLU A O 1
ATOM 2595 N N . ILE A 1 340 ? -18.992 -0.048 132.174 1.00 37.46 324 ILE A N 1
ATOM 2596 C CA . ILE A 1 340 ? -19.390 -1.180 132.984 1.00 38.74 324 ILE A CA 1
ATOM 2597 C C . ILE A 1 340 ? -19.539 -0.728 134.417 1.00 40.68 324 ILE A C 1
ATOM 2598 O O . ILE A 1 340 ? -20.390 -1.173 135.136 1.00 40.30 324 ILE A O 1
ATOM 2603 N N . LEU A 1 341 ? -18.677 0.179 134.810 1.00 35.32 325 LEU A N 1
ATOM 2604 C CA . LEU A 1 341 ? -18.672 0.731 136.140 1.00 37.52 325 LEU A CA 1
ATOM 2605 C C . LEU A 1 341 ? -19.945 1.473 136.432 1.00 37.89 325 LEU A C 1
ATOM 2606 O O . LEU A 1 341 ? -20.379 1.544 137.544 1.00 39.33 325 LEU A O 1
ATOM 2611 N N . GLY A 1 342 ? -20.497 2.070 135.405 1.00 39.65 326 GLY A N 1
ATOM 2612 C CA . GLY A 1 342 ? -21.764 2.739 135.452 1.00 40.24 326 GLY A CA 1
ATOM 2613 C C . GLY A 1 342 ? -22.945 1.834 135.656 1.00 38.37 326 GLY A C 1
ATOM 2614 O O . GLY A 1 342 ? -23.915 2.184 136.251 1.00 37.34 326 GLY A O 1
ATOM 2615 N N . MET A 1 343 ? -22.844 0.662 135.080 1.00 41.98 327 MET A N 1
ATOM 2616 C CA . MET A 1 343 ? -23.898 -0.323 135.055 1.00 40.82 327 MET A CA 1
ATOM 2617 C C . MET A 1 343 ? -24.202 -1.035 136.353 1.00 46.35 327 MET A C 1
ATOM 2618 O O . MET A 1 343 ? -25.221 -1.641 136.485 1.00 49.14 327 MET A O 1
ATOM 2623 N N . ARG A 1 344 ? -23.290 -0.994 137.294 1.00 47.81 328 ARG A N 1
ATOM 2624 C CA . ARG A 1 344 ? -23.514 -1.643 138.549 1.00 46.96 328 ARG A CA 1
ATOM 2625 C C . ARG A 1 344 ? -23.591 -0.568 139.562 1.00 46.83 328 ARG A C 1
ATOM 2626 O O . ARG A 1 344 ? -22.838 0.345 139.539 1.00 49.23 328 ARG A O 1
ATOM 2634 N N . GLU A 1 345 ? -24.550 -0.690 140.444 1.00 47.34 329 GLU A N 1
ATOM 2635 C CA . GLU A 1 345 ? -24.829 0.329 141.419 1.00 46.58 329 GLU A CA 1
ATOM 2636 C C . GLU A 1 345 ? -23.766 0.647 142.443 1.00 45.08 329 GLU A C 1
ATOM 2637 O O . GLU A 1 345 ? -23.562 1.775 142.757 1.00 43.76 329 GLU A O 1
ATOM 2643 N N . ASP A 1 346 ? -23.105 -0.347 142.981 1.00 40.58 330 ASP A N 1
ATOM 2644 C CA . ASP A 1 346 ? -22.138 -0.078 144.006 1.00 43.15 330 ASP A CA 1
ATOM 2645 C C . ASP A 1 346 ? -21.005 0.754 143.501 1.00 43.40 330 ASP A C 1
ATOM 2646 O O . ASP A 1 346 ? -20.552 1.672 144.128 1.00 44.34 330 ASP A O 1
ATOM 2651 N N . THR A 1 347 ? -20.534 0.360 142.355 1.00 41.49 331 THR A N 1
ATOM 2652 C CA . THR A 1 347 ? -19.475 1.006 141.672 1.00 34.94 331 THR A CA 1
ATOM 2653 C C . THR A 1 347 ? -19.822 2.410 141.174 1.00 37.83 331 THR A C 1
ATOM 2654 O O . THR A 1 347 ? -19.038 3.298 141.261 1.00 31.24 331 THR A O 1
ATOM 2658 N N . PHE A 1 348 ? -21.010 2.582 140.643 1.00 36.72 332 PHE A N 1
ATOM 2659 C CA . PHE A 1 348 ? -21.474 3.859 140.164 1.00 37.73 332 PHE A CA 1
ATOM 2660 C C . PHE A 1 348 ? -21.649 4.880 141.261 1.00 42.68 332 PHE A C 1
ATOM 2661 O O . PHE A 1 348 ? -21.273 6.014 141.108 1.00 43.50 332 PHE A O 1
ATOM 2669 N N . ARG A 1 349 ? -22.247 4.462 142.356 1.00 39.22 333 ARG A N 1
ATOM 2670 C CA . ARG A 1 349 ? -22.476 5.305 143.498 1.00 39.55 333 ARG A CA 1
ATOM 2671 C C . ARG A 1 349 ? -21.204 5.745 144.168 1.00 39.81 333 ARG A C 1
ATOM 2672 O O . ARG A 1 349 ? -21.104 6.839 144.636 1.00 31.96 333 ARG A O 1
ATOM 2680 N N . ARG A 1 350 ? -20.238 4.861 144.216 1.00 32.64 334 ARG A N 1
ATOM 2681 C CA . ARG A 1 350 ? -18.986 5.161 144.819 1.00 28.56 334 ARG A CA 1
ATOM 2682 C C . ARG A 1 350 ? -18.332 6.274 144.068 1.00 34.74 334 ARG A C 1
ATOM 2683 O O . ARG A 1 350 ? -17.796 7.172 144.634 1.00 35.65 334 ARG A O 1
ATOM 2691 N N . ILE A 1 351 ? -18.395 6.179 142.762 1.00 38.12 335 ILE A N 1
ATOM 2692 C CA . ILE A 1 351 ? -17.807 7.116 141.860 1.00 37.61 335 ILE A CA 1
ATOM 2693 C C . ILE A 1 351 ? -18.419 8.485 141.989 1.00 41.93 335 ILE A C 1
ATOM 2694 O O . ILE A 1 351 ? -17.728 9.468 142.037 1.00 35.00 335 ILE A O 1
ATOM 2699 N N . ILE A 1 352 ? -19.727 8.524 142.052 1.00 34.76 336 ILE A N 1
ATOM 2700 C CA . ILE A 1 352 ? -20.425 9.751 142.260 1.00 36.46 336 ILE A CA 1
ATOM 2701 C C . ILE A 1 352 ? -20.096 10.324 143.611 1.00 38.04 336 ILE A C 1
ATOM 2702 O O . ILE A 1 352 ? -19.938 11.492 143.734 1.00 40.81 336 ILE A O 1
ATOM 2707 N N . ASP A 1 353 ? -20.013 9.492 144.630 1.00 35.49 337 ASP A N 1
ATOM 2708 C CA . ASP A 1 353 ? -19.686 9.963 145.952 1.00 36.83 337 ASP A CA 1
ATOM 2709 C C . ASP A 1 353 ? -18.295 10.530 146.077 1.00 40.11 337 ASP A C 1
ATOM 2710 O O . ASP A 1 353 ? -18.101 11.541 146.690 1.00 39.50 337 ASP A O 1
ATOM 2715 N N . GLU A 1 354 ? -17.322 9.847 145.511 1.00 37.01 338 GLU A N 1
ATOM 2716 C CA . GLU A 1 354 ? -15.955 10.291 145.547 1.00 36.92 338 GLU A CA 1
ATOM 2717 C C . GLU A 1 354 ? -15.773 11.566 144.790 1.00 37.04 338 GLU A C 1
ATOM 2718 O O . GLU A 1 354 ? -14.977 12.392 145.143 1.00 38.39 338 GLU A O 1
ATOM 2724 N N . LEU A 1 355 ? -16.504 11.696 143.714 1.00 38.95 339 LEU A N 1
ATOM 2725 C CA . LEU A 1 355 ? -16.432 12.877 142.918 1.00 37.79 339 LEU A CA 1
ATOM 2726 C C . LEU A 1 355 ? -16.915 14.064 143.717 1.00 36.54 339 LEU A C 1
ATOM 2727 O O . LEU A 1 355 ? -16.304 15.075 143.721 1.00 36.65 339 LEU A O 1
ATOM 2732 N N . LYS A 1 356 ? -18.012 13.913 144.421 1.00 36.80 340 LYS A N 1
ATOM 2733 C CA . LYS A 1 356 ? -18.578 14.961 145.227 1.00 40.47 340 LYS A CA 1
ATOM 2734 C C . LYS A 1 356 ? -17.671 15.389 146.351 1.00 40.19 340 LYS A C 1
ATOM 2735 O O . LYS A 1 356 ? -17.636 16.519 146.724 1.00 41.54 340 LYS A O 1
ATOM 2741 N N . GLU A 1 357 ? -16.925 14.446 146.869 1.00 39.89 341 GLU A N 1
ATOM 2742 C CA . GLU A 1 357 ? -15.991 14.661 147.936 1.00 39.25 341 GLU A CA 1
ATOM 2743 C C . GLU A 1 357 ? -14.955 15.643 147.479 1.00 40.17 341 GLU A C 1
ATOM 2744 O O . GLU A 1 357 ? -14.427 16.412 148.243 1.00 37.33 341 GLU A O 1
ATOM 2750 N N . ARG A 1 358 ? -14.665 15.571 146.199 1.00 41.06 342 ARG A N 1
ATOM 2751 C CA . ARG A 1 358 ? -13.629 16.331 145.566 1.00 40.82 342 ARG A CA 1
ATOM 2752 C C . ARG A 1 358 ? -14.135 17.606 144.939 1.00 36.47 342 ARG A C 1
ATOM 2753 O O . ARG A 1 358 ? -13.406 18.285 144.300 1.00 35.34 342 ARG A O 1
ATOM 2761 N N . GLY A 1 359 ? -15.392 17.919 145.165 1.00 38.41 343 GLY A N 1
ATOM 2762 C CA . GLY A 1 359 ? -16.012 19.101 144.632 1.00 35.81 343 GLY A CA 1
ATOM 2763 C C . GLY A 1 359 ? -16.581 19.022 143.241 1.00 42.03 343 GLY A C 1
ATOM 2764 O O . GLY A 1 359 ? -17.068 19.992 142.725 1.00 37.62 343 GLY A O 1
ATOM 2765 N N . ILE A 1 360 ? -16.541 17.855 142.633 1.00 37.72 344 ILE A N 1
ATOM 2766 C CA . ILE A 1 360 ? -17.105 17.684 141.319 1.00 38.87 344 ILE A CA 1
ATOM 2767 C C . ILE A 1 360 ? -18.523 17.197 141.505 1.00 42.50 344 ILE A C 1
ATOM 2768 O O . ILE A 1 360 ? -18.750 16.090 141.864 1.00 43.96 344 ILE A O 1
ATOM 2773 N N . SER A 1 361 ? -19.486 18.051 141.255 1.00 46.25 345 SER A N 1
ATOM 2774 C CA . SER A 1 361 ? -20.847 17.717 141.530 1.00 45.27 345 SER A CA 1
ATOM 2775 C C . SER A 1 361 ? -21.628 17.336 140.324 1.00 46.33 345 SER A C 1
ATOM 2776 O O . SER A 1 361 ? -21.879 18.149 139.481 1.00 52.87 345 SER A O 1
ATOM 2779 N N . ILE A 1 362 ? -22.029 16.086 140.275 1.00 43.26 346 ILE A N 1
ATOM 2780 C CA . ILE A 1 362 ? -22.808 15.558 139.199 1.00 44.25 346 ILE A CA 1
ATOM 2781 C C . ILE A 1 362 ? -24.213 15.531 139.660 1.00 45.53 346 ILE A C 1
ATOM 2782 O O . ILE A 1 362 ? -24.505 14.983 140.681 1.00 50.84 346 ILE A O 1
ATOM 2787 N N . GLU A 1 363 ? -25.073 16.157 138.896 1.00 39.57 347 GLU A N 1
ATOM 2788 C CA . GLU A 1 363 ? -26.447 16.287 139.246 1.00 42.82 347 GLU A CA 1
ATOM 2789 C C . GLU A 1 363 ? -27.350 15.411 138.407 1.00 43.53 347 GLU A C 1
ATOM 2790 O O . GLU A 1 363 ? -27.000 15.005 137.343 1.00 40.64 347 GLU A O 1
ATOM 2796 N N . GLY A 1 364 ? -28.529 15.125 138.920 1.00 45.69 348 GLY A N 1
ATOM 2797 C CA . GLY A 1 364 ? -29.475 14.267 138.263 1.00 44.10 348 GLY A CA 1
ATOM 2798 C C . GLY A 1 364 ? -29.277 12.852 138.723 1.00 45.33 348 GLY A C 1
ATOM 2799 O O . GLY A 1 364 ? -30.110 12.017 138.487 1.00 51.11 348 GLY A O 1
ATOM 2800 N N . HIS B 1 16 ? 17.842 47.701 64.012 1.00 58.00 0 HIS B N 1
ATOM 2801 C CA . HIS B 1 16 ? 19.024 48.539 63.950 1.00 59.26 0 HIS B CA 1
ATOM 2802 C C . HIS B 1 16 ? 19.360 49.200 65.279 1.00 57.54 0 HIS B C 1
ATOM 2803 O O . HIS B 1 16 ? 20.477 49.116 65.718 1.00 55.82 0 HIS B O 1
ATOM 2810 N N . MET B 1 17 ? 18.413 49.863 65.924 1.00 51.48 1 MET B N 1
ATOM 2811 C CA . MET B 1 17 ? 18.696 50.482 67.213 1.00 50.29 1 MET B CA 1
ATOM 2812 C C . MET B 1 17 ? 18.944 49.439 68.265 1.00 47.62 1 MET B C 1
ATOM 2813 O O . MET B 1 17 ? 18.207 48.512 68.388 1.00 45.45 1 MET B O 1
ATOM 2818 N N . LYS B 1 18 ? 19.993 49.614 69.035 1.00 47.36 2 LYS B N 1
ATOM 2819 C CA . LYS B 1 18 ? 20.357 48.653 70.045 1.00 52.21 2 LYS B CA 1
ATOM 2820 C C . LYS B 1 18 ? 19.645 48.867 71.362 1.00 50.57 2 LYS B C 1
ATOM 2821 O O . LYS B 1 18 ? 19.701 49.919 71.925 1.00 53.51 2 LYS B O 1
ATOM 2827 N N . VAL B 1 19 ? 18.984 47.842 71.852 1.00 45.46 3 VAL B N 1
ATOM 2828 C CA . VAL B 1 19 ? 18.232 47.946 73.068 1.00 44.08 3 VAL B CA 1
ATOM 2829 C C . VAL B 1 19 ? 18.647 46.895 74.065 1.00 45.25 3 VAL B C 1
ATOM 2830 O O . VAL B 1 19 ? 18.848 45.781 73.713 1.00 38.29 3 VAL B O 1
ATOM 2834 N N . LEU B 1 20 ? 18.774 47.285 75.315 1.00 45.19 4 LEU B N 1
ATOM 2835 C CA . LEU B 1 20 ? 19.156 46.382 76.366 1.00 41.49 4 LEU B CA 1
ATOM 2836 C C . LEU B 1 20 ? 18.055 46.131 77.371 1.00 41.89 4 LEU B C 1
ATOM 2837 O O . LEU B 1 20 ? 17.551 47.021 78.001 1.00 37.51 4 LEU B O 1
ATOM 2842 N N . ILE B 1 21 ? 17.705 44.873 77.525 1.00 43.76 5 ILE B N 1
ATOM 2843 C CA . ILE B 1 21 ? 16.708 44.492 78.484 1.00 41.90 5 ILE B CA 1
ATOM 2844 C C . ILE B 1 21 ? 17.378 43.904 79.687 1.00 43.38 5 ILE B C 1
ATOM 2845 O O . ILE B 1 21 ? 18.250 43.107 79.569 1.00 37.36 5 ILE B O 1
ATOM 2850 N N . LEU B 1 22 ? 16.954 44.332 80.853 1.00 44.11 6 LEU B N 1
ATOM 2851 C CA . LEU B 1 22 ? 17.524 43.883 82.082 1.00 42.43 6 LEU B CA 1
ATOM 2852 C C . LEU B 1 22 ? 16.635 42.839 82.694 1.00 44.20 6 LEU B C 1
ATOM 2853 O O . LEU B 1 22 ? 15.610 43.150 83.223 1.00 44.18 6 LEU B O 1
ATOM 2858 N N . GLY B 1 23 ? 17.069 41.590 82.605 1.00 41.87 7 GLY B N 1
ATOM 2859 C CA . GLY B 1 23 ? 16.368 40.445 83.144 1.00 42.66 7 GLY B CA 1
ATOM 2860 C C . GLY B 1 23 ? 15.581 39.583 82.189 1.00 46.74 7 GLY B C 1
ATOM 2861 O O . GLY B 1 23 ? 14.583 40.003 81.689 1.00 46.99 7 GLY B O 1
ATOM 2862 N N . ALA B 1 24 ? 16.014 38.349 81.973 1.00 49.42 8 ALA B N 1
ATOM 2863 C CA . ALA B 1 24 ? 15.319 37.417 81.082 1.00 47.65 8 ALA B CA 1
ATOM 2864 C C . ALA B 1 24 ? 14.226 36.591 81.740 1.00 45.91 8 ALA B C 1
ATOM 2865 O O . ALA B 1 24 ? 14.159 35.404 81.569 1.00 50.11 8 ALA B O 1
ATOM 2867 N N . GLY B 1 25 ? 13.382 37.259 82.492 1.00 39.00 9 GLY B N 1
ATOM 2868 C CA . GLY B 1 25 ? 12.281 36.661 83.182 1.00 41.39 9 GLY B CA 1
ATOM 2869 C C . GLY B 1 25 ? 11.091 36.616 82.288 1.00 49.32 9 GLY B C 1
ATOM 2870 O O . GLY B 1 25 ? 11.177 36.866 81.125 1.00 45.97 9 GLY B O 1
ATOM 2871 N N . ASN B 1 26 ? 9.949 36.306 82.843 1.00 48.14 10 ASN B N 1
ATOM 2872 C CA . ASN B 1 26 ? 8.811 36.181 82.001 1.00 52.37 10 ASN B CA 1
ATOM 2873 C C . ASN B 1 26 ? 8.563 37.458 81.309 1.00 52.81 10 ASN B C 1
ATOM 2874 O O . ASN B 1 26 ? 8.323 37.478 80.147 1.00 53.70 10 ASN B O 1
ATOM 2879 N N . ILE B 1 27 ? 8.567 38.541 82.039 1.00 56.13 11 ILE B N 1
ATOM 2880 C CA . ILE B 1 27 ? 8.352 39.816 81.410 1.00 53.92 11 ILE B CA 1
ATOM 2881 C C . ILE B 1 27 ? 9.486 40.210 80.512 1.00 48.20 11 ILE B C 1
ATOM 2882 O O . ILE B 1 27 ? 9.280 40.707 79.451 1.00 50.70 11 ILE B O 1
ATOM 2887 N N . GLY B 1 28 ? 10.697 39.980 80.944 1.00 46.41 12 GLY B N 1
ATOM 2888 C CA . GLY B 1 28 ? 11.808 40.391 80.142 1.00 45.32 12 GLY B CA 1
ATOM 2889 C C . GLY B 1 28 ? 11.749 39.683 78.832 1.00 47.58 12 GLY B C 1
ATOM 2890 O O . GLY B 1 28 ? 12.030 40.245 77.831 1.00 52.10 12 GLY B O 1
ATOM 2891 N N . ARG B 1 29 ? 11.399 38.419 78.859 1.00 52.78 13 ARG B N 1
ATOM 2892 C CA . ARG B 1 29 ? 11.277 37.627 77.658 1.00 48.20 13 ARG B CA 1
ATOM 2893 C C . ARG B 1 29 ? 10.162 38.042 76.726 1.00 48.12 13 ARG B C 1
ATOM 2894 O O . ARG B 1 29 ? 10.324 38.016 75.549 1.00 44.30 13 ARG B O 1
ATOM 2902 N N . ALA B 1 30 ? 9.020 38.413 77.255 1.00 39.96 14 ALA B N 1
ATOM 2903 C CA . ALA B 1 30 ? 7.934 38.820 76.411 1.00 37.93 14 ALA B CA 1
ATOM 2904 C C . ALA B 1 30 ? 8.270 40.064 75.627 1.00 43.95 14 ALA B C 1
ATOM 2905 O O . ALA B 1 30 ? 7.923 40.193 74.489 1.00 42.51 14 ALA B O 1
ATOM 2907 N N . ILE B 1 31 ? 8.925 40.999 76.273 1.00 47.04 15 ILE B N 1
ATOM 2908 C CA . ILE B 1 31 ? 9.294 42.233 75.658 1.00 45.16 15 ILE B CA 1
ATOM 2909 C C . ILE B 1 31 ? 10.272 42.025 74.533 1.00 44.89 15 ILE B C 1
ATOM 2910 O O . ILE B 1 31 ? 10.165 42.612 73.499 1.00 44.12 15 ILE B O 1
ATOM 2915 N N . ALA B 1 32 ? 11.243 41.176 74.751 1.00 45.12 16 ALA B N 1
ATOM 2916 C CA . ALA B 1 32 ? 12.233 40.941 73.751 1.00 44.84 16 ALA B CA 1
ATOM 2917 C C . ALA B 1 32 ? 11.543 40.376 72.559 1.00 48.79 16 ALA B C 1
ATOM 2918 O O . ALA B 1 32 ? 11.865 40.690 71.445 1.00 50.82 16 ALA B O 1
ATOM 2920 N N . TRP B 1 33 ? 10.568 39.534 72.798 1.00 48.24 17 TRP B N 1
ATOM 2921 C CA . TRP B 1 33 ? 9.882 38.938 71.710 1.00 50.39 17 TRP B CA 1
ATOM 2922 C C . TRP B 1 33 ? 9.192 39.981 70.888 1.00 50.58 17 TRP B C 1
ATOM 2923 O O . TRP B 1 33 ? 9.249 39.949 69.694 1.00 49.82 17 TRP B O 1
ATOM 2934 N N . ASP B 1 34 ? 8.537 40.914 71.539 1.00 50.36 18 ASP B N 1
ATOM 2935 C CA . ASP B 1 34 ? 7.801 41.952 70.855 1.00 47.97 18 ASP B CA 1
ATOM 2936 C C . ASP B 1 34 ? 8.674 42.852 70.000 1.00 47.56 18 ASP B C 1
ATOM 2937 O O . ASP B 1 34 ? 8.299 43.236 68.930 1.00 50.71 18 ASP B O 1
ATOM 2942 N N . LEU B 1 35 ? 9.850 43.171 70.484 1.00 46.79 19 LEU B N 1
ATOM 2943 C CA . LEU B 1 35 ? 10.731 44.108 69.835 1.00 49.42 19 LEU B CA 1
ATOM 2944 C C . LEU B 1 35 ? 11.736 43.476 68.930 1.00 54.58 19 LEU B C 1
ATOM 2945 O O . LEU B 1 35 ? 12.592 44.127 68.402 1.00 55.78 19 LEU B O 1
ATOM 2950 N N . LYS B 1 36 ? 11.630 42.178 68.768 1.00 56.11 20 LYS B N 1
ATOM 2951 C CA . LYS B 1 36 ? 12.649 41.391 68.119 1.00 58.72 20 LYS B CA 1
ATOM 2952 C C . LYS B 1 36 ? 12.971 41.769 66.686 1.00 57.15 20 LYS B C 1
ATOM 2953 O O . LYS B 1 36 ? 14.115 41.789 66.287 1.00 54.45 20 LYS B O 1
ATOM 2959 N N . ASP B 1 37 ? 11.953 42.010 65.891 1.00 57.06 21 ASP B N 1
ATOM 2960 C CA . ASP B 1 37 ? 12.144 42.460 64.536 1.00 55.83 21 ASP B CA 1
ATOM 2961 C C . ASP B 1 37 ? 12.586 43.920 64.352 1.00 57.07 21 ASP B C 1
ATOM 2962 O O . ASP B 1 37 ? 13.414 44.246 63.533 1.00 56.07 21 ASP B O 1
ATOM 2967 N N . GLU B 1 38 ? 11.981 44.797 65.118 1.00 51.38 22 GLU B N 1
ATOM 2968 C CA . GLU B 1 38 ? 12.269 46.214 65.091 1.00 51.39 22 GLU B CA 1
ATOM 2969 C C . GLU B 1 38 ? 13.596 46.726 65.660 1.00 52.67 22 GLU B C 1
ATOM 2970 O O . GLU B 1 38 ? 14.086 47.743 65.231 1.00 53.58 22 GLU B O 1
ATOM 2976 N N . PHE B 1 39 ? 14.163 46.028 66.632 1.00 51.61 23 PHE B N 1
ATOM 2977 C CA . PHE B 1 39 ? 15.375 46.472 67.298 1.00 50.49 23 PHE B CA 1
ATOM 2978 C C . PHE B 1 39 ? 16.428 45.416 67.399 1.00 50.65 23 PHE B C 1
ATOM 2979 O O . PHE B 1 39 ? 16.157 44.266 67.229 1.00 51.07 23 PHE B O 1
ATOM 2987 N N . ASP B 1 40 ? 17.640 45.830 67.698 1.00 47.71 24 ASP B N 1
ATOM 2988 C CA . ASP B 1 40 ? 18.709 44.906 67.925 1.00 44.55 24 ASP B CA 1
ATOM 2989 C C . ASP B 1 40 ? 18.709 44.749 69.417 1.00 49.09 24 ASP B C 1
ATOM 2990 O O . ASP B 1 40 ? 19.296 45.525 70.131 1.00 43.12 24 ASP B O 1
ATOM 2995 N N . VAL B 1 41 ? 18.007 43.739 69.888 1.00 50.20 25 VAL B N 1
ATOM 2996 C CA . VAL B 1 41 ? 17.839 43.561 71.301 1.00 53.48 25 VAL B CA 1
ATOM 2997 C C . VAL B 1 41 ? 18.705 42.542 71.991 1.00 52.27 25 VAL B C 1
ATOM 2998 O O . VAL B 1 41 ? 18.777 41.413 71.620 1.00 55.03 25 VAL B O 1
ATOM 3002 N N . TYR B 1 42 ? 19.339 43.016 73.040 1.00 52.73 26 TYR B N 1
ATOM 3003 C CA . TYR B 1 42 ? 20.206 42.264 73.887 1.00 46.97 26 TYR B CA 1
ATOM 3004 C C . TYR B 1 42 ? 19.525 42.167 75.224 1.00 49.16 26 TYR B C 1
ATOM 3005 O O . TYR B 1 42 ? 18.825 43.058 75.616 1.00 48.57 26 TYR B O 1
ATOM 3014 N N . ILE B 1 43 ? 19.733 41.068 75.921 1.00 45.13 27 ILE B N 1
ATOM 3015 C CA . ILE B 1 43 ? 19.130 40.867 77.213 1.00 44.22 27 ILE B CA 1
ATOM 3016 C C . ILE B 1 43 ? 20.133 40.299 78.212 1.00 45.90 27 ILE B C 1
ATOM 3017 O O . ILE B 1 43 ? 20.817 39.363 77.933 1.00 52.21 27 ILE B O 1
ATOM 3022 N N . GLY B 1 44 ? 20.216 40.901 79.385 1.00 43.47 28 GLY B N 1
ATOM 3023 C CA . GLY B 1 44 ? 21.158 40.526 80.419 1.00 43.99 28 GLY B CA 1
ATOM 3024 C C . GLY B 1 44 ? 20.551 39.902 81.658 1.00 46.64 28 GLY B C 1
ATOM 3025 O O . GLY B 1 44 ? 19.510 40.298 82.104 1.00 45.22 28 GLY B O 1
ATOM 3026 N N . ASP B 1 45 ? 21.215 38.888 82.181 1.00 48.02 29 ASP B N 1
ATOM 3027 C CA . ASP B 1 45 ? 20.760 38.164 83.353 1.00 49.48 29 ASP B CA 1
ATOM 3028 C C . ASP B 1 45 ? 21.905 37.468 84.026 1.00 52.25 29 ASP B C 1
ATOM 3029 O O . ASP B 1 45 ? 22.946 37.324 83.457 1.00 50.00 29 ASP B O 1
ATOM 3034 N N . VAL B 1 46 ? 21.707 37.033 85.250 1.00 50.34 30 VAL B N 1
ATOM 3035 C CA . VAL B 1 46 ? 22.720 36.266 85.925 1.00 51.96 30 VAL B CA 1
ATOM 3036 C C . VAL B 1 46 ? 22.399 34.794 85.749 1.00 54.82 30 VAL B C 1
ATOM 3037 O O . VAL B 1 46 ? 23.209 33.939 85.992 1.00 54.99 30 VAL B O 1
ATOM 3041 N N . ASN B 1 47 ? 21.189 34.520 85.322 1.00 55.54 31 ASN B N 1
ATOM 3042 C CA . ASN B 1 47 ? 20.750 33.166 85.191 1.00 56.18 31 ASN B CA 1
ATOM 3043 C C . ASN B 1 47 ? 20.746 32.617 83.777 1.00 58.16 31 ASN B C 1
ATOM 3044 O O . ASN B 1 47 ? 19.972 33.002 82.940 1.00 56.20 31 ASN B O 1
ATOM 3049 N N . ASN B 1 48 ? 21.631 31.674 83.549 1.00 59.58 32 ASN B N 1
ATOM 3050 C CA . ASN B 1 48 ? 21.810 31.056 82.264 1.00 59.66 32 ASN B CA 1
ATOM 3051 C C . ASN B 1 48 ? 20.611 30.282 81.754 1.00 60.73 32 ASN B C 1
ATOM 3052 O O . ASN B 1 48 ? 20.391 30.192 80.570 1.00 60.46 32 ASN B O 1
ATOM 3057 N N . GLU B 1 49 ? 19.821 29.714 82.635 1.00 58.68 33 GLU B N 1
ATOM 3058 C CA . GLU B 1 49 ? 18.701 28.962 82.138 1.00 62.02 33 GLU B CA 1
ATOM 3059 C C . GLU B 1 49 ? 17.722 29.847 81.393 1.00 61.06 33 GLU B C 1
ATOM 3060 O O . GLU B 1 49 ? 17.310 29.541 80.308 1.00 63.33 33 GLU B O 1
ATOM 3066 N N . ASN B 1 50 ? 17.347 30.957 81.994 1.00 60.52 34 ASN B N 1
ATOM 3067 C CA . ASN B 1 50 ? 16.470 31.930 81.375 1.00 55.33 34 ASN B CA 1
ATOM 3068 C C . ASN B 1 50 ? 17.111 32.556 80.159 1.00 48.63 34 ASN B C 1
ATOM 3069 O O . ASN B 1 50 ? 16.480 32.877 79.198 1.00 41.30 34 ASN B O 1
ATOM 3074 N N . LEU B 1 51 ? 18.399 32.748 80.233 1.00 46.40 35 LEU B N 1
ATOM 3075 C CA . LEU B 1 51 ? 19.103 33.333 79.144 1.00 50.63 35 LEU B CA 1
ATOM 3076 C C . LEU B 1 51 ? 18.955 32.405 77.964 1.00 58.42 35 LEU B C 1
ATOM 3077 O O . LEU B 1 51 ? 18.795 32.837 76.844 1.00 55.55 35 LEU B O 1
ATOM 3082 N N . GLU B 1 52 ? 18.996 31.110 78.233 1.00 63.49 36 GLU B N 1
ATOM 3083 C CA . GLU B 1 52 ? 18.876 30.098 77.209 1.00 61.15 36 GLU B CA 1
ATOM 3084 C C . GLU B 1 52 ? 17.540 30.122 76.502 1.00 59.27 36 GLU B C 1
ATOM 3085 O O . GLU B 1 52 ? 17.460 29.924 75.320 1.00 58.27 36 GLU B O 1
ATOM 3091 N N . LYS B 1 53 ? 16.480 30.374 77.238 1.00 57.59 37 LYS B N 1
ATOM 3092 C CA . LYS B 1 53 ? 15.149 30.350 76.676 1.00 58.10 37 LYS B CA 1
ATOM 3093 C C . LYS B 1 53 ? 14.961 31.389 75.631 1.00 63.64 37 LYS B C 1
ATOM 3094 O O . LYS B 1 53 ? 14.095 31.275 74.796 1.00 62.35 37 LYS B O 1
ATOM 3100 N N . VAL B 1 54 ? 15.777 32.418 75.689 1.00 65.98 38 VAL B N 1
ATOM 3101 C CA . VAL B 1 54 ? 15.608 33.538 74.802 1.00 67.10 38 VAL B CA 1
ATOM 3102 C C . VAL B 1 54 ? 16.579 33.735 73.656 1.00 68.04 38 VAL B C 1
ATOM 3103 O O . VAL B 1 54 ? 16.442 34.667 72.915 1.00 69.65 38 VAL B O 1
ATOM 3107 N N . LYS B 1 55 ? 17.561 32.872 73.515 1.00 66.55 39 LYS B N 1
ATOM 3108 C CA . LYS B 1 55 ? 18.608 33.088 72.531 1.00 67.50 39 LYS B CA 1
ATOM 3109 C C . LYS B 1 55 ? 18.238 33.103 71.062 1.00 71.37 39 LYS B C 1
ATOM 3110 O O . LYS B 1 55 ? 18.959 33.647 70.260 1.00 73.31 39 LYS B O 1
ATOM 3116 N N . GLU B 1 56 ? 17.127 32.496 70.711 1.00 72.31 40 GLU B N 1
ATOM 3117 C CA . GLU B 1 56 ? 16.680 32.526 69.342 1.00 76.38 40 GLU B CA 1
ATOM 3118 C C . GLU B 1 56 ? 16.254 33.905 68.823 1.00 77.60 40 GLU B C 1
ATOM 3119 O O . GLU B 1 56 ? 16.503 34.235 67.683 1.00 79.83 40 GLU B O 1
ATOM 3125 N N . PHE B 1 57 ? 15.606 34.714 69.643 1.00 75.73 41 PHE B N 1
ATOM 3126 C CA . PHE B 1 57 ? 15.196 36.027 69.184 1.00 73.14 41 PHE B CA 1
ATOM 3127 C C . PHE B 1 57 ? 15.910 37.224 69.791 1.00 72.30 41 PHE B C 1
ATOM 3128 O O . PHE B 1 57 ? 15.532 38.339 69.547 1.00 74.00 41 PHE B O 1
ATOM 3136 N N . ALA B 1 58 ? 16.928 37.009 70.591 1.00 67.15 42 ALA B N 1
ATOM 3137 C CA . ALA B 1 58 ? 17.631 38.121 71.165 1.00 60.11 42 ALA B CA 1
ATOM 3138 C C . ALA B 1 58 ? 19.002 37.668 71.555 1.00 61.16 42 ALA B C 1
ATOM 3139 O O . ALA B 1 58 ? 19.245 36.501 71.688 1.00 58.54 42 ALA B O 1
ATOM 3141 N N . THR B 1 59 ? 19.914 38.578 71.785 1.00 56.73 43 THR B N 1
ATOM 3142 C CA . THR B 1 59 ? 21.200 38.107 72.176 1.00 57.24 43 THR B CA 1
ATOM 3143 C C . THR B 1 59 ? 21.458 38.323 73.668 1.00 60.72 43 THR B C 1
ATOM 3144 O O . THR B 1 59 ? 21.370 39.408 74.173 1.00 57.17 43 THR B O 1
ATOM 3148 N N . PRO B 1 60 ? 21.719 37.219 74.356 1.00 63.45 44 PRO B N 1
ATOM 3149 C CA . PRO B 1 60 ? 21.939 37.192 75.792 1.00 59.08 44 PRO B CA 1
ATOM 3150 C C . PRO B 1 60 ? 23.286 37.690 76.220 1.00 55.50 44 PRO B C 1
ATOM 3151 O O . PRO B 1 60 ? 24.239 37.587 75.504 1.00 56.32 44 PRO B O 1
ATOM 3155 N N . LEU B 1 61 ? 23.342 38.241 77.410 1.00 52.24 45 LEU B N 1
ATOM 3156 C CA . LEU B 1 61 ? 24.568 38.723 77.939 1.00 50.68 45 LEU B CA 1
ATOM 3157 C C . LEU B 1 61 ? 24.536 38.410 79.377 1.00 52.31 45 LEU B C 1
ATOM 3158 O O . LEU B 1 61 ? 23.487 38.315 79.939 1.00 47.39 45 LEU B O 1
ATOM 3163 N N . LYS B 1 62 ? 25.702 38.278 79.976 1.00 53.26 46 LYS B N 1
ATOM 3164 C CA . LYS B 1 62 ? 25.792 38.003 81.385 1.00 57.89 46 LYS B CA 1
ATOM 3165 C C . LYS B 1 62 ? 26.053 39.282 82.119 1.00 57.18 46 LYS B C 1
ATOM 3166 O O . LYS B 1 62 ? 27.115 39.853 82.035 1.00 56.31 46 LYS B O 1
ATOM 3172 N N . VAL B 1 63 ? 25.059 39.747 82.838 1.00 53.47 47 VAL B N 1
ATOM 3173 C CA . VAL B 1 63 ? 25.239 40.955 83.585 1.00 48.17 47 VAL B CA 1
ATOM 3174 C C . VAL B 1 63 ? 24.581 40.857 84.938 1.00 45.66 47 VAL B C 1
ATOM 3175 O O . VAL B 1 63 ? 23.475 40.402 85.051 1.00 42.20 47 VAL B O 1
ATOM 3179 N N . ASP B 1 64 ? 25.298 41.294 85.957 1.00 45.60 48 ASP B N 1
ATOM 3180 C CA . ASP B 1 64 ? 24.788 41.306 87.295 1.00 45.63 48 ASP B CA 1
ATOM 3181 C C . ASP B 1 64 ? 24.398 42.704 87.601 1.00 45.63 48 ASP B C 1
ATOM 3182 O O . ASP B 1 64 ? 25.223 43.569 87.670 1.00 45.13 48 ASP B O 1
ATOM 3187 N N . ALA B 1 65 ? 23.111 42.901 87.791 1.00 45.24 49 ALA B N 1
ATOM 3188 C CA . ALA B 1 65 ? 22.521 44.188 88.042 1.00 45.76 49 ALA B CA 1
ATOM 3189 C C . ALA B 1 65 ? 22.888 44.720 89.395 1.00 46.07 49 ALA B C 1
ATOM 3190 O O . ALA B 1 65 ? 22.704 45.871 89.662 1.00 47.70 49 ALA B O 1
ATOM 3192 N N . SER B 1 66 ? 23.432 43.852 90.225 1.00 45.84 50 SER B N 1
ATOM 3193 C CA . SER B 1 66 ? 23.925 44.165 91.551 1.00 45.85 50 SER B CA 1
ATOM 3194 C C . SER B 1 66 ? 25.082 45.095 91.495 1.00 43.59 50 SER B C 1
ATOM 3195 O O . SER B 1 66 ? 25.299 45.848 92.389 1.00 45.37 50 SER B O 1
ATOM 3198 N N . ASN B 1 67 ? 25.850 44.980 90.434 1.00 41.64 51 ASN B N 1
ATOM 3199 C CA . ASN B 1 67 ? 27.045 45.754 90.270 1.00 43.61 51 ASN B CA 1
ATOM 3200 C C . ASN B 1 67 ? 26.765 47.018 89.512 1.00 44.46 51 ASN B C 1
ATOM 3201 O O . ASN B 1 67 ? 26.613 47.004 88.334 1.00 45.73 51 ASN B O 1
ATOM 3206 N N . PHE B 1 68 ? 26.707 48.124 90.207 1.00 43.20 52 PHE B N 1
ATOM 3207 C CA . PHE B 1 68 ? 26.403 49.371 89.572 1.00 43.60 52 PHE B CA 1
ATOM 3208 C C . PHE B 1 68 ? 27.411 49.822 88.554 1.00 45.96 52 PHE B C 1
ATOM 3209 O O . PHE B 1 68 ? 27.045 50.252 87.507 1.00 41.31 52 PHE B O 1
ATOM 3217 N N . ASP B 1 69 ? 28.684 49.746 88.862 1.00 44.78 53 ASP B N 1
ATOM 3218 C CA . ASP B 1 69 ? 29.685 50.206 87.925 1.00 46.67 53 ASP B CA 1
ATOM 3219 C C . ASP B 1 69 ? 29.724 49.399 86.659 1.00 48.52 53 ASP B C 1
ATOM 3220 O O . ASP B 1 69 ? 29.879 49.926 85.608 1.00 49.52 53 ASP B O 1
ATOM 3225 N N . LYS B 1 70 ? 29.590 48.103 86.781 1.00 50.21 54 LYS B N 1
ATOM 3226 C CA . LYS B 1 70 ? 29.505 47.231 85.639 1.00 50.07 54 LYS B CA 1
ATOM 3227 C C . LYS B 1 70 ? 28.259 47.454 84.820 1.00 49.59 54 LYS B C 1
ATOM 3228 O O . LYS B 1 70 ? 28.280 47.261 83.646 1.00 53.61 54 LYS B O 1
ATOM 3234 N N . LEU B 1 71 ? 27.166 47.822 85.459 1.00 46.81 55 LEU B N 1
ATOM 3235 C CA . LEU B 1 71 ? 25.932 48.114 84.773 1.00 41.00 55 LEU B CA 1
ATOM 3236 C C . LEU B 1 71 ? 26.021 49.324 83.874 1.00 40.56 55 LEU B C 1
ATOM 3237 O O . LEU B 1 71 ? 25.565 49.313 82.772 1.00 41.05 55 LEU B O 1
ATOM 3242 N N . VAL B 1 72 ? 26.605 50.383 84.369 1.00 39.47 56 VAL B N 1
ATOM 3243 C CA . VAL B 1 72 ? 26.730 51.562 83.569 1.00 44.24 56 VAL B CA 1
ATOM 3244 C C . VAL B 1 72 ? 27.628 51.339 82.372 1.00 45.97 56 VAL B C 1
ATOM 3245 O O . VAL B 1 72 ? 27.402 51.880 81.320 1.00 46.65 56 VAL B O 1
ATOM 3249 N N . GLU B 1 73 ? 28.650 50.532 82.549 1.00 50.49 57 GLU B N 1
ATOM 3250 C CA . GLU B 1 73 ? 29.570 50.223 81.473 1.00 52.94 57 GLU B CA 1
ATOM 3251 C C . GLU B 1 73 ? 28.937 49.469 80.324 1.00 49.11 57 GLU B C 1
ATOM 3252 O O . GLU B 1 73 ? 29.227 49.726 79.197 1.00 50.22 57 GLU B O 1
ATOM 3258 N N . VAL B 1 74 ? 28.087 48.513 80.625 1.00 45.94 58 VAL B N 1
ATOM 3259 C CA . VAL B 1 74 ? 27.331 47.781 79.639 1.00 42.29 58 VAL B CA 1
ATOM 3260 C C . VAL B 1 74 ? 26.319 48.643 78.916 1.00 45.13 58 VAL B C 1
ATOM 3261 O O . VAL B 1 74 ? 26.112 48.516 77.745 1.00 44.94 58 VAL B O 1
ATOM 3265 N N . MET B 1 75 ? 25.680 49.519 79.665 1.00 46.15 59 MET B N 1
ATOM 3266 C CA . MET B 1 75 ? 24.610 50.370 79.189 1.00 47.42 59 MET B CA 1
ATOM 3267 C C . MET B 1 75 ? 25.063 51.349 78.144 1.00 49.09 59 MET B C 1
ATOM 3268 O O . MET B 1 75 ? 24.301 51.795 77.338 1.00 46.07 59 MET B O 1
ATOM 3273 N N . LYS B 1 76 ? 26.339 51.663 78.174 1.00 51.49 60 LYS B N 1
ATOM 3274 C CA . LYS B 1 76 ? 26.931 52.666 77.330 1.00 52.50 60 LYS B CA 1
ATOM 3275 C C . LYS B 1 76 ? 26.884 52.349 75.862 1.00 53.27 60 LYS B C 1
ATOM 3276 O O . LYS B 1 76 ? 26.977 53.207 75.021 1.00 45.53 60 LYS B O 1
ATOM 3282 N N . GLU B 1 77 ? 26.674 51.084 75.592 1.00 52.96 61 GLU B N 1
ATOM 3283 C CA . GLU B 1 77 ? 26.564 50.574 74.259 1.00 54.03 61 GLU B CA 1
ATOM 3284 C C . GLU B 1 77 ? 25.179 50.721 73.668 1.00 48.80 61 GLU B C 1
ATOM 3285 O O . GLU B 1 77 ? 25.005 50.487 72.508 1.00 50.43 61 GLU B O 1
ATOM 3291 N N . PHE B 1 78 ? 24.205 51.101 74.472 1.00 41.68 62 PHE B N 1
ATOM 3292 C CA . PHE B 1 78 ? 22.817 51.116 74.068 1.00 40.27 62 PHE B CA 1
ATOM 3293 C C . PHE B 1 78 ? 22.105 52.445 74.043 1.00 39.94 62 PHE B C 1
ATOM 3294 O O . PHE B 1 78 ? 22.498 53.376 74.684 1.00 39.99 62 PHE B O 1
ATOM 3302 N N . GLU B 1 79 ? 21.052 52.510 73.255 1.00 39.57 63 GLU B N 1
ATOM 3303 C CA . GLU B 1 79 ? 20.258 53.706 73.134 1.00 42.00 63 GLU B CA 1
ATOM 3304 C C . GLU B 1 79 ? 18.989 53.642 73.946 1.00 42.86 63 GLU B C 1
ATOM 3305 O O . GLU B 1 79 ? 18.321 54.624 74.156 1.00 44.87 63 GLU B O 1
ATOM 3311 N N . LEU B 1 80 ? 18.665 52.463 74.408 1.00 45.81 64 LEU B N 1
ATOM 3312 C CA . LEU B 1 80 ? 17.530 52.317 75.254 1.00 43.53 64 LEU B CA 1
ATOM 3313 C C . LEU B 1 80 ? 17.755 51.187 76.184 1.00 43.88 64 LEU B C 1
ATOM 3314 O O . LEU B 1 80 ? 18.306 50.212 75.806 1.00 42.55 64 LEU B O 1
ATOM 3319 N N . VAL B 1 81 ? 17.291 51.322 77.408 1.00 42.94 65 VAL B N 1
ATOM 3320 C CA . VAL B 1 81 ? 17.275 50.221 78.333 1.00 42.88 65 VAL B CA 1
ATOM 3321 C C . VAL B 1 81 ? 15.871 50.022 78.864 1.00 42.87 65 VAL B C 1
ATOM 3322 O O . VAL B 1 81 ? 15.157 50.948 79.113 1.00 43.89 65 VAL B O 1
ATOM 3326 N N . ILE B 1 82 ? 15.481 48.773 78.969 1.00 39.81 66 ILE B N 1
ATOM 3327 C CA . ILE B 1 82 ? 14.187 48.401 79.458 1.00 38.05 66 ILE B CA 1
ATOM 3328 C C . ILE B 1 82 ? 14.405 47.579 80.697 1.00 41.67 66 ILE B C 1
ATOM 3329 O O . ILE B 1 82 ? 15.118 46.617 80.678 1.00 39.98 66 ILE B O 1
ATOM 3334 N N . GLY B 1 83 ? 13.801 47.976 81.793 1.00 37.55 67 GLY B N 1
ATOM 3335 C CA . GLY B 1 83 ? 14.017 47.264 83.017 1.00 37.49 67 GLY B CA 1
ATOM 3336 C C . GLY B 1 83 ? 12.948 46.285 83.398 1.00 38.26 67 GLY B C 1
ATOM 3337 O O . GLY B 1 83 ? 11.815 46.638 83.545 1.00 40.64 67 GLY B O 1
ATOM 3338 N N . ALA B 1 84 ? 13.343 45.027 83.506 1.00 39.07 68 ALA B N 1
ATOM 3339 C CA . ALA B 1 84 ? 12.445 43.951 83.845 1.00 39.77 68 ALA B CA 1
ATOM 3340 C C . ALA B 1 84 ? 12.935 43.140 85.018 1.00 44.26 68 ALA B C 1
ATOM 3341 O O . ALA B 1 84 ? 12.667 41.977 85.121 1.00 46.32 68 ALA B O 1
ATOM 3343 N N . LEU B 1 85 ? 13.674 43.781 85.891 1.00 42.55 69 LEU B N 1
ATOM 3344 C CA . LEU B 1 85 ? 14.230 43.158 87.062 1.00 43.31 69 LEU B CA 1
ATOM 3345 C C . LEU B 1 85 ? 13.286 43.060 88.228 1.00 41.22 69 LEU B C 1
ATOM 3346 O O . LEU B 1 85 ? 12.227 43.625 88.241 1.00 39.93 69 LEU B O 1
ATOM 3351 N N . PRO B 1 86 ? 13.734 42.364 89.244 1.00 40.85 70 PRO B N 1
ATOM 3352 C CA . PRO B 1 86 ? 13.030 42.291 90.507 1.00 38.82 70 PRO B CA 1
ATOM 3353 C C . PRO B 1 86 ? 13.082 43.677 91.143 1.00 38.30 70 PRO B C 1
ATOM 3354 O O . PRO B 1 86 ? 14.004 44.407 90.925 1.00 40.68 70 PRO B O 1
ATOM 3358 N N . GLY B 1 87 ? 12.106 44.000 91.967 1.00 39.08 71 GLY B N 1
ATOM 3359 C CA . GLY B 1 87 ? 11.944 45.320 92.535 1.00 37.18 71 GLY B CA 1
ATOM 3360 C C . GLY B 1 87 ? 13.083 45.867 93.345 1.00 44.92 71 GLY B C 1
ATOM 3361 O O . GLY B 1 87 ? 13.335 47.045 93.324 1.00 47.55 71 GLY B O 1
ATOM 3362 N N . PHE B 1 88 ? 13.780 44.993 94.046 1.00 41.35 72 PHE B N 1
ATOM 3363 C CA . PHE B 1 88 ? 14.900 45.377 94.867 1.00 35.56 72 PHE B CA 1
ATOM 3364 C C . PHE B 1 88 ? 16.091 45.858 94.061 1.00 35.32 72 PHE B C 1
ATOM 3365 O O . PHE B 1 88 ? 16.984 46.451 94.588 1.00 34.34 72 PHE B O 1
ATOM 3373 N N . LEU B 1 89 ? 16.089 45.581 92.775 1.00 33.90 73 LEU B N 1
ATOM 3374 C CA . LEU B 1 89 ? 17.134 46.041 91.904 1.00 32.97 73 LEU B CA 1
ATOM 3375 C C . LEU B 1 89 ? 16.740 47.226 91.027 1.00 33.92 73 LEU B C 1
ATOM 3376 O O . LEU B 1 89 ? 17.571 47.813 90.390 1.00 36.94 73 LEU B O 1
ATOM 3381 N N . GLY B 1 90 ? 15.469 47.580 91.006 1.00 33.91 74 GLY B N 1
ATOM 3382 C CA . GLY B 1 90 ? 14.976 48.625 90.135 1.00 33.45 74 GLY B CA 1
ATOM 3383 C C . GLY B 1 90 ? 15.436 50.059 90.226 1.00 35.41 74 GLY B C 1
ATOM 3384 O O . GLY B 1 90 ? 15.723 50.656 89.234 1.00 35.44 74 GLY B O 1
ATOM 3385 N N . PHE B 1 91 ? 15.505 50.599 91.416 1.00 25.40 75 PHE B N 1
ATOM 3386 C CA . PHE B 1 91 ? 15.921 51.943 91.619 1.00 30.20 75 PHE B CA 1
ATOM 3387 C C . PHE B 1 91 ? 17.347 52.100 91.156 1.00 35.99 75 PHE B C 1
ATOM 3388 O O . PHE B 1 91 ? 17.713 53.066 90.557 1.00 37.46 75 PHE B O 1
ATOM 3396 N N . LYS B 1 92 ? 18.156 51.116 91.469 1.00 38.09 76 LYS B N 1
ATOM 3397 C CA . LYS B 1 92 ? 19.537 51.106 91.075 1.00 35.75 76 LYS B CA 1
ATOM 3398 C C . LYS B 1 92 ? 19.685 51.073 89.567 1.00 33.97 76 LYS B C 1
ATOM 3399 O O . LYS B 1 92 ? 20.519 51.725 89.033 1.00 36.52 76 LYS B O 1
ATOM 3405 N N . SER B 1 93 ? 18.852 50.330 88.875 1.00 31.97 77 SER B N 1
ATOM 3406 C CA . SER B 1 93 ? 18.926 50.297 87.437 1.00 33.75 77 SER B CA 1
ATOM 3407 C C . SER B 1 93 ? 18.628 51.645 86.813 1.00 35.11 77 SER B C 1
ATOM 3408 O O . SER B 1 93 ? 19.227 52.014 85.847 1.00 39.65 77 SER B O 1
ATOM 3411 N N . ILE B 1 94 ? 17.674 52.356 87.368 1.00 33.05 78 ILE B N 1
ATOM 3412 C CA . ILE B 1 94 ? 17.340 53.668 86.902 1.00 39.81 78 ILE B CA 1
ATOM 3413 C C . ILE B 1 94 ? 18.483 54.622 87.116 1.00 40.35 78 ILE B C 1
ATOM 3414 O O . ILE B 1 94 ? 18.771 55.421 86.293 1.00 38.04 78 ILE B O 1
ATOM 3419 N N . LYS B 1 95 ? 19.131 54.508 88.246 1.00 33.07 79 LYS B N 1
ATOM 3420 C CA . LYS B 1 95 ? 20.258 55.327 88.542 1.00 38.85 79 LYS B CA 1
ATOM 3421 C C . LYS B 1 95 ? 21.352 55.044 87.575 1.00 39.25 79 LYS B C 1
ATOM 3422 O O . LYS B 1 95 ? 22.054 55.908 87.170 1.00 43.66 79 LYS B O 1
ATOM 3428 N N . ALA B 1 96 ? 21.531 53.794 87.256 1.00 33.77 80 ALA B N 1
ATOM 3429 C CA . ALA B 1 96 ? 22.565 53.414 86.354 1.00 39.02 80 ALA B CA 1
ATOM 3430 C C . ALA B 1 96 ? 22.336 53.969 84.962 1.00 39.39 80 ALA B C 1
ATOM 3431 O O . ALA B 1 96 ? 23.243 54.379 84.299 1.00 41.46 80 ALA B O 1
ATOM 3433 N N . ALA B 1 97 ? 21.102 53.950 84.522 1.00 37.05 81 ALA B N 1
ATOM 3434 C CA . ALA B 1 97 ? 20.742 54.484 83.239 1.00 37.99 81 ALA B CA 1
ATOM 3435 C C . ALA B 1 97 ? 20.968 55.971 83.166 1.00 36.29 81 ALA B C 1
ATOM 3436 O O . ALA B 1 97 ? 21.339 56.478 82.159 1.00 32.72 81 ALA B O 1
ATOM 3438 N N . ILE B 1 98 ? 20.695 56.665 84.246 1.00 34.40 82 ILE B N 1
ATOM 3439 C CA . ILE B 1 98 ? 20.892 58.091 84.301 1.00 35.98 82 ILE B CA 1
ATOM 3440 C C . ILE B 1 98 ? 22.355 58.430 84.172 1.00 41.19 82 ILE B C 1
ATOM 3441 O O . ILE B 1 98 ? 22.726 59.314 83.448 1.00 44.18 82 ILE B O 1
ATOM 3446 N N . LYS B 1 99 ? 23.192 57.711 84.887 1.00 39.80 83 LYS B N 1
ATOM 3447 C CA . LYS B 1 99 ? 24.613 57.907 84.813 1.00 37.48 83 LYS B CA 1
ATOM 3448 C C . LYS B 1 99 ? 25.110 57.567 83.450 1.00 34.02 83 LYS B C 1
ATOM 3449 O O . LYS B 1 99 ? 25.995 58.168 82.945 1.00 43.70 83 LYS B O 1
ATOM 3455 N N . SER B 1 100 ? 24.519 56.562 82.869 1.00 37.56 84 SER B N 1
ATOM 3456 C CA . SER B 1 100 ? 24.847 56.145 81.547 1.00 36.39 84 SER B CA 1
ATOM 3457 C C . SER B 1 100 ? 24.302 57.067 80.498 1.00 41.94 84 SER B C 1
ATOM 3458 O O . SER B 1 100 ? 24.728 57.014 79.389 1.00 38.84 84 SER B O 1
ATOM 3461 N N . LYS B 1 101 ? 23.374 57.926 80.871 1.00 39.67 85 LYS B N 1
ATOM 3462 C CA . LYS B 1 101 ? 22.716 58.800 79.942 1.00 38.03 85 LYS B CA 1
ATOM 3463 C C . LYS B 1 101 ? 21.992 58.061 78.848 1.00 37.30 85 LYS B C 1
ATOM 3464 O O . LYS B 1 101 ? 22.127 58.349 77.709 1.00 37.11 85 LYS B O 1
ATOM 3470 N N . VAL B 1 102 ? 21.187 57.103 79.239 1.00 36.41 86 VAL B N 1
ATOM 3471 C CA . VAL B 1 102 ? 20.419 56.326 78.322 1.00 31.36 86 VAL B CA 1
ATOM 3472 C C . VAL B 1 102 ? 18.992 56.380 78.770 1.00 34.52 86 VAL B C 1
ATOM 3473 O O . VAL B 1 102 ? 18.736 56.372 79.923 1.00 35.23 86 VAL B O 1
ATOM 3477 N N . ASP B 1 103 ? 18.069 56.465 77.836 1.00 30.48 87 ASP B N 1
ATOM 3478 C CA . ASP B 1 103 ? 16.677 56.483 78.164 1.00 38.88 87 ASP B CA 1
ATOM 3479 C C . ASP B 1 103 ? 16.324 55.119 78.655 1.00 43.11 87 ASP B C 1
ATOM 3480 O O . ASP B 1 103 ? 16.899 54.165 78.243 1.00 41.48 87 ASP B O 1
ATOM 3485 N N . MET B 1 104 ? 15.354 55.035 79.535 1.00 36.72 88 MET B N 1
ATOM 3486 C CA . MET B 1 104 ? 14.941 53.772 80.045 1.00 33.38 88 MET B CA 1
ATOM 3487 C C . MET B 1 104 ? 13.456 53.693 80.269 1.00 38.59 88 MET B C 1
ATOM 3488 O O . MET B 1 104 ? 12.838 54.652 80.588 1.00 33.78 88 MET B O 1
ATOM 3493 N N . VAL B 1 105 ? 12.884 52.520 80.080 1.00 40.75 89 VAL B N 1
ATOM 3494 C CA . VAL B 1 105 ? 11.529 52.260 80.511 1.00 39.20 89 VAL B CA 1
ATOM 3495 C C . VAL B 1 105 ? 11.645 51.106 81.479 1.00 40.09 89 VAL B C 1
ATOM 3496 O O . VAL B 1 105 ? 12.274 50.129 81.196 1.00 36.82 89 VAL B O 1
ATOM 3500 N N . ASP B 1 106 ? 11.077 51.278 82.658 1.00 40.23 90 ASP B N 1
ATOM 3501 C CA . ASP B 1 106 ? 11.201 50.346 83.753 1.00 37.56 90 ASP B CA 1
ATOM 3502 C C . ASP B 1 106 ? 9.886 49.733 84.114 1.00 36.52 90 ASP B C 1
ATOM 3503 O O . ASP B 1 106 ? 8.934 50.400 84.240 1.00 30.31 90 ASP B O 1
ATOM 3508 N N . VAL B 1 107 ? 9.835 48.431 84.253 1.00 34.25 91 VAL B N 1
ATOM 3509 C CA . VAL B 1 107 ? 8.603 47.836 84.676 1.00 39.93 91 VAL B CA 1
ATOM 3510 C C . VAL B 1 107 ? 8.690 47.151 86.018 1.00 41.99 91 VAL B C 1
ATOM 3511 O O . VAL B 1 107 ? 7.736 46.608 86.476 1.00 45.00 91 VAL B O 1
ATOM 3515 N N . SER B 1 108 ? 9.835 47.200 86.652 1.00 42.18 92 SER B N 1
ATOM 3516 C CA . SER B 1 108 ? 10.003 46.585 87.932 1.00 41.30 92 SER B CA 1
ATOM 3517 C C . SER B 1 108 ? 9.126 47.189 88.994 1.00 45.25 92 SER B C 1
ATOM 3518 O O . SER B 1 108 ? 8.936 48.371 89.050 1.00 40.38 92 SER B O 1
ATOM 3521 N N . PHE B 1 109 ? 8.584 46.352 89.848 1.00 42.05 93 PHE B N 1
ATOM 3522 C CA . PHE B 1 109 ? 7.722 46.827 90.903 1.00 43.98 93 PHE B CA 1
ATOM 3523 C C . PHE B 1 109 ? 8.554 47.229 92.081 1.00 41.14 93 PHE B C 1
ATOM 3524 O O . PHE B 1 109 ? 8.447 46.657 93.125 1.00 45.50 93 PHE B O 1
ATOM 3532 N N . MET B 1 110 ? 9.382 48.235 91.909 1.00 40.05 94 MET B N 1
ATOM 3533 C CA . MET B 1 110 ? 10.198 48.759 92.982 1.00 38.01 94 MET B CA 1
ATOM 3534 C C . MET B 1 110 ? 9.444 49.526 94.051 1.00 38.91 94 MET B C 1
ATOM 3535 O O . MET B 1 110 ? 8.511 50.223 93.786 1.00 40.51 94 MET B O 1
ATOM 3540 N N . PRO B 1 111 ? 9.880 49.357 95.278 1.00 38.24 95 PRO B N 1
ATOM 3541 C CA . PRO B 1 111 ? 9.332 50.003 96.465 1.00 39.08 95 PRO B CA 1
ATOM 3542 C C . PRO B 1 111 ? 9.518 51.507 96.565 1.00 36.60 95 PRO B C 1
ATOM 3543 O O . PRO B 1 111 ? 8.698 52.218 97.090 1.00 39.73 95 PRO B O 1
ATOM 3547 N N . GLU B 1 112 ? 10.649 51.951 96.077 1.00 36.78 96 GLU B N 1
ATOM 3548 C CA . GLU B 1 112 ? 11.046 53.327 96.104 1.00 39.19 96 GLU B CA 1
ATOM 3549 C C . GLU B 1 112 ? 10.349 54.151 95.033 1.00 42.96 96 GLU B C 1
ATOM 3550 O O . GLU B 1 112 ? 9.755 53.611 94.133 1.00 40.44 96 GLU B O 1
ATOM 3556 N N . ASN B 1 113 ? 10.424 55.465 95.161 1.00 44.43 97 ASN B N 1
ATOM 3557 C CA . ASN B 1 113 ? 9.821 56.398 94.229 1.00 40.56 97 ASN B CA 1
ATOM 3558 C C . ASN B 1 113 ? 10.820 56.920 93.237 1.00 41.85 97 ASN B C 1
ATOM 3559 O O . ASN B 1 113 ? 11.742 57.587 93.558 1.00 41.10 97 ASN B O 1
ATOM 3564 N N . PRO B 1 114 ? 10.592 56.596 91.999 1.00 40.87 98 PRO B N 1
ATOM 3565 C CA . PRO B 1 114 ? 11.461 56.974 90.911 1.00 40.76 98 PRO B CA 1
ATOM 3566 C C . PRO B 1 114 ? 11.525 58.459 90.702 1.00 43.04 98 PRO B C 1
ATOM 3567 O O . PRO B 1 114 ? 12.496 58.963 90.235 1.00 43.57 98 PRO B O 1
ATOM 3571 N N . LEU B 1 115 ? 10.477 59.141 91.111 1.00 45.83 99 LEU B N 1
ATOM 3572 C CA . LEU B 1 115 ? 10.314 60.557 90.938 1.00 44.23 99 LEU B CA 1
ATOM 3573 C C . LEU B 1 115 ? 11.398 61.196 91.724 1.00 42.09 99 LEU B C 1
ATOM 3574 O O . LEU B 1 115 ? 11.734 62.322 91.553 1.00 42.39 99 LEU B O 1
ATOM 3579 N N . GLU B 1 116 ? 11.987 60.418 92.581 1.00 42.53 100 GLU B N 1
ATOM 3580 C CA . GLU B 1 116 ? 13.057 60.888 93.397 1.00 45.86 100 GLU B CA 1
ATOM 3581 C C . GLU B 1 116 ? 14.231 61.300 92.554 1.00 46.54 100 GLU B C 1
ATOM 3582 O O . GLU B 1 116 ? 15.004 62.133 92.915 1.00 46.29 100 GLU B O 1
ATOM 3588 N N . LEU B 1 117 ? 14.356 60.682 91.409 1.00 45.14 101 LEU B N 1
ATOM 3589 C CA . LEU B 1 117 ? 15.476 60.876 90.535 1.00 41.90 101 LEU B CA 1
ATOM 3590 C C . LEU B 1 117 ? 15.191 61.860 89.446 1.00 41.88 101 LEU B C 1
ATOM 3591 O O . LEU B 1 117 ? 15.902 61.950 88.503 1.00 38.81 101 LEU B O 1
ATOM 3596 N N . ARG B 1 118 ? 14.119 62.595 89.595 1.00 48.10 102 ARG B N 1
ATOM 3597 C CA . ARG B 1 118 ? 13.646 63.465 88.570 1.00 48.75 102 ARG B CA 1
ATOM 3598 C C . ARG B 1 118 ? 14.610 64.557 88.161 1.00 49.81 102 ARG B C 1
ATOM 3599 O O . ARG B 1 118 ? 14.823 64.784 87.003 1.00 47.71 102 ARG B O 1
ATOM 3607 N N . ASP B 1 119 ? 15.202 65.242 89.105 1.00 45.05 103 ASP B N 1
ATOM 3608 C CA . ASP B 1 119 ? 16.161 66.248 88.742 1.00 45.72 103 ASP B CA 1
ATOM 3609 C C . ASP B 1 119 ? 17.369 65.683 88.061 1.00 43.23 103 ASP B C 1
ATOM 3610 O O . ASP B 1 119 ? 17.829 66.228 87.112 1.00 47.88 103 ASP B O 1
ATOM 3615 N N . GLU B 1 120 ? 17.883 64.581 88.564 1.00 34.67 104 GLU B N 1
ATOM 3616 C CA . GLU B 1 120 ? 19.043 63.942 87.992 1.00 37.30 104 GLU B CA 1
ATOM 3617 C C . GLU B 1 120 ? 18.826 63.484 86.568 1.00 37.80 104 GLU B C 1
ATOM 3618 O O . GLU B 1 120 ? 19.684 63.635 85.749 1.00 42.60 104 GLU B O 1
ATOM 3624 N N . ALA B 1 121 ? 17.676 62.909 86.291 1.00 29.96 105 ALA B N 1
ATOM 3625 C CA . ALA B 1 121 ? 17.340 62.497 84.959 1.00 36.62 105 ALA B CA 1
ATOM 3626 C C . ALA B 1 121 ? 17.269 63.684 84.038 1.00 37.25 105 ALA B C 1
ATOM 3627 O O . ALA B 1 121 ? 17.714 63.615 82.932 1.00 35.86 105 ALA B O 1
ATOM 3629 N N . GLU B 1 122 ? 16.699 64.776 84.516 1.00 35.18 106 GLU B N 1
ATOM 3630 C CA . GLU B 1 122 ? 16.580 65.982 83.737 1.00 38.34 106 GLU B CA 1
ATOM 3631 C C . GLU B 1 122 ? 17.926 66.563 83.383 1.00 38.60 106 GLU B C 1
ATOM 3632 O O . GLU B 1 122 ? 18.137 66.989 82.290 1.00 37.31 106 GLU B O 1
ATOM 3638 N N . LYS B 1 123 ? 18.834 66.551 84.335 1.00 36.95 107 LYS B N 1
ATOM 3639 C CA . LYS B 1 123 ? 20.190 66.999 84.165 1.00 38.01 107 LYS B CA 1
ATOM 3640 C C . LYS B 1 123 ? 20.942 66.180 83.164 1.00 40.35 107 LYS B C 1
ATOM 3641 O O . LYS B 1 123 ? 21.684 66.694 82.381 1.00 39.37 107 LYS B O 1
ATOM 3647 N N . ALA B 1 124 ? 20.722 64.882 83.217 1.00 40.61 108 ALA B N 1
ATOM 3648 C CA . ALA B 1 124 ? 21.318 63.922 82.318 1.00 38.01 108 ALA B CA 1
ATOM 3649 C C . ALA B 1 124 ? 20.731 63.932 80.917 1.00 39.07 108 ALA B C 1
ATOM 3650 O O . ALA B 1 124 ? 21.302 63.383 80.040 1.00 34.62 108 ALA B O 1
ATOM 3652 N N . GLN B 1 125 ? 19.614 64.603 80.717 1.00 39.36 109 GLN B N 1
ATOM 3653 C CA . GLN B 1 125 ? 18.933 64.659 79.441 1.00 37.88 109 GLN B CA 1
ATOM 3654 C C . GLN B 1 125 ? 18.519 63.340 78.887 1.00 34.99 109 GLN B C 1
ATOM 3655 O O . GLN B 1 125 ? 18.780 63.012 77.767 1.00 31.95 109 GLN B O 1
ATOM 3661 N N . VAL B 1 126 ? 17.831 62.604 79.727 1.00 38.56 110 VAL B N 1
ATOM 3662 C CA . VAL B 1 126 ? 17.305 61.319 79.396 1.00 37.91 110 VAL B CA 1
ATOM 3663 C C . VAL B 1 126 ? 15.896 61.266 79.853 1.00 36.80 110 VAL B C 1
ATOM 3664 O O . VAL B 1 126 ? 15.489 62.045 80.652 1.00 38.75 110 VAL B O 1
ATOM 3668 N N . THR B 1 127 ? 15.164 60.320 79.314 1.00 32.97 111 THR B N 1
ATOM 3669 C CA . THR B 1 127 ? 13.798 60.102 79.653 1.00 34.46 111 THR B CA 1
ATOM 3670 C C . THR B 1 127 ? 13.630 58.740 80.276 1.00 35.21 111 THR B C 1
ATOM 3671 O O . THR B 1 127 ? 14.012 57.767 79.709 1.00 34.92 111 THR B O 1
ATOM 3675 N N . ILE B 1 128 ? 13.035 58.700 81.450 1.00 31.79 112 ILE B N 1
ATOM 3676 C CA . ILE B 1 128 ? 12.726 57.476 82.137 1.00 34.22 112 ILE B CA 1
ATOM 3677 C C . ILE B 1 128 ? 11.253 57.347 82.383 1.00 36.31 112 ILE B C 1
ATOM 3678 O O . ILE B 1 128 ? 10.679 58.168 83.014 1.00 33.49 112 ILE B O 1
ATOM 3683 N N . VAL B 1 129 ? 10.655 56.286 81.886 1.00 36.15 113 VAL B N 1
ATOM 3684 C CA . VAL B 1 129 ? 9.269 56.013 82.139 1.00 35.92 113 VAL B CA 1
ATOM 3685 C C . VAL B 1 129 ? 9.292 54.829 83.046 1.00 39.47 113 VAL B C 1
ATOM 3686 O O . VAL B 1 129 ? 9.995 53.909 82.803 1.00 37.30 113 VAL B O 1
ATOM 3690 N N . PHE B 1 130 ? 8.518 54.869 84.106 1.00 36.73 114 PHE B N 1
ATOM 3691 C CA . PHE B 1 130 ? 8.525 53.819 85.082 1.00 36.08 114 PHE B CA 1
ATOM 3692 C C . PHE B 1 130 ? 7.173 53.204 85.260 1.00 40.09 114 PHE B C 1
ATOM 3693 O O . PHE B 1 130 ? 6.211 53.728 84.795 1.00 39.16 114 PHE B O 1
ATOM 3701 N N . ASP B 1 131 ? 7.127 52.057 85.905 1.00 36.93 115 ASP B N 1
ATOM 3702 C CA . ASP B 1 131 ? 5.901 51.341 86.164 1.00 33.77 115 ASP B CA 1
ATOM 3703 C C . ASP B 1 131 ? 5.144 51.046 84.900 1.00 41.76 115 ASP B C 1
ATOM 3704 O O . ASP B 1 131 ? 3.957 51.166 84.852 1.00 41.12 115 ASP B O 1
ATOM 3709 N N . ALA B 1 132 ? 5.862 50.660 83.863 1.00 42.68 116 ALA B N 1
ATOM 3710 C CA . ALA B 1 132 ? 5.300 50.376 82.564 1.00 45.27 116 ALA B CA 1
ATOM 3711 C C . ALA B 1 132 ? 4.836 48.946 82.344 1.00 44.16 116 ALA B C 1
ATOM 3712 O O . ALA B 1 132 ? 5.396 48.240 81.567 1.00 46.94 116 ALA B O 1
ATOM 3714 N N . GLY B 1 133 ? 3.811 48.538 83.057 1.00 46.18 117 GLY B N 1
ATOM 3715 C CA . GLY B 1 133 ? 3.275 47.208 82.983 1.00 41.67 117 GLY B CA 1
ATOM 3716 C C . GLY B 1 133 ? 1.781 47.277 82.931 1.00 45.23 117 GLY B C 1
ATOM 3717 O O . GLY B 1 133 ? 1.216 48.298 82.662 1.00 47.24 117 GLY B O 1
ATOM 3718 N N . PHE B 1 134 ? 1.136 46.161 83.181 1.00 48.08 118 PHE B N 1
ATOM 3719 C CA . PHE B 1 134 ? -0.301 46.131 83.196 1.00 49.64 118 PHE B CA 1
ATOM 3720 C C . PHE B 1 134 ? -0.938 46.932 84.323 1.00 49.93 118 PHE B C 1
ATOM 3721 O O . PHE B 1 134 ? -1.753 47.785 84.087 1.00 50.13 118 PHE B O 1
ATOM 3729 N N . ALA B 1 135 ? -0.598 46.629 85.555 1.00 42.99 119 ALA B N 1
ATOM 3730 C CA . ALA B 1 135 ? -1.045 47.435 86.659 1.00 44.47 119 ALA B CA 1
ATOM 3731 C C . ALA B 1 135 ? -0.027 47.335 87.734 1.00 44.69 119 ALA B C 1
ATOM 3732 O O . ALA B 1 135 ? 0.111 46.300 88.308 1.00 49.89 119 ALA B O 1
ATOM 3734 N N . PRO B 1 136 ? 0.715 48.388 88.008 1.00 43.77 120 PRO B N 1
ATOM 3735 C CA . PRO B 1 136 ? 0.604 49.693 87.385 1.00 39.71 120 PRO B CA 1
ATOM 3736 C C . PRO B 1 136 ? 1.118 49.694 85.976 1.00 37.31 120 PRO B C 1
ATOM 3737 O O . PRO B 1 136 ? 1.794 48.795 85.588 1.00 34.00 120 PRO B O 1
ATOM 3741 N N . GLY B 1 137 ? 0.814 50.733 85.232 1.00 39.38 121 GLY B N 1
ATOM 3742 C CA . GLY B 1 137 ? 1.115 50.743 83.834 1.00 41.01 121 GLY B CA 1
ATOM 3743 C C . GLY B 1 137 ? -0.116 51.086 83.077 1.00 45.79 121 GLY B C 1
ATOM 3744 O O . GLY B 1 137 ? -0.554 52.189 83.116 1.00 47.84 121 GLY B O 1
ATOM 3745 N N . LEU B 1 138 ? -0.699 50.117 82.421 1.00 42.28 122 LEU B N 1
ATOM 3746 C CA . LEU B 1 138 ? -1.851 50.351 81.588 1.00 47.32 122 LEU B CA 1
ATOM 3747 C C . LEU B 1 138 ? -2.977 50.932 82.387 1.00 49.29 122 LEU B C 1
ATOM 3748 O O . LEU B 1 138 ? -3.714 51.764 81.926 1.00 54.06 122 LEU B O 1
ATOM 3753 N N . SER B 1 139 ? -3.089 50.482 83.609 1.00 49.27 123 SER B N 1
ATOM 3754 C CA . SER B 1 139 ? -4.100 50.962 84.482 1.00 49.46 123 SER B CA 1
ATOM 3755 C C . SER B 1 139 ? -3.883 52.418 84.697 1.00 50.63 123 SER B C 1
ATOM 3756 O O . SER B 1 139 ? -4.820 53.165 84.764 1.00 50.67 123 SER B O 1
ATOM 3759 N N . ASN B 1 140 ? -2.631 52.816 84.833 1.00 48.92 124 ASN B N 1
ATOM 3760 C CA . ASN B 1 140 ? -2.307 54.213 84.991 1.00 49.25 124 ASN B CA 1
ATOM 3761 C C . ASN B 1 140 ? -2.641 55.029 83.779 1.00 48.62 124 ASN B C 1
ATOM 3762 O O . ASN B 1 140 ? -3.139 56.113 83.881 1.00 45.81 124 ASN B O 1
ATOM 3767 N N . ILE B 1 141 ? -2.345 54.486 82.624 1.00 46.05 125 ILE B N 1
ATOM 3768 C CA . ILE B 1 141 ? -2.621 55.143 81.396 1.00 45.87 125 ILE B CA 1
ATOM 3769 C C . ILE B 1 141 ? -4.110 55.374 81.202 1.00 52.65 125 ILE B C 1
ATOM 3770 O O . ILE B 1 141 ? -4.519 56.467 80.881 1.00 52.13 125 ILE B O 1
ATOM 3775 N N . LEU B 1 142 ? -4.927 54.356 81.428 1.00 52.57 126 LEU B N 1
ATOM 3776 C CA . LEU B 1 142 ? -6.368 54.485 81.284 1.00 52.56 126 LEU B CA 1
ATOM 3777 C C . LEU B 1 142 ? -6.952 55.482 82.232 1.00 52.80 126 LEU B C 1
ATOM 3778 O O . LEU B 1 142 ? -7.802 56.228 81.880 1.00 54.00 126 LEU B O 1
ATOM 3783 N N . MET B 1 143 ? -6.504 55.456 83.461 1.00 55.53 127 MET B N 1
ATOM 3784 C CA . MET B 1 143 ? -6.943 56.385 84.460 1.00 54.22 127 MET B CA 1
ATOM 3785 C C . MET B 1 143 ? -6.517 57.788 84.088 1.00 54.02 127 MET B C 1
ATOM 3786 O O . MET B 1 143 ? -7.193 58.735 84.345 1.00 55.39 127 MET B O 1
ATOM 3791 N N . GLY B 1 144 ? -5.369 57.895 83.458 1.00 55.70 128 GLY B N 1
ATOM 3792 C CA . GLY B 1 144 ? -4.866 59.163 83.001 1.00 51.92 128 GLY B CA 1
ATOM 3793 C C . GLY B 1 144 ? -5.764 59.754 81.956 1.00 51.94 128 GLY B C 1
ATOM 3794 O O . GLY B 1 144 ? -5.989 60.929 81.939 1.00 50.42 128 GLY B O 1
ATOM 3795 N N . ARG B 1 145 ? -6.302 58.929 81.081 1.00 54.25 129 ARG B N 1
ATOM 3796 C CA . ARG B 1 145 ? -7.175 59.447 80.062 1.00 60.00 129 ARG B CA 1
ATOM 3797 C C . ARG B 1 145 ? -8.364 60.074 80.735 1.00 61.60 129 ARG B C 1
ATOM 3798 O O . ARG B 1 145 ? -8.727 61.181 80.422 1.00 63.02 129 ARG B O 1
ATOM 3806 N N . ILE B 1 146 ? -8.927 59.366 81.697 1.00 60.16 130 ILE B N 1
ATOM 3807 C CA . ILE B 1 146 ? -10.108 59.782 82.425 1.00 60.68 130 ILE B CA 1
ATOM 3808 C C . ILE B 1 146 ? -9.926 61.060 83.193 1.00 59.71 130 ILE B C 1
ATOM 3809 O O . ILE B 1 146 ? -10.817 61.854 83.296 1.00 60.39 130 ILE B O 1
ATOM 3814 N N . PHE B 1 147 ? -8.755 61.245 83.745 1.00 60.64 131 PHE B N 1
ATOM 3815 C CA . PHE B 1 147 ? -8.469 62.421 84.521 1.00 59.41 131 PHE B CA 1
ATOM 3816 C C . PHE B 1 147 ? -8.566 63.663 83.664 1.00 61.02 131 PHE B C 1
ATOM 3817 O O . PHE B 1 147 ? -9.068 64.663 84.121 1.00 62.20 131 PHE B O 1
ATOM 3825 N N . GLN B 1 148 ? -8.046 63.614 82.444 1.00 65.96 132 GLN B N 1
ATOM 3826 C CA . GLN B 1 148 ? -8.176 64.714 81.494 1.00 70.33 132 GLN B CA 1
ATOM 3827 C C . GLN B 1 148 ? -9.569 64.939 80.924 1.00 72.10 132 GLN B C 1
ATOM 3828 O O . GLN B 1 148 ? -10.073 66.042 80.896 1.00 70.38 132 GLN B O 1
ATOM 3834 N N . GLU B 1 149 ? -10.187 63.862 80.475 1.00 76.04 133 GLU B N 1
ATOM 3835 C CA . GLU B 1 149 ? -11.515 63.902 79.895 1.00 81.16 133 GLU B CA 1
ATOM 3836 C C . GLU B 1 149 ? -12.592 64.373 80.839 1.00 82.38 133 GLU B C 1
ATOM 3837 O O . GLU B 1 149 ? -13.502 65.049 80.434 1.00 85.40 133 GLU B O 1
ATOM 3843 N N . LEU B 1 150 ? -12.475 64.014 82.102 1.00 82.66 134 LEU B N 1
ATOM 3844 C CA . LEU B 1 150 ? -13.483 64.256 83.109 1.00 81.86 134 LEU B CA 1
ATOM 3845 C C . LEU B 1 150 ? -12.940 65.155 84.157 1.00 82.52 134 LEU B C 1
ATOM 3846 O O . LEU B 1 150 ? -11.747 65.298 84.267 1.00 84.49 134 LEU B O 1
ATOM 3851 N N . ASP B 1 151 ? -13.811 65.735 84.960 1.00 84.06 135 ASP B N 1
ATOM 3852 C CA . ASP B 1 151 ? -13.355 66.425 86.127 1.00 85.89 135 ASP B CA 1
ATOM 3853 C C . ASP B 1 151 ? -13.567 65.244 86.996 1.00 86.00 135 ASP B C 1
ATOM 3854 O O . ASP B 1 151 ? -14.682 64.812 87.173 1.00 88.14 135 ASP B O 1
ATOM 3859 N N . LEU B 1 152 ? -12.497 64.669 87.499 1.00 84.69 136 LEU B N 1
ATOM 3860 C CA . LEU B 1 152 ? -12.610 63.425 88.215 1.00 80.13 136 LEU B CA 1
ATOM 3861 C C . LEU B 1 152 ? -12.613 63.598 89.703 1.00 79.53 136 LEU B C 1
ATOM 3862 O O . LEU B 1 152 ? -11.789 64.293 90.249 1.00 79.13 136 LEU B O 1
ATOM 3867 N N . LYS B 1 153 ? -13.560 62.953 90.356 1.00 78.97 137 LYS B N 1
ATOM 3868 C CA . LYS B 1 153 ? -13.619 62.949 91.793 1.00 78.39 137 LYS B CA 1
ATOM 3869 C C . LYS B 1 153 ? -13.319 61.570 92.367 1.00 77.50 137 LYS B C 1
ATOM 3870 O O . LYS B 1 153 ? -12.643 61.445 93.373 1.00 79.77 137 LYS B O 1
ATOM 3876 N N . GLU B 1 154 ? -13.847 60.536 91.728 1.00 72.83 138 GLU B N 1
ATOM 3877 C CA . GLU B 1 154 ? -13.645 59.173 92.176 1.00 71.26 138 GLU B CA 1
ATOM 3878 C C . GLU B 1 154 ? -13.106 58.244 91.096 1.00 69.66 138 GLU B C 1
ATOM 3879 O O . GLU B 1 154 ? -13.660 58.159 90.033 1.00 68.86 138 GLU B O 1
ATOM 3885 N N . GLY B 1 155 ? -12.035 57.523 91.382 1.00 65.15 139 GLY B N 1
ATOM 3886 C CA . GLY B 1 155 ? -11.480 56.606 90.411 1.00 63.34 139 GLY B CA 1
ATOM 3887 C C . GLY B 1 155 ? -11.360 55.195 90.921 1.00 60.92 139 GLY B C 1
ATOM 3888 O O . GLY B 1 155 ? -10.904 54.986 92.003 1.00 61.18 139 GLY B O 1
ATOM 3889 N N . TYR B 1 156 ? -11.785 54.223 90.142 1.00 57.84 140 TYR B N 1
ATOM 3890 C CA . TYR B 1 156 ? -11.727 52.862 90.594 1.00 59.78 140 TYR B CA 1
ATOM 3891 C C . TYR B 1 156 ? -11.064 51.959 89.606 1.00 59.37 140 TYR B C 1
ATOM 3892 O O . TYR B 1 156 ? -11.349 52.035 88.450 1.00 61.16 140 TYR B O 1
ATOM 3901 N N . ILE B 1 157 ? -10.181 51.095 90.074 1.00 55.75 141 ILE B N 1
ATOM 3902 C CA . ILE B 1 157 ? -9.506 50.170 89.207 1.00 55.11 141 ILE B CA 1
ATOM 3903 C C . ILE B 1 157 ? -9.688 48.766 89.713 1.00 55.12 141 ILE B C 1
ATOM 3904 O O . ILE B 1 157 ? -9.436 48.515 90.860 1.00 60.70 141 ILE B O 1
ATOM 3909 N N . TYR B 1 158 ? -10.122 47.846 88.865 1.00 53.59 142 TYR B N 1
ATOM 3910 C CA . TYR B 1 158 ? -10.247 46.462 89.276 1.00 53.39 142 TYR B CA 1
ATOM 3911 C C . TYR B 1 158 ? -9.400 45.610 88.373 1.00 53.00 142 TYR B C 1
ATOM 3912 O O . TYR B 1 158 ? -9.547 45.666 87.186 1.00 54.62 142 TYR B O 1
ATOM 3921 N N . VAL B 1 159 ? -8.490 44.841 88.940 1.00 48.90 143 VAL B N 1
ATOM 3922 C CA . VAL B 1 159 ? -7.604 44.037 88.135 1.00 46.83 143 VAL B CA 1
ATOM 3923 C C . VAL B 1 159 ? -7.325 42.654 88.683 1.00 44.70 143 VAL B C 1
ATOM 3924 O O . VAL B 1 159 ? -7.206 42.477 89.847 1.00 43.37 143 VAL B O 1
ATOM 3928 N N . GLY B 1 160 ? -7.194 41.671 87.816 1.00 45.27 144 GLY B N 1
ATOM 3929 C CA . GLY B 1 160 ? -6.878 40.338 88.250 1.00 48.32 144 GLY B CA 1
ATOM 3930 C C . GLY B 1 160 ? -6.112 39.501 87.265 1.00 53.61 144 GLY B C 1
ATOM 3931 O O . GLY B 1 160 ? -6.196 39.724 86.099 1.00 56.75 144 GLY B O 1
ATOM 3932 N N . GLY B 1 161 ? -5.318 38.564 87.739 1.00 52.98 145 GLY B N 1
ATOM 3933 C CA . GLY B 1 161 ? -4.647 37.621 86.874 1.00 54.08 145 GLY B CA 1
ATOM 3934 C C . GLY B 1 161 ? -5.086 36.310 87.460 1.00 60.85 145 GLY B C 1
ATOM 3935 O O . GLY B 1 161 ? -4.663 35.953 88.524 1.00 63.97 145 GLY B O 1
ATOM 3936 N N . LEU B 1 162 ? -5.968 35.596 86.792 1.00 62.47 146 LEU B N 1
ATOM 3937 C CA . LEU B 1 162 ? -6.561 34.422 87.381 1.00 58.22 146 LEU B CA 1
ATOM 3938 C C . LEU B 1 162 ? -6.533 33.187 86.531 1.00 61.67 146 LEU B C 1
ATOM 3939 O O . LEU B 1 162 ? -6.359 33.260 85.351 1.00 66.08 146 LEU B O 1
ATOM 3944 N N . PRO B 1 163 ? -6.716 32.036 87.145 1.00 63.01 147 PRO B N 1
ATOM 3945 C CA . PRO B 1 163 ? -6.790 30.805 86.391 1.00 64.60 147 PRO B CA 1
ATOM 3946 C C . PRO B 1 163 ? -8.127 30.779 85.713 1.00 65.64 147 PRO B C 1
ATOM 3947 O O . PRO B 1 163 ? -9.095 31.185 86.321 1.00 61.36 147 PRO B O 1
ATOM 3951 N N . LYS B 1 164 ? -8.180 30.345 84.468 1.00 67.10 148 LYS B N 1
ATOM 3952 C CA . LYS B 1 164 ? -9.450 30.270 83.792 1.00 69.26 148 LYS B CA 1
ATOM 3953 C C . LYS B 1 164 ? -10.293 29.246 84.489 1.00 69.12 148 LYS B C 1
ATOM 3954 O O . LYS B 1 164 ? -11.490 29.417 84.640 1.00 63.37 148 LYS B O 1
ATOM 3960 N N . ASP B 1 165 ? -9.636 28.183 84.919 1.00 70.45 149 ASP B N 1
ATOM 3961 C CA . ASP B 1 165 ? -10.287 27.135 85.666 1.00 72.30 149 ASP B CA 1
ATOM 3962 C C . ASP B 1 165 ? -9.706 27.041 87.056 1.00 70.66 149 ASP B C 1
ATOM 3963 O O . ASP B 1 165 ? -8.605 26.588 87.229 1.00 75.85 149 ASP B O 1
ATOM 3968 N N . PRO B 1 166 ? -10.453 27.470 88.042 1.00 67.20 150 PRO B N 1
ATOM 3969 C CA . PRO B 1 166 ? -9.987 27.462 89.414 1.00 68.20 150 PRO B CA 1
ATOM 3970 C C . PRO B 1 166 ? -10.310 26.175 90.132 1.00 69.87 150 PRO B C 1
ATOM 3971 O O . PRO B 1 166 ? -11.403 25.675 90.026 1.00 66.95 150 PRO B O 1
ATOM 3975 N N . LYS B 1 167 ? -9.344 25.673 90.878 1.00 68.57 151 LYS B N 1
ATOM 3976 C CA . LYS B 1 167 ? -9.506 24.479 91.662 1.00 69.11 151 LYS B CA 1
ATOM 3977 C C . LYS B 1 167 ? -9.373 24.820 93.134 1.00 68.53 151 LYS B C 1
ATOM 3978 O O . LYS B 1 167 ? -8.679 25.737 93.512 1.00 69.39 151 LYS B O 1
ATOM 3984 N N . PRO B 1 168 ? -10.056 24.052 93.946 1.00 65.44 152 PRO B N 1
ATOM 3985 C CA . PRO B 1 168 ? -10.046 24.211 95.380 1.00 63.00 152 PRO B CA 1
ATOM 3986 C C . PRO B 1 168 ? -8.736 23.739 95.912 1.00 59.81 152 PRO B C 1
ATOM 3987 O O . PRO B 1 168 ? -8.035 23.026 95.233 1.00 56.73 152 PRO B O 1
ATOM 3991 N N . PRO B 1 169 ? -8.419 24.097 97.138 1.00 57.29 153 PRO B N 1
ATOM 3992 C CA . PRO B 1 169 ? -9.243 24.931 97.992 1.00 60.02 153 PRO B CA 1
ATOM 3993 C C . PRO B 1 169 ? -9.011 26.396 97.809 1.00 63.40 153 PRO B C 1
ATOM 3994 O O . PRO B 1 169 ? -9.828 27.196 98.182 1.00 66.59 153 PRO B O 1
ATOM 3998 N N . LEU B 1 170 ? -7.835 26.731 97.317 1.00 62.61 154 LEU B N 1
ATOM 3999 C CA . LEU B 1 170 ? -7.416 28.106 97.095 1.00 60.64 154 LEU B CA 1
ATOM 4000 C C . LEU B 1 170 ? -8.052 28.906 95.988 1.00 62.39 154 LEU B C 1
ATOM 4001 O O . LEU B 1 170 ? -8.238 30.087 96.133 1.00 56.81 154 LEU B O 1
ATOM 4006 N N . TYR B 1 171 ? -8.338 28.266 94.866 1.00 66.84 155 TYR B N 1
ATOM 4007 C CA . TYR B 1 171 ? -8.964 28.934 93.731 1.00 65.95 155 TYR B CA 1
ATOM 4008 C C . TYR B 1 171 ? -8.105 30.020 93.126 1.00 65.72 155 TYR B C 1
ATOM 4009 O O . TYR B 1 171 ? -8.595 31.064 92.727 1.00 59.96 155 TYR B O 1
ATOM 4018 N N . TYR B 1 172 ? -6.815 29.744 93.042 1.00 67.49 156 TYR B N 1
ATOM 4019 C CA . TYR B 1 172 ? -5.865 30.684 92.518 1.00 68.44 156 TYR B CA 1
ATOM 4020 C C . TYR B 1 172 ? -4.697 29.915 92.022 1.00 66.46 156 TYR B C 1
ATOM 4021 O O . TYR B 1 172 ? -4.469 28.827 92.458 1.00 67.15 156 TYR B O 1
ATOM 4030 N N . LYS B 1 173 ? -3.952 30.503 91.106 1.00 68.84 157 LYS B N 1
ATOM 4031 C CA . LYS B 1 173 ? -2.766 29.898 90.556 1.00 68.13 157 LYS B CA 1
ATOM 4032 C C . LYS B 1 173 ? -1.666 30.930 90.508 1.00 66.01 157 LYS B C 1
ATOM 4033 O O . LYS B 1 173 ? -0.630 30.749 91.118 1.00 66.53 157 LYS B O 1
ATOM 4039 N N . PRO B 1 178 ? 4.694 34.136 94.759 1.00 83.51 162 PRO B N 1
ATOM 4040 C CA . PRO B 1 178 ? 4.568 33.408 96.017 1.00 81.00 162 PRO B CA 1
ATOM 4041 C C . PRO B 1 178 ? 4.613 34.397 97.143 1.00 82.25 162 PRO B C 1
ATOM 4042 O O . PRO B 1 178 ? 3.600 34.699 97.715 1.00 82.33 162 PRO B O 1
ATOM 4046 N N . ARG B 1 179 ? 5.803 34.869 97.470 1.00 81.72 163 ARG B N 1
ATOM 4047 C CA . ARG B 1 179 ? 5.996 35.874 98.491 1.00 82.69 163 ARG B CA 1
ATOM 4048 C C . ARG B 1 179 ? 5.378 37.194 98.093 1.00 80.86 163 ARG B C 1
ATOM 4049 O O . ARG B 1 179 ? 4.873 37.940 98.912 1.00 77.92 163 ARG B O 1
ATOM 4057 N N . ASP B 1 180 ? 5.469 37.513 96.823 1.00 80.89 164 ASP B N 1
ATOM 4058 C CA . ASP B 1 180 ? 4.908 38.752 96.362 1.00 81.01 164 ASP B CA 1
ATOM 4059 C C . ASP B 1 180 ? 3.411 38.681 96.553 1.00 77.73 164 ASP B C 1
ATOM 4060 O O . ASP B 1 180 ? 2.779 39.663 96.899 1.00 80.12 164 ASP B O 1
ATOM 4065 N N . LEU B 1 181 ? 2.837 37.512 96.322 1.00 71.71 165 LEU B N 1
ATOM 4066 C CA . LEU B 1 181 ? 1.402 37.327 96.487 1.00 64.74 165 LEU B CA 1
ATOM 4067 C C . LEU B 1 181 ? 0.921 37.499 97.918 1.00 61.63 165 LEU B C 1
ATOM 4068 O O . LEU B 1 181 ? -0.080 38.117 98.166 1.00 53.35 165 LEU B O 1
ATOM 4073 N N . ILE B 1 182 ? 1.652 36.928 98.852 1.00 56.08 166 ILE B N 1
ATOM 4074 C CA . ILE B 1 182 ? 1.361 37.032 100.261 1.00 57.44 166 ILE B CA 1
ATOM 4075 C C . ILE B 1 182 ? 1.492 38.442 100.770 1.00 59.04 166 ILE B C 1
ATOM 4076 O O . ILE B 1 182 ? 0.741 38.894 101.600 1.00 55.81 166 ILE B O 1
ATOM 4081 N N . GLU B 1 183 ? 2.457 39.138 100.211 1.00 57.25 167 GLU B N 1
ATOM 4082 C CA . GLU B 1 183 ? 2.803 40.472 100.616 1.00 57.15 167 GLU B CA 1
ATOM 4083 C C . GLU B 1 183 ? 1.656 41.398 100.431 1.00 56.82 167 GLU B C 1
ATOM 4084 O O . GLU B 1 183 ? 1.533 42.379 101.110 1.00 52.71 167 GLU B O 1
ATOM 4090 N N . GLU B 1 184 ? 0.826 41.088 99.470 1.00 55.31 168 GLU B N 1
ATOM 4091 C CA . GLU B 1 184 ? -0.356 41.858 99.253 1.00 54.16 168 GLU B CA 1
ATOM 4092 C C . GLU B 1 184 ? -1.318 41.697 100.394 1.00 55.37 168 GLU B C 1
ATOM 4093 O O . GLU B 1 184 ? -2.061 42.589 100.712 1.00 52.49 168 GLU B O 1
ATOM 4099 N N . TYR B 1 185 ? -1.354 40.510 100.962 1.00 54.29 169 TYR B N 1
ATOM 4100 C CA . TYR B 1 185 ? -2.188 40.257 102.117 1.00 59.76 169 TYR B CA 1
ATOM 4101 C C . TYR B 1 185 ? -1.688 40.928 103.375 1.00 60.56 169 TYR B C 1
ATOM 4102 O O . TYR B 1 185 ? -2.432 41.418 104.174 1.00 62.57 169 TYR B O 1
ATOM 4111 N N . THR B 1 186 ? -0.391 40.863 103.541 1.00 62.72 170 THR B N 1
ATOM 4112 C CA . THR B 1 186 ? 0.380 41.441 104.621 1.00 60.93 170 THR B CA 1
ATOM 4113 C C . THR B 1 186 ? 0.572 42.945 104.784 1.00 58.23 170 THR B C 1
ATOM 4114 O O . THR B 1 186 ? 0.555 43.445 105.867 1.00 56.53 170 THR B O 1
ATOM 4118 N N . ARG B 1 187 ? 0.834 43.651 103.708 1.00 55.97 171 ARG B N 1
ATOM 4119 C CA . ARG B 1 187 ? 1.189 45.046 103.795 1.00 53.80 171 ARG B CA 1
ATOM 4120 C C . ARG B 1 187 ? 0.048 45.984 103.595 1.00 48.86 171 ARG B C 1
ATOM 4121 O O . ARG B 1 187 ? -0.861 45.679 102.898 1.00 55.46 171 ARG B O 1
ATOM 4129 N N . PRO B 1 188 ? 0.138 47.157 104.186 1.00 49.07 172 PRO B N 1
ATOM 4130 C CA . PRO B 1 188 ? -0.852 48.203 104.029 1.00 48.32 172 PRO B CA 1
ATOM 4131 C C . PRO B 1 188 ? -0.916 48.728 102.622 1.00 51.59 172 PRO B C 1
ATOM 4132 O O . PRO B 1 188 ? 0.060 48.776 101.920 1.00 49.63 172 PRO B O 1
ATOM 4136 N N . ALA B 1 189 ? -2.097 49.149 102.229 1.00 53.69 173 ALA B N 1
ATOM 4137 C CA . ALA B 1 189 ? -2.330 49.631 100.903 1.00 51.70 173 ALA B CA 1
ATOM 4138 C C . ALA B 1 189 ? -2.778 51.054 100.992 1.00 51.92 173 ALA B C 1
ATOM 4139 O O . ALA B 1 189 ? -3.392 51.436 101.935 1.00 48.25 173 ALA B O 1
ATOM 4141 N N . ARG B 1 190 ? -2.442 51.835 99.986 1.00 50.74 174 ARG B N 1
ATOM 4142 C CA . ARG B 1 190 ? -2.752 53.243 99.964 1.00 51.46 174 ARG B CA 1
ATOM 4143 C C . ARG B 1 190 ? -3.886 53.576 99.036 1.00 50.10 174 ARG B C 1
ATOM 4144 O O . ARG B 1 190 ? -3.967 53.079 97.949 1.00 52.34 174 ARG B O 1
ATOM 4152 N N . VAL B 1 191 ? -4.767 54.443 99.491 1.00 51.02 175 VAL B N 1
ATOM 4153 C CA . VAL B 1 191 ? -5.912 54.857 98.717 1.00 51.49 175 VAL B CA 1
ATOM 4154 C C . VAL B 1 191 ? -6.054 56.310 98.929 1.00 52.20 175 VAL B C 1
ATOM 4155 O O . VAL B 1 191 ? -5.389 56.855 99.751 1.00 49.80 175 VAL B O 1
ATOM 4159 N N . ILE B 1 192 ? -6.940 56.949 98.197 1.00 57.82 176 ILE B N 1
ATOM 4160 C CA . ILE B 1 192 ? -7.175 58.354 98.434 1.00 63.50 176 ILE B CA 1
ATOM 4161 C C . ILE B 1 192 ? -8.564 58.482 98.949 1.00 65.41 176 ILE B C 1
ATOM 4162 O O . ILE B 1 192 ? -9.493 58.099 98.285 1.00 65.12 176 ILE B O 1
ATOM 4167 N N . ARG B 1 193 ? -8.710 59.001 100.150 1.00 64.99 177 ARG B N 1
ATOM 4168 C CA . ARG B 1 193 ? -10.028 59.192 100.701 1.00 67.32 177 ARG B CA 1
ATOM 4169 C C . ARG B 1 193 ? -10.160 60.623 101.155 1.00 68.94 177 ARG B C 1
ATOM 4170 O O . ARG B 1 193 ? -9.302 61.149 101.818 1.00 67.42 177 ARG B O 1
ATOM 4178 N N . ASN B 1 194 ? -11.238 61.263 100.761 1.00 72.66 178 ASN B N 1
ATOM 4179 C CA . ASN B 1 194 ? -11.456 62.639 101.123 1.00 75.74 178 ASN B CA 1
ATOM 4180 C C . ASN B 1 194 ? -10.332 63.517 100.663 1.00 75.84 178 ASN B C 1
ATOM 4181 O O . ASN B 1 194 ? -9.989 64.468 101.326 1.00 76.19 178 ASN B O 1
ATOM 4186 N N . GLY B 1 195 ? -9.770 63.199 99.511 1.00 74.03 179 GLY B N 1
ATOM 4187 C CA . GLY B 1 195 ? -8.692 63.981 98.949 1.00 73.36 179 GLY B CA 1
ATOM 4188 C C . GLY B 1 195 ? -7.343 63.811 99.605 1.00 73.69 179 GLY B C 1
ATOM 4189 O O . GLY B 1 195 ? -6.451 64.597 99.392 1.00 73.82 179 GLY B O 1
ATOM 4190 N N . LYS B 1 196 ? -7.193 62.770 100.402 1.00 74.98 180 LYS B N 1
ATOM 4191 C CA . LYS B 1 196 ? -5.951 62.522 101.090 1.00 72.62 180 LYS B CA 1
ATOM 4192 C C . LYS B 1 196 ? -5.573 61.060 101.025 1.00 71.76 180 LYS B C 1
ATOM 4193 O O . LYS B 1 196 ? -6.410 60.196 100.827 1.00 70.63 180 LYS B O 1
ATOM 4199 N N . VAL B 1 197 ? -4.297 60.792 101.224 1.00 68.54 181 VAL B N 1
ATOM 4200 C CA . VAL B 1 197 ? -3.779 59.449 101.203 1.00 67.57 181 VAL B CA 1
ATOM 4201 C C . VAL B 1 197 ? -3.947 58.793 102.530 1.00 65.46 181 VAL B C 1
ATOM 4202 O O . VAL B 1 197 ? -3.579 59.337 103.535 1.00 59.80 181 VAL B O 1
ATOM 4206 N N . SER B 1 198 ? -4.489 57.599 102.523 1.00 63.95 182 SER B N 1
ATOM 4207 C CA . SER B 1 198 ? -4.634 56.863 103.740 1.00 65.29 182 SER B CA 1
ATOM 4208 C C . SER B 1 198 ? -4.254 55.442 103.493 1.00 63.88 182 SER B C 1
ATOM 4209 O O . SER B 1 198 ? -4.426 54.939 102.415 1.00 64.97 182 SER B O 1
ATOM 4212 N N . LYS B 1 199 ? -3.739 54.812 104.526 1.00 62.51 183 LYS B N 1
ATOM 4213 C CA . LYS B 1 199 ? -3.301 53.443 104.494 1.00 60.99 183 LYS B CA 1
ATOM 4214 C C . LYS B 1 199 ? -4.367 52.599 105.120 1.00 60.73 183 LYS B C 1
ATOM 4215 O O . LYS B 1 199 ? -4.920 52.959 106.124 1.00 62.84 183 LYS B O 1
ATOM 4221 N N . VAL B 1 200 ? -4.650 51.468 104.509 1.00 60.00 184 VAL B N 1
ATOM 4222 C CA . VAL B 1 200 ? -5.646 50.554 105.002 1.00 55.25 184 VAL B CA 1
ATOM 4223 C C . VAL B 1 200 ? -5.158 49.133 104.953 1.00 54.08 184 VAL B C 1
ATOM 4224 O O . VAL B 1 200 ? -4.239 48.802 104.250 1.00 54.82 184 VAL B O 1
ATOM 4228 N N . ASP B 1 201 ? -5.789 48.297 105.737 1.00 53.98 185 ASP B N 1
ATOM 4229 C CA . ASP B 1 201 ? -5.465 46.909 105.781 1.00 52.45 185 ASP B CA 1
ATOM 4230 C C . ASP B 1 201 ? -6.144 46.369 104.576 1.00 50.26 185 ASP B C 1
ATOM 4231 O O . ASP B 1 201 ? -7.287 46.623 104.366 1.00 53.31 185 ASP B O 1
ATOM 4236 N N . PRO B 1 202 ? -5.420 45.637 103.767 1.00 51.52 186 PRO B N 1
ATOM 4237 C CA . PRO B 1 202 ? -5.940 45.108 102.516 1.00 53.64 186 PRO B CA 1
ATOM 4238 C C . PRO B 1 202 ? -7.099 44.157 102.705 1.00 56.06 186 PRO B C 1
ATOM 4239 O O . PRO B 1 202 ? -8.003 44.136 101.901 1.00 55.57 186 PRO B O 1
ATOM 4243 N N . LEU B 1 203 ? -7.064 43.398 103.787 1.00 55.91 187 LEU B N 1
ATOM 4244 C CA . LEU B 1 203 ? -8.085 42.427 104.104 1.00 54.04 187 LEU B CA 1
ATOM 4245 C C . LEU B 1 203 ? -9.282 42.942 104.897 1.00 59.17 187 LEU B C 1
ATOM 4246 O O . LEU B 1 203 ? -10.205 42.211 105.135 1.00 60.37 187 LEU B O 1
ATOM 4251 N N . SER B 1 204 ? -9.259 44.172 105.360 1.00 58.89 188 SER B N 1
ATOM 4252 C CA . SER B 1 204 ? -10.385 44.664 106.127 1.00 65.52 188 SER B CA 1
ATOM 4253 C C . SER B 1 204 ? -11.711 44.833 105.405 1.00 69.41 188 SER B C 1
ATOM 4254 O O . SER B 1 204 ? -12.752 44.649 105.987 1.00 70.48 188 SER B O 1
ATOM 4257 N N . GLU B 1 205 ? -11.664 45.146 104.125 1.00 72.24 189 GLU B N 1
ATOM 4258 C CA . GLU B 1 205 ? -12.851 45.475 103.350 1.00 73.65 189 GLU B CA 1
ATOM 4259 C C . GLU B 1 205 ? -13.211 44.546 102.207 1.00 72.91 189 GLU B C 1
ATOM 4260 O O . GLU B 1 205 ? -13.687 45.018 101.211 1.00 72.30 189 GLU B O 1
ATOM 4266 N N . VAL B 1 206 ? -13.051 43.244 102.345 1.00 70.51 190 VAL B N 1
ATOM 4267 C CA . VAL B 1 206 ? -13.310 42.369 101.216 1.00 70.41 190 VAL B CA 1
ATOM 4268 C C . VAL B 1 206 ? -14.699 42.596 100.652 1.00 73.34 190 VAL B C 1
ATOM 4269 O O . VAL B 1 206 ? -15.657 42.725 101.371 1.00 74.11 190 VAL B O 1
ATOM 4273 N N . LYS B 1 207 ? -14.779 42.660 99.335 1.00 74.65 191 LYS B N 1
ATOM 4274 C CA . LYS B 1 207 ? -15.992 43.001 98.627 1.00 73.66 191 LYS B CA 1
ATOM 4275 C C . LYS B 1 207 ? -16.305 42.040 97.522 1.00 74.51 191 LYS B C 1
ATOM 4276 O O . LYS B 1 207 ? -15.450 41.370 97.024 1.00 73.42 191 LYS B O 1
ATOM 4282 N N . LYS B 1 208 ? -17.559 42.013 97.126 1.00 77.42 192 LYS B N 1
ATOM 4283 C CA . LYS B 1 208 ? -18.035 41.151 96.072 1.00 79.53 192 LYS B CA 1
ATOM 4284 C C . LYS B 1 208 ? -18.347 42.039 94.907 1.00 78.27 192 LYS B C 1
ATOM 4285 O O . LYS B 1 208 ? -19.045 43.018 95.056 1.00 74.38 192 LYS B O 1
ATOM 4291 N N . VAL B 1 209 ? -17.821 41.717 93.746 1.00 77.41 193 VAL B N 1
ATOM 4292 C CA . VAL B 1 209 ? -18.119 42.509 92.582 1.00 79.80 193 VAL B CA 1
ATOM 4293 C C . VAL B 1 209 ? -18.247 41.605 91.397 1.00 80.96 193 VAL B C 1
ATOM 4294 O O . VAL B 1 209 ? -17.621 40.579 91.322 1.00 79.35 193 VAL B O 1
ATOM 4298 N N . LYS B 1 210 ? -19.066 42.000 90.450 1.00 85.26 194 LYS B N 1
ATOM 4299 C CA . LYS B 1 210 ? -19.216 41.208 89.266 1.00 89.45 194 LYS B CA 1
ATOM 4300 C C . LYS B 1 210 ? -18.869 42.050 88.081 1.00 90.95 194 LYS B C 1
ATOM 4301 O O . LYS B 1 210 ? -19.326 43.174 87.965 1.00 90.21 194 LYS B O 1
ATOM 4307 N N . ILE B 1 211 ? -18.028 41.524 87.214 1.00 91.28 195 ILE B N 1
ATOM 4308 C CA . ILE B 1 211 ? -17.711 42.231 86.010 1.00 94.78 195 ILE B CA 1
ATOM 4309 C C . ILE B 1 211 ? -18.052 41.268 84.919 1.00 96.65 195 ILE B C 1
ATOM 4310 O O . ILE B 1 211 ? -17.507 40.176 84.873 1.00 97.06 195 ILE B O 1
ATOM 4315 N N . GLY B 1 212 ? -18.956 41.682 84.046 1.00 96.31 196 GLY B N 1
ATOM 4316 C CA . GLY B 1 212 ? -19.410 40.834 82.978 1.00 95.95 196 GLY B CA 1
ATOM 4317 C C . GLY B 1 212 ? -20.091 39.601 83.498 1.00 95.10 196 GLY B C 1
ATOM 4318 O O . GLY B 1 212 ? -21.005 39.657 84.289 1.00 96.77 196 GLY B O 1
ATOM 4319 N N . LYS B 1 213 ? -19.629 38.466 83.040 1.00 93.92 197 LYS B N 1
ATOM 4320 C CA . LYS B 1 213 ? -20.229 37.206 83.392 1.00 91.48 197 LYS B CA 1
ATOM 4321 C C . LYS B 1 213 ? -19.491 36.716 84.601 1.00 89.66 197 LYS B C 1
ATOM 4322 O O . LYS B 1 213 ? -19.581 35.557 84.979 1.00 89.85 197 LYS B O 1
ATOM 4328 N N . PHE B 1 214 ? -18.767 37.639 85.216 1.00 87.09 198 PHE B N 1
ATOM 4329 C CA . PHE B 1 214 ? -17.859 37.316 86.290 1.00 82.11 198 PHE B CA 1
ATOM 4330 C C . PHE B 1 214 ? -18.236 37.803 87.664 1.00 78.98 198 PHE B C 1
ATOM 4331 O O . PHE B 1 214 ? -18.523 38.969 87.872 1.00 76.11 198 PHE B O 1
ATOM 4339 N N . GLU B 1 215 ? -18.206 36.866 88.599 1.00 77.44 199 GLU B N 1
ATOM 4340 C CA . GLU B 1 215 ? -18.469 37.128 89.992 1.00 76.99 199 GLU B CA 1
ATOM 4341 C C . GLU B 1 215 ? -17.133 36.974 90.669 1.00 73.47 199 GLU B C 1
ATOM 4342 O O . GLU B 1 215 ? -16.505 35.936 90.575 1.00 68.19 199 GLU B O 1
ATOM 4348 N N . PHE B 1 216 ? -16.700 38.035 91.334 1.00 69.54 200 PHE B N 1
ATOM 4349 C CA . PHE B 1 216 ? -15.392 38.092 91.965 1.00 66.80 200 PHE B CA 1
ATOM 4350 C C . PHE B 1 216 ? -15.410 38.627 93.375 1.00 66.13 200 PHE B C 1
ATOM 4351 O O . PHE B 1 216 ? -16.337 39.271 93.804 1.00 67.56 200 PHE B O 1
ATOM 4359 N N . GLU B 1 217 ? -14.322 38.391 94.078 1.00 68.14 201 GLU B N 1
ATOM 4360 C CA . GLU B 1 217 ? -14.119 38.947 95.392 1.00 67.37 201 GLU B CA 1
ATOM 4361 C C . GLU B 1 217 ? -12.890 39.833 95.254 1.00 65.04 201 GLU B C 1
ATOM 4362 O O . GLU B 1 217 ? -11.970 39.496 94.552 1.00 63.05 201 GLU B O 1
ATOM 4368 N N . ALA B 1 218 ? -12.898 40.978 95.899 1.00 62.06 202 ALA B N 1
ATOM 4369 C CA . ALA B 1 218 ? -11.805 41.903 95.761 1.00 64.18 202 ALA B CA 1
ATOM 4370 C C . ALA B 1 218 ? -11.283 42.480 97.062 1.00 65.18 202 ALA B C 1
ATOM 4371 O O . ALA B 1 218 ? -11.984 42.571 98.037 1.00 61.23 202 ALA B O 1
ATOM 4373 N N . PHE B 1 219 ? -10.026 42.879 97.043 1.00 62.51 203 PHE B N 1
ATOM 4374 C CA . PHE B 1 219 ? -9.417 43.487 98.185 1.00 62.78 203 PHE B CA 1
ATOM 4375 C C . PHE B 1 219 ? -8.635 44.674 97.727 1.00 64.58 203 PHE B C 1
ATOM 4376 O O . PHE B 1 219 ? -8.169 44.708 96.625 1.00 67.89 203 PHE B O 1
ATOM 4384 N N . ILE B 1 220 ? -8.492 45.655 98.583 1.00 63.20 204 ILE B N 1
ATOM 4385 C CA . ILE B 1 220 ? -7.731 46.820 98.247 1.00 59.74 204 ILE B CA 1
ATOM 4386 C C . ILE B 1 220 ? -6.270 46.490 98.028 1.00 60.35 204 ILE B C 1
ATOM 4387 O O . ILE B 1 220 ? -5.685 45.770 98.797 1.00 58.16 204 ILE B O 1
ATOM 4392 N N . SER B 1 221 ? -5.676 47.045 96.978 1.00 57.09 205 SER B N 1
ATOM 4393 C CA . SER B 1 221 ? -4.275 46.797 96.670 1.00 52.42 205 SER B CA 1
ATOM 4394 C C . SER B 1 221 ? -3.463 48.069 96.551 1.00 48.45 205 SER B C 1
ATOM 4395 O O . SER B 1 221 ? -4.005 49.144 96.547 1.00 43.32 205 SER B O 1
ATOM 4398 N N . ASP B 1 222 ? -2.150 47.917 96.480 1.00 47.65 206 ASP B N 1
ATOM 4399 C CA . ASP B 1 222 ? -1.193 49.023 96.535 1.00 51.46 206 ASP B CA 1
ATOM 4400 C C . ASP B 1 222 ? -0.663 49.513 95.215 1.00 52.42 206 ASP B C 1
ATOM 4401 O O . ASP B 1 222 ? 0.393 50.076 95.140 1.00 57.96 206 ASP B O 1
ATOM 4406 N N . GLY B 1 223 ? -1.406 49.268 94.169 1.00 52.53 207 GLY B N 1
ATOM 4407 C CA . GLY B 1 223 ? -1.006 49.655 92.849 1.00 49.87 207 GLY B CA 1
ATOM 4408 C C . GLY B 1 223 ? -1.073 51.084 92.416 1.00 44.60 207 GLY B C 1
ATOM 4409 O O . GLY B 1 223 ? -0.545 51.377 91.405 1.00 54.13 207 GLY B O 1
ATOM 4410 N N . LEU B 1 224 ? -1.734 51.959 93.135 1.00 45.53 208 LEU B N 1
ATOM 4411 C CA . LEU B 1 224 ? -1.883 53.323 92.671 1.00 42.29 208 LEU B CA 1
ATOM 4412 C C . LEU B 1 224 ? -0.601 54.088 92.527 1.00 44.04 208 LEU B C 1
ATOM 4413 O O . LEU B 1 224 ? -0.391 54.740 91.544 1.00 41.00 208 LEU B O 1
ATOM 4418 N N . ARG B 1 225 ? 0.243 54.054 93.534 1.00 44.40 209 ARG B N 1
ATOM 4419 C CA . ARG B 1 225 ? 1.578 54.610 93.444 1.00 44.97 209 ARG B CA 1
ATOM 4420 C C . ARG B 1 225 ? 1.710 56.060 93.033 1.00 45.80 209 ARG B C 1
ATOM 4421 O O . ARG B 1 225 ? 1.502 56.939 93.802 1.00 47.00 209 ARG B O 1
ATOM 4429 N N . SER B 1 226 ? 2.103 56.263 91.792 1.00 40.56 210 SER B N 1
ATOM 4430 C CA . SER B 1 226 ? 2.293 57.555 91.181 1.00 38.33 210 SER B CA 1
ATOM 4431 C C . SER B 1 226 ? 0.991 58.311 91.124 1.00 40.98 210 SER B C 1
ATOM 4432 O O . SER B 1 226 ? 0.950 59.487 91.270 1.00 41.29 210 SER B O 1
ATOM 4435 N N . MET B 1 227 ? -0.085 57.599 90.917 1.00 44.00 211 MET B N 1
ATOM 4436 C CA . MET B 1 227 ? -1.375 58.210 90.782 1.00 50.22 211 MET B CA 1
ATOM 4437 C C . MET B 1 227 ? -1.789 58.876 92.040 1.00 54.42 211 MET B C 1
ATOM 4438 O O . MET B 1 227 ? -2.615 59.744 92.023 1.00 59.44 211 MET B O 1
ATOM 4443 N N . LEU B 1 228 ? -1.204 58.470 93.150 1.00 54.77 212 LEU B N 1
ATOM 4444 C CA . LEU B 1 228 ? -1.578 59.081 94.391 1.00 53.04 212 LEU B CA 1
ATOM 4445 C C . LEU B 1 228 ? -1.227 60.541 94.350 1.00 57.48 212 LEU B C 1
ATOM 4446 O O . LEU B 1 228 ? -2.015 61.363 94.722 1.00 60.35 212 LEU B O 1
ATOM 4451 N N . GLU B 1 229 ? -0.014 60.872 93.978 1.00 60.73 213 GLU B N 1
ATOM 4452 C CA . GLU B 1 229 ? 0.340 62.255 93.792 1.00 61.68 213 GLU B CA 1
ATOM 4453 C C . GLU B 1 229 ? -0.249 62.869 92.542 1.00 57.41 213 GLU B C 1
ATOM 4454 O O . GLU B 1 229 ? -0.679 63.986 92.514 1.00 57.07 213 GLU B O 1
ATOM 4460 N N . THR B 1 230 ? -0.209 62.097 91.491 1.00 56.65 214 THR B N 1
ATOM 4461 C CA . THR B 1 230 ? -0.626 62.483 90.161 1.00 56.90 214 THR B CA 1
ATOM 4462 C C . THR B 1 230 ? -2.090 62.780 89.821 1.00 60.53 214 THR B C 1
ATOM 4463 O O . THR B 1 230 ? -2.377 63.706 89.110 1.00 60.44 214 THR B O 1
ATOM 4467 N N . ILE B 1 231 ? -3.017 61.981 90.298 1.00 61.25 215 ILE B N 1
ATOM 4468 C CA . ILE B 1 231 ? -4.393 62.212 89.966 1.00 63.42 215 ILE B CA 1
ATOM 4469 C C . ILE B 1 231 ? -5.024 63.008 91.082 1.00 65.72 215 ILE B C 1
ATOM 4470 O O . ILE B 1 231 ? -5.160 62.524 92.171 1.00 62.85 215 ILE B O 1
ATOM 4475 N N . ASN B 1 232 ? -5.439 64.230 90.825 1.00 68.83 216 ASN B N 1
ATOM 4476 C CA . ASN B 1 232 ? -5.986 65.031 91.890 1.00 75.03 216 ASN B CA 1
ATOM 4477 C C . ASN B 1 232 ? -7.423 64.666 92.037 1.00 77.41 216 ASN B C 1
ATOM 4478 O O . ASN B 1 232 ? -8.260 65.160 91.324 1.00 81.32 216 ASN B O 1
ATOM 4483 N N . SER B 1 233 ? -7.714 63.760 92.946 1.00 76.30 217 SER B N 1
ATOM 4484 C CA . SER B 1 233 ? -9.067 63.302 93.086 1.00 76.53 217 SER B CA 1
ATOM 4485 C C . SER B 1 233 ? -9.492 63.071 94.510 1.00 78.16 217 SER B C 1
ATOM 4486 O O . SER B 1 233 ? -8.669 62.887 95.373 1.00 77.20 217 SER B O 1
ATOM 4489 N N . GLU B 1 234 ? -10.791 63.135 94.751 1.00 78.59 218 GLU B N 1
ATOM 4490 C CA . GLU B 1 234 ? -11.340 62.848 96.060 1.00 80.07 218 GLU B CA 1
ATOM 4491 C C . GLU B 1 234 ? -11.273 61.389 96.468 1.00 77.34 218 GLU B C 1
ATOM 4492 O O . GLU B 1 234 ? -10.925 61.084 97.574 1.00 78.15 218 GLU B O 1
ATOM 4498 N N . ARG B 1 235 ? -11.633 60.480 95.579 1.00 71.62 219 ARG B N 1
ATOM 4499 C CA . ARG B 1 235 ? -11.544 59.064 95.895 1.00 70.43 219 ARG B CA 1
ATOM 4500 C C . ARG B 1 235 ? -10.792 58.255 94.837 1.00 67.26 219 ARG B C 1
ATOM 4501 O O . ARG B 1 235 ? -11.161 58.272 93.687 1.00 66.42 219 ARG B O 1
ATOM 4509 N N . LEU B 1 236 ? -9.741 57.547 95.220 1.00 62.40 220 LEU B N 1
ATOM 4510 C CA . LEU B 1 236 ? -9.030 56.679 94.292 1.00 57.07 220 LEU B CA 1
ATOM 4511 C C . LEU B 1 236 ? -8.689 55.348 94.940 1.00 56.55 220 LEU B C 1
ATOM 4512 O O . LEU B 1 236 ? -8.153 55.320 96.019 1.00 56.15 220 LEU B O 1
ATOM 4517 N N . GLU B 1 237 ? -9.009 54.245 94.289 1.00 54.85 221 GLU B N 1
ATOM 4518 C CA . GLU B 1 237 ? -8.707 52.951 94.852 1.00 57.53 221 GLU B CA 1
ATOM 4519 C C . GLU B 1 237 ? -8.380 51.890 93.832 1.00 57.17 221 GLU B C 1
ATOM 4520 O O . GLU B 1 237 ? -8.940 51.871 92.779 1.00 57.36 221 GLU B O 1
ATOM 4526 N N . GLU B 1 238 ? -7.488 50.979 94.168 1.00 55.43 222 GLU B N 1
ATOM 4527 C CA . GLU B 1 238 ? -7.213 49.873 93.290 1.00 54.00 222 GLU B CA 1
ATOM 4528 C C . GLU B 1 238 ? -7.691 48.624 93.976 1.00 54.69 222 GLU B C 1
ATOM 4529 O O . GLU B 1 238 ? -7.336 48.383 95.095 1.00 55.01 222 GLU B O 1
ATOM 4535 N N . TRP B 1 239 ? -8.503 47.835 93.299 1.00 53.21 223 TRP B N 1
ATOM 4536 C CA . TRP B 1 239 ? -8.997 46.611 93.863 1.00 51.58 223 TRP B CA 1
ATOM 4537 C C . TRP B 1 239 ? -8.488 45.457 93.057 1.00 55.26 223 TRP B C 1
ATOM 4538 O O . TRP B 1 239 ? -8.588 45.448 91.862 1.00 56.77 223 TRP B O 1
ATOM 4549 N N . THR B 1 240 ? -7.932 44.473 93.727 1.00 57.71 224 THR B N 1
ATOM 4550 C CA . THR B 1 240 ? -7.425 43.301 93.065 1.00 55.69 224 THR B CA 1
ATOM 4551 C C . THR B 1 240 ? -8.430 42.185 93.231 1.00 57.42 224 THR B C 1
ATOM 4552 O O . THR B 1 240 ? -8.984 41.992 94.282 1.00 59.75 224 THR B O 1
ATOM 4556 N N . LEU B 1 241 ? -8.675 41.477 92.149 1.00 56.07 225 LEU B N 1
ATOM 4557 C CA . LEU B 1 241 ? -9.726 40.502 92.084 1.00 52.85 225 LEU B CA 1
ATOM 4558 C C . LEU B 1 241 ? -9.308 39.083 92.271 1.00 54.86 225 LEU B C 1
ATOM 4559 O O . LEU B 1 241 ? -8.277 38.672 91.804 1.00 51.19 225 LEU B O 1
ATOM 4564 N N . ARG B 1 242 ? -10.154 38.338 92.960 1.00 56.09 226 ARG B N 1
ATOM 4565 C CA . ARG B 1 242 ? -9.915 36.952 93.232 1.00 57.53 226 ARG B CA 1
ATOM 4566 C C . ARG B 1 242 ? -11.184 36.164 93.041 1.00 60.56 226 ARG B C 1
ATOM 4567 O O . ARG B 1 242 ? -12.258 36.683 93.201 1.00 60.42 226 ARG B O 1
ATOM 4575 N N . TRP B 1 243 ? -11.043 34.898 92.710 1.00 60.18 227 TRP B N 1
ATOM 4576 C CA . TRP B 1 243 ? -12.177 34.013 92.592 1.00 64.13 227 TRP B CA 1
ATOM 4577 C C . TRP B 1 243 ? -12.699 33.778 94.005 1.00 67.26 227 TRP B C 1
ATOM 4578 O O . TRP B 1 243 ? -11.936 33.814 94.941 1.00 67.86 227 TRP B O 1
ATOM 4589 N N . PRO B 1 244 ? -13.985 33.509 94.161 1.00 68.74 228 PRO B N 1
ATOM 4590 C CA . PRO B 1 244 ? -14.566 33.298 95.482 1.00 66.56 228 PRO B CA 1
ATOM 4591 C C . PRO B 1 244 ? -14.011 32.106 96.220 1.00 62.31 228 PRO B C 1
ATOM 4592 O O . PRO B 1 244 ? -13.633 31.098 95.645 1.00 58.84 228 PRO B O 1
ATOM 4596 N N . GLY B 1 245 ? -13.958 32.252 97.527 1.00 62.82 229 GLY B N 1
ATOM 4597 C CA . GLY B 1 245 ? -13.405 31.234 98.374 1.00 62.43 229 GLY B CA 1
ATOM 4598 C C . GLY B 1 245 ? -11.916 31.254 98.561 1.00 61.16 229 GLY B C 1
ATOM 4599 O O . GLY B 1 245 ? -11.362 30.339 99.105 1.00 62.53 229 GLY B O 1
ATOM 4600 N N . HIS B 1 246 ? -11.237 32.281 98.106 1.00 58.81 230 HIS B N 1
ATOM 4601 C CA . HIS B 1 246 ? -9.809 32.290 98.300 1.00 56.00 230 HIS B CA 1
ATOM 4602 C C . HIS B 1 246 ? -9.415 33.114 99.500 1.00 53.93 230 HIS B C 1
ATOM 4603 O O . HIS B 1 246 ? -8.722 32.644 100.363 1.00 52.24 230 HIS B O 1
ATOM 4610 N N . LEU B 1 247 ? -9.861 34.350 99.564 1.00 47.95 231 LEU B N 1
ATOM 4611 C CA . LEU B 1 247 ? -9.453 35.182 100.665 1.00 55.36 231 LEU B CA 1
ATOM 4612 C C . LEU B 1 247 ? -10.003 34.936 102.058 1.00 58.76 231 LEU B C 1
ATOM 4613 O O . LEU B 1 247 ? -9.398 35.331 103.024 1.00 60.45 231 LEU B O 1
ATOM 4618 N N . GLU B 1 248 ? -11.146 34.297 102.171 1.00 59.13 232 GLU B N 1
ATOM 4619 C CA . GLU B 1 248 ? -11.675 34.004 103.478 1.00 53.97 232 GLU B CA 1
ATOM 4620 C C . GLU B 1 248 ? -10.679 33.086 104.118 1.00 51.31 232 GLU B C 1
ATOM 4621 O O . GLU B 1 248 ? -10.386 33.170 105.272 1.00 47.73 232 GLU B O 1
ATOM 4627 N N . LYS B 1 249 ? -10.160 32.182 103.333 1.00 45.64 233 LYS B N 1
ATOM 4628 C CA . LYS B 1 249 ? -9.133 31.304 103.807 1.00 51.89 233 LYS B CA 1
ATOM 4629 C C . LYS B 1 249 ? -7.866 32.067 104.102 1.00 53.67 233 LYS B C 1
ATOM 4630 O O . LYS B 1 249 ? -7.149 31.752 105.001 1.00 51.54 233 LYS B O 1
ATOM 4636 N N . ILE B 1 250 ? -7.584 33.062 103.296 1.00 54.32 234 ILE B N 1
ATOM 4637 C CA . ILE B 1 250 ? -6.403 33.856 103.485 1.00 53.53 234 ILE B CA 1
ATOM 4638 C C . ILE B 1 250 ? -6.449 34.623 104.792 1.00 54.53 234 ILE B C 1
ATOM 4639 O O . ILE B 1 250 ? -5.473 34.708 105.475 1.00 53.58 234 ILE B O 1
ATOM 4644 N N . LYS B 1 251 ? -7.601 35.163 105.139 1.00 51.14 235 LYS B N 1
ATOM 4645 C CA . LYS B 1 251 ? -7.749 35.914 106.366 1.00 54.24 235 LYS B CA 1
ATOM 4646 C C . LYS B 1 251 ? -7.474 35.091 107.612 1.00 55.00 235 LYS B C 1
ATOM 4647 O O . LYS B 1 251 ? -6.915 35.582 108.560 1.00 55.27 235 LYS B O 1
ATOM 4653 N N . VAL B 1 252 ? -7.910 33.849 107.606 1.00 47.65 236 VAL B N 1
ATOM 4654 C CA . VAL B 1 252 ? -7.712 32.959 108.714 1.00 43.59 236 VAL B CA 1
ATOM 4655 C C . VAL B 1 252 ? -6.259 32.654 108.947 1.00 43.10 236 VAL B C 1
ATOM 4656 O O . VAL B 1 252 ? -5.788 32.658 110.049 1.00 46.24 236 VAL B O 1
ATOM 4660 N N . LEU B 1 253 ? -5.552 32.383 107.878 1.00 44.93 237 LEU B N 1
ATOM 4661 C CA . LEU B 1 253 ? -4.153 32.071 107.937 1.00 46.96 237 LEU B CA 1
ATOM 4662 C C . LEU B 1 253 ? -3.332 33.219 108.484 1.00 45.69 237 LEU B C 1
ATOM 4663 O O . LEU B 1 253 ? -2.374 33.018 109.177 1.00 37.90 237 LEU B O 1
ATOM 4668 N N . ARG B 1 254 ? -3.694 34.423 108.108 1.00 43.86 238 ARG B N 1
ATOM 4669 C CA . ARG B 1 254 ? -3.047 35.596 108.617 1.00 48.24 238 ARG B CA 1
ATOM 4670 C C . ARG B 1 254 ? -3.333 35.807 110.076 1.00 48.50 238 ARG B C 1
ATOM 4671 O O . ARG B 1 254 ? -2.484 36.205 110.825 1.00 47.23 238 ARG B O 1
ATOM 4679 N N . GLU B 1 255 ? -4.568 35.543 110.452 1.00 53.02 239 GLU B N 1
ATOM 4680 C CA . GLU B 1 255 ? -5.066 35.736 111.794 1.00 50.24 239 GLU B CA 1
ATOM 4681 C C . GLU B 1 255 ? -4.339 34.900 112.762 1.00 44.83 239 GLU B C 1
ATOM 4682 O O . GLU B 1 255 ? -4.086 35.310 113.854 1.00 45.53 239 GLU B O 1
ATOM 4688 N N . LEU B 1 256 ? -4.006 33.707 112.332 1.00 42.92 240 LEU B N 1
ATOM 4689 C CA . LEU B 1 256 ? -3.342 32.743 113.158 1.00 45.75 240 LEU B CA 1
ATOM 4690 C C . LEU B 1 256 ? -1.833 32.802 113.081 1.00 47.99 240 LEU B C 1
ATOM 4691 O O . LEU B 1 256 ? -1.174 32.027 113.710 1.00 48.95 240 LEU B O 1
ATOM 4696 N N . GLY B 1 257 ? -1.284 33.739 112.336 1.00 43.03 241 GLY B N 1
ATOM 4697 C CA . GLY B 1 257 ? 0.152 33.878 112.262 1.00 43.88 241 GLY B CA 1
ATOM 4698 C C . GLY B 1 257 ? 0.950 33.094 111.263 1.00 43.79 241 GLY B C 1
ATOM 4699 O O . GLY B 1 257 ? 2.145 33.026 111.353 1.00 42.83 241 GLY B O 1
ATOM 4700 N N . PHE B 1 258 ? 0.281 32.489 110.310 1.00 44.80 242 PHE B N 1
ATOM 4701 C CA . PHE B 1 258 ? 0.958 31.707 109.307 1.00 47.99 242 PHE B CA 1
ATOM 4702 C C . PHE B 1 258 ? 1.711 32.558 108.331 1.00 48.65 242 PHE B C 1
ATOM 4703 O O . PHE B 1 258 ? 2.528 32.081 107.617 1.00 52.28 242 PHE B O 1
ATOM 4711 N N . PHE B 1 259 ? 1.409 33.829 108.304 1.00 46.93 243 PHE B N 1
ATOM 4712 C CA . PHE B 1 259 ? 2.076 34.707 107.407 1.00 51.64 243 PHE B CA 1
ATOM 4713 C C . PHE B 1 259 ? 3.191 35.475 108.080 1.00 56.92 243 PHE B C 1
ATOM 4714 O O . PHE B 1 259 ? 3.797 36.311 107.479 1.00 59.73 243 PHE B O 1
ATOM 4722 N N . LYS B 1 260 ? 3.462 35.204 109.335 1.00 55.72 244 LYS B N 1
ATOM 4723 C CA . LYS B 1 260 ? 4.552 35.869 109.976 1.00 54.22 244 LYS B CA 1
ATOM 4724 C C . LYS B 1 260 ? 5.769 35.324 109.306 1.00 56.15 244 LYS B C 1
ATOM 4725 O O . LYS B 1 260 ? 5.787 34.199 108.881 1.00 56.62 244 LYS B O 1
ATOM 4731 N N . PRO B 1 261 ? 6.809 36.125 109.247 1.00 56.79 245 PRO B N 1
ATOM 4732 C CA . PRO B 1 261 ? 8.028 35.767 108.562 1.00 50.80 245 PRO B CA 1
ATOM 4733 C C . PRO B 1 261 ? 8.700 34.541 109.117 1.00 54.54 245 PRO B C 1
ATOM 4734 O O . PRO B 1 261 ? 9.250 33.778 108.363 1.00 56.78 245 PRO B O 1
ATOM 4738 N N . GLU B 1 262 ? 8.670 34.326 110.409 1.00 54.32 246 GLU B N 1
ATOM 4739 C CA . GLU B 1 262 ? 9.301 33.122 110.918 1.00 57.83 246 GLU B CA 1
ATOM 4740 C C . GLU B 1 262 ? 8.637 31.859 110.401 1.00 59.35 246 GLU B C 1
ATOM 4741 O O . GLU B 1 262 ? 9.282 30.862 110.221 1.00 63.76 246 GLU B O 1
ATOM 4747 N N . ASN B 1 263 ? 7.335 31.904 110.219 1.00 59.17 247 ASN B N 1
ATOM 4748 C CA . ASN B 1 263 ? 6.574 30.749 109.802 1.00 57.57 247 ASN B CA 1
ATOM 4749 C C . ASN B 1 263 ? 6.308 30.646 108.336 1.00 58.29 247 ASN B C 1
ATOM 4750 O O . ASN B 1 263 ? 5.889 29.636 107.850 1.00 59.62 247 ASN B O 1
ATOM 4755 N N . LEU B 1 264 ? 6.549 31.711 107.628 1.00 60.30 248 LEU B N 1
ATOM 4756 C CA . LEU B 1 264 ? 6.194 31.753 106.245 1.00 63.60 248 LEU B CA 1
ATOM 4757 C C . LEU B 1 264 ? 6.833 30.699 105.376 1.00 65.61 248 LEU B C 1
ATOM 4758 O O . LEU B 1 264 ? 6.206 30.174 104.495 1.00 65.48 248 LEU B O 1
ATOM 4763 N N . ASP B 1 265 ? 8.071 30.354 105.609 1.00 67.54 249 ASP B N 1
ATOM 4764 C CA . ASP B 1 265 ? 8.627 29.394 104.707 1.00 70.14 249 ASP B CA 1
ATOM 4765 C C . ASP B 1 265 ? 7.851 28.104 104.753 1.00 68.64 249 ASP B C 1
ATOM 4766 O O . ASP B 1 265 ? 7.574 27.531 103.739 1.00 70.62 249 ASP B O 1
ATOM 4771 N N . PHE B 1 266 ? 7.512 27.617 105.922 1.00 70.42 250 PHE B N 1
ATOM 4772 C CA . PHE B 1 266 ? 6.739 26.396 105.971 1.00 69.77 250 PHE B CA 1
ATOM 4773 C C . PHE B 1 266 ? 5.337 26.524 105.414 1.00 68.80 250 PHE B C 1
ATOM 4774 O O . PHE B 1 266 ? 4.792 25.604 104.854 1.00 66.65 250 PHE B O 1
ATOM 4782 N N . THR B 1 267 ? 4.755 27.687 105.580 1.00 65.01 251 THR B N 1
ATOM 4783 C CA . THR B 1 267 ? 3.411 27.920 105.138 1.00 59.21 251 THR B CA 1
ATOM 4784 C C . THR B 1 267 ? 3.307 27.768 103.637 1.00 62.45 251 THR B C 1
ATOM 4785 O O . THR B 1 267 ? 2.401 27.165 103.125 1.00 60.69 251 THR B O 1
ATOM 4789 N N . LEU B 1 268 ? 4.267 28.317 102.934 1.00 63.35 252 LEU B N 1
ATOM 4790 C CA . LEU B 1 268 ? 4.306 28.226 101.503 1.00 61.36 252 LEU B CA 1
ATOM 4791 C C . LEU B 1 268 ? 4.468 26.795 101.088 1.00 61.26 252 LEU B C 1
ATOM 4792 O O . LEU B 1 268 ? 3.880 26.350 100.144 1.00 62.02 252 LEU B O 1
ATOM 4797 N N . ARG B 1 269 ? 5.266 26.067 101.827 1.00 57.27 253 ARG B N 1
ATOM 4798 C CA . ARG B 1 269 ? 5.524 24.699 101.495 1.00 61.31 253 ARG B CA 1
ATOM 4799 C C . ARG B 1 269 ? 4.218 23.931 101.516 1.00 63.26 253 ARG B C 1
ATOM 4800 O O . ARG B 1 269 ? 4.008 23.045 100.728 1.00 63.66 253 ARG B O 1
ATOM 4808 N N . VAL B 1 270 ? 3.377 24.228 102.483 1.00 64.54 254 VAL B N 1
ATOM 4809 C CA . VAL B 1 270 ? 2.074 23.626 102.574 1.00 63.44 254 VAL B CA 1
ATOM 4810 C C . VAL B 1 270 ? 1.080 24.082 101.512 1.00 61.59 254 VAL B C 1
ATOM 4811 O O . VAL B 1 270 ? 0.362 23.297 100.956 1.00 60.85 254 VAL B O 1
ATOM 4815 N N . ILE B 1 271 ? 1.015 25.367 101.258 1.00 58.61 255 ILE B N 1
ATOM 4816 C CA . ILE B 1 271 ? 0.016 25.867 100.357 1.00 59.64 255 ILE B CA 1
ATOM 4817 C C . ILE B 1 271 ? 0.393 26.167 98.911 1.00 63.66 255 ILE B C 1
ATOM 4818 O O . ILE B 1 271 ? -0.470 26.477 98.115 1.00 60.66 255 ILE B O 1
ATOM 4823 N N . GLU B 1 272 ? 1.663 26.079 98.552 1.00 66.61 256 GLU B N 1
ATOM 4824 C CA . GLU B 1 272 ? 2.057 26.361 97.176 1.00 67.15 256 GLU B CA 1
ATOM 4825 C C . GLU B 1 272 ? 1.486 25.392 96.159 1.00 66.71 256 GLU B C 1
ATOM 4826 O O . GLU B 1 272 ? 1.037 25.771 95.099 1.00 63.38 256 GLU B O 1
ATOM 4832 N N . PRO B 1 273 ? 1.502 24.130 96.517 1.00 63.42 257 PRO B N 1
ATOM 4833 C CA . PRO B 1 273 ? 1.054 23.040 95.666 1.00 65.68 257 PRO B CA 1
ATOM 4834 C C . PRO B 1 273 ? -0.401 23.131 95.323 1.00 67.77 257 PRO B C 1
ATOM 4835 O O . PRO B 1 273 ? -0.806 22.734 94.260 1.00 67.36 257 PRO B O 1
ATOM 4839 N N . LEU B 1 274 ? -1.182 23.643 96.247 1.00 68.71 258 LEU B N 1
ATOM 4840 C CA . LEU B 1 274 ? -2.604 23.760 96.074 1.00 67.54 258 LEU B CA 1
ATOM 4841 C C . LEU B 1 274 ? -2.908 24.676 94.942 1.00 67.58 258 LEU B C 1
ATOM 4842 O O . LEU B 1 274 ? -3.885 24.516 94.252 1.00 70.81 258 LEU B O 1
ATOM 4847 N N . MET B 1 275 ? -2.069 25.673 94.792 1.00 67.55 259 MET B N 1
ATOM 4848 C CA . MET B 1 275 ? -2.258 26.671 93.776 1.00 67.95 259 MET B CA 1
ATOM 4849 C C . MET B 1 275 ? -1.450 26.362 92.544 1.00 72.60 259 MET B C 1
ATOM 4850 O O . MET B 1 275 ? -1.400 27.135 91.622 1.00 69.17 259 MET B O 1
ATOM 4855 N N . ARG B 1 276 ? -0.847 25.195 92.524 1.00 77.06 260 ARG B N 1
ATOM 4856 C CA . ARG B 1 276 ? -0.075 24.783 91.394 1.00 80.41 260 ARG B CA 1
ATOM 4857 C C . ARG B 1 276 ? -0.802 23.634 90.729 1.00 80.60 260 ARG B C 1
ATOM 4858 O O . ARG B 1 276 ? -0.667 22.504 91.128 1.00 81.28 2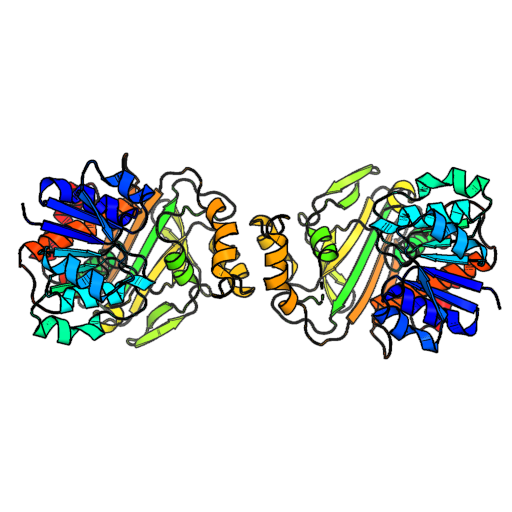60 ARG B O 1
ATOM 4866 N N . TYR B 1 277 ? -1.584 23.925 89.702 1.00 81.80 261 TYR B N 1
ATOM 4867 C CA . TYR B 1 277 ? -2.282 22.906 88.917 1.00 78.31 261 TYR B CA 1
ATOM 4868 C C . TYR B 1 277 ? -2.431 23.386 87.486 1.00 81.67 261 TYR B C 1
ATOM 4869 O O . TYR B 1 277 ? -2.470 24.570 87.253 1.00 84.94 261 TYR B O 1
ATOM 4878 N N . GLU B 1 278 ? -2.556 22.491 86.515 1.00 82.98 262 GLU B N 1
ATOM 4879 C CA . GLU B 1 278 ? -2.680 22.933 85.121 1.00 81.98 262 GLU B CA 1
ATOM 4880 C C . GLU B 1 278 ? -3.942 23.717 84.815 1.00 78.40 262 GLU B C 1
ATOM 4881 O O . GLU B 1 278 ? -5.030 23.286 85.092 1.00 76.00 262 GLU B O 1
ATOM 4887 N N . THR B 1 279 ? -3.784 24.881 84.224 1.00 75.43 263 THR B N 1
ATOM 4888 C CA . THR B 1 279 ? -4.927 25.658 83.827 1.00 72.42 263 THR B CA 1
ATOM 4889 C C . THR B 1 279 ? -4.500 26.785 82.932 1.00 74.33 263 THR B C 1
ATOM 4890 O O . THR B 1 279 ? -3.343 26.939 82.635 1.00 70.10 263 THR B O 1
ATOM 4894 N N . LYS B 1 280 ? -5.461 27.581 82.522 1.00 75.26 264 LYS B N 1
ATOM 4895 C CA . LYS B 1 280 ? -5.193 28.688 81.657 1.00 77.01 264 LYS B CA 1
ATOM 4896 C C . LYS B 1 280 ? -5.498 29.989 82.352 1.00 76.30 264 LYS B C 1
ATOM 4897 O O . LYS B 1 280 ? -6.564 30.175 82.912 1.00 74.90 264 LYS B O 1
ATOM 4903 N N . ASP B 1 281 ? -4.528 30.882 82.307 1.00 72.83 265 ASP B N 1
ATOM 4904 C CA . ASP B 1 281 ? -4.627 32.176 82.914 1.00 69.54 265 ASP B CA 1
ATOM 4905 C C . ASP B 1 281 ? -5.270 33.154 81.988 1.00 68.29 265 ASP B C 1
ATOM 4906 O O . ASP B 1 281 ? -5.370 32.922 80.819 1.00 68.81 265 ASP B O 1
ATOM 4911 N N . PHE B 1 282 ? -5.711 34.257 82.552 1.00 66.47 266 PHE B N 1
ATOM 4912 C CA . PHE B 1 282 ? -6.297 35.335 81.812 1.00 62.86 266 PHE B CA 1
ATOM 4913 C C . PHE B 1 282 ? -6.170 36.584 82.636 1.00 60.79 266 PHE B C 1
ATOM 4914 O O . PHE B 1 282 ? -5.984 36.511 83.814 1.00 56.41 266 PHE B O 1
ATOM 4922 N N . SER B 1 283 ? -6.271 37.740 82.001 1.00 59.14 267 SER B N 1
ATOM 4923 C CA . SER B 1 283 ? -6.138 39.012 82.673 1.00 55.40 267 SER B CA 1
ATOM 4924 C C . SER B 1 283 ? -7.353 39.838 82.430 1.00 52.60 267 SER B C 1
ATOM 4925 O O . SER B 1 283 ? -7.877 39.835 81.358 1.00 55.25 267 SER B O 1
ATOM 4928 N N . ILE B 1 284 ? -7.809 40.554 83.429 1.00 50.25 268 ILE B N 1
ATOM 4929 C CA . ILE B 1 284 ? -8.991 41.341 83.263 1.00 52.80 268 ILE B CA 1
ATOM 4930 C C . ILE B 1 284 ? -8.829 42.653 83.958 1.00 54.11 268 ILE B C 1
ATOM 4931 O O . ILE B 1 284 ? -8.197 42.731 84.970 1.00 57.99 268 ILE B O 1
ATOM 4936 N N . MET B 1 285 ? -9.399 43.698 83.409 1.00 53.79 269 MET B N 1
ATOM 4937 C CA . MET B 1 285 ? -9.282 44.971 84.043 1.00 52.78 269 MET B CA 1
ATOM 4938 C C . MET B 1 285 ? -10.502 45.790 83.788 1.00 49.38 269 MET B C 1
ATOM 4939 O O . MET B 1 285 ? -10.995 45.793 82.709 1.00 52.19 269 MET B O 1
ATOM 4944 N N . LYS B 1 286 ? -10.980 46.500 84.788 1.00 51.30 270 LYS B N 1
ATOM 4945 C CA . LYS B 1 286 ? -12.031 47.468 84.598 1.00 51.86 270 LYS B CA 1
ATOM 4946 C C . LYS B 1 286 ? -11.637 48.742 85.310 1.00 53.82 270 LYS B C 1
ATOM 4947 O O . LYS B 1 286 ? -11.277 48.704 86.457 1.00 55.38 270 LYS B O 1
ATOM 4953 N N . VAL B 1 287 ? -11.686 49.865 84.619 1.00 54.49 271 VAL B N 1
ATOM 4954 C CA . VAL B 1 287 ? -11.331 51.158 85.190 1.00 53.80 271 VAL B CA 1
ATOM 4955 C C . VAL B 1 287 ? -12.518 52.060 85.119 1.00 53.02 271 VAL B C 1
ATOM 4956 O O . VAL B 1 287 ? -13.113 52.202 84.092 1.00 55.16 271 VAL B O 1
ATOM 4960 N N . VAL B 1 288 ? -12.871 52.664 86.228 1.00 53.60 272 VAL B N 1
ATOM 4961 C CA . VAL B 1 288 ? -14.039 53.500 86.279 1.00 55.46 272 VAL B CA 1
ATOM 4962 C C . VAL B 1 288 ? -13.736 54.866 86.802 1.00 57.67 272 VAL B C 1
ATOM 4963 O O . VAL B 1 288 ? -13.074 55.008 87.791 1.00 58.55 272 VAL B O 1
ATOM 4967 N N . GLY B 1 289 ? -14.260 55.879 86.147 1.00 61.13 273 GLY B N 1
ATOM 4968 C CA . GLY B 1 289 ? -14.082 57.236 86.588 1.00 63.69 273 GLY B CA 1
ATOM 4969 C C . GLY B 1 289 ? -15.393 57.956 86.754 1.00 71.15 273 GLY B C 1
ATOM 4970 O O . GLY B 1 289 ? -16.240 57.899 85.887 1.00 71.89 273 GLY B O 1
ATOM 4971 N N . LYS B 1 290 ? -15.551 58.640 87.877 1.00 75.23 274 LYS B N 1
ATOM 4972 C CA . LYS B 1 290 ? -16.763 59.375 88.193 1.00 78.00 274 LYS B CA 1
ATOM 4973 C C . LYS B 1 290 ? -16.450 60.850 88.324 1.00 81.65 274 LYS B C 1
ATOM 4974 O O . LYS B 1 290 ? -15.533 61.241 89.010 1.00 79.25 274 LYS B O 1
ATOM 4980 N N . GLY B 1 291 ? -17.232 61.672 87.650 1.00 86.19 275 GLY B N 1
ATOM 4981 C CA . GLY B 1 291 ? -16.984 63.096 87.587 1.00 89.37 275 GLY B CA 1
ATOM 4982 C C . GLY B 1 291 ? -18.155 63.935 88.017 1.00 93.06 275 GLY B C 1
ATOM 4983 O O . GLY B 1 291 ? -19.204 63.416 88.369 1.00 90.99 275 GLY B O 1
ATOM 4984 N N . GLU B 1 292 ? -17.988 65.248 87.968 1.00 97.16 276 GLU B N 1
ATOM 4985 C CA . GLU B 1 292 ? -19.060 66.114 88.387 1.00 98.86 276 GLU B CA 1
ATOM 4986 C C . GLU B 1 292 ? -20.249 65.839 87.504 1.00 98.83 276 GLU B C 1
ATOM 4987 O O . GLU B 1 292 ? -21.320 65.597 87.997 1.00 96.30 276 GLU B O 1
ATOM 4993 N N . GLU B 1 293 ? -20.046 65.850 86.189 1.00 101.38 277 GLU B N 1
ATOM 4994 C CA . GLU B 1 293 ? -21.092 65.444 85.269 1.00 103.51 277 GLU B CA 1
ATOM 4995 C C . GLU B 1 293 ? -20.541 64.345 84.370 1.00 103.21 277 GLU B C 1
ATOM 4996 O O . GLU B 1 293 ? -19.559 64.543 83.673 1.00 104.11 277 GLU B O 1
ATOM 5002 N N . GLY B 1 294 ? -21.175 63.166 84.429 1.00 100.89 278 GLY B N 1
ATOM 5003 C CA . GLY B 1 294 ? -20.790 62.020 83.624 1.00 97.90 278 GLY B CA 1
ATOM 5004 C C . GLY B 1 294 ? -19.856 60.994 84.239 1.00 95.38 278 GLY B C 1
ATOM 5005 O O . GLY B 1 294 ? -19.149 61.285 85.182 1.00 96.25 278 GLY B O 1
ATOM 5006 N N . GLU B 1 295 ? -19.867 59.786 83.688 1.00 91.03 279 GLU B N 1
ATOM 5007 C CA . GLU B 1 295 ? -19.000 58.705 84.112 1.00 87.08 279 GLU B CA 1
ATOM 5008 C C . GLU B 1 295 ? -18.323 58.070 82.917 1.00 85.49 279 GLU B C 1
ATOM 5009 O O . GLU B 1 295 ? -18.917 57.922 81.875 1.00 86.37 279 GLU B O 1
ATOM 5015 N N . MET B 1 296 ? -17.077 57.666 83.081 1.00 80.68 280 MET B N 1
ATOM 5016 C CA . MET B 1 296 ? -16.324 57.075 81.995 1.00 75.58 280 MET B CA 1
ATOM 5017 C C . MET B 1 296 ? -15.829 55.708 82.400 1.00 72.24 280 MET B C 1
ATOM 5018 O O . MET B 1 296 ? -15.472 55.515 83.523 1.00 72.97 280 MET B O 1
ATOM 5023 N N . GLU B 1 297 ? -15.809 54.742 81.509 1.00 67.73 281 GLU B N 1
ATOM 5024 C CA . GLU B 1 297 ? -15.324 53.454 81.935 1.00 70.75 281 GLU B CA 1
ATOM 5025 C C . GLU B 1 297 ? -14.650 52.605 80.857 1.00 71.60 281 GLU B C 1
ATOM 5026 O O . GLU B 1 297 ? -15.018 52.659 79.717 1.00 74.90 281 GLU B O 1
ATOM 5032 N N . PHE B 1 298 ? -13.645 51.830 81.236 1.00 68.42 282 PHE B N 1
ATOM 5033 C CA . PHE B 1 298 ? -12.879 51.033 80.302 1.00 62.48 282 PHE B CA 1
ATOM 5034 C C . PHE B 1 298 ? -12.782 49.613 80.755 1.00 60.92 282 PHE B C 1
ATOM 5035 O O . PHE B 1 298 ? -12.725 49.365 81.917 1.00 64.55 282 PHE B O 1
ATOM 5043 N N . PHE B 1 299 ? -12.721 48.670 79.844 1.00 56.56 283 PHE B N 1
ATOM 5044 C CA . PHE B 1 299 ? -12.621 47.300 80.253 1.00 57.06 283 PHE B CA 1
ATOM 5045 C C . PHE B 1 299 ? -11.770 46.504 79.312 1.00 58.35 283 PHE B C 1
ATOM 5046 O O . PHE B 1 299 ? -11.755 46.769 78.147 1.00 61.31 283 PHE B O 1
ATOM 5054 N N . LEU B 1 300 ? -11.068 45.505 79.811 1.00 57.58 284 LEU B N 1
ATOM 5055 C CA . LEU B 1 300 ? -10.304 44.650 78.942 1.00 56.63 284 LEU B CA 1
ATOM 5056 C C . LEU B 1 300 ? -10.214 43.238 79.447 1.00 54.47 284 LEU B C 1
ATOM 5057 O O . LEU B 1 300 ? -10.117 43.025 80.613 1.00 55.30 284 LEU B O 1
ATOM 5062 N N . TYR B 1 301 ? -10.236 42.272 78.553 1.00 51.08 285 TYR B N 1
ATOM 5063 C CA . TYR B 1 301 ? -10.109 40.895 78.931 1.00 51.76 285 TYR B CA 1
ATOM 5064 C C . TYR B 1 301 ? -9.088 40.237 78.036 1.00 52.34 285 TYR B C 1
ATOM 5065 O O . TYR B 1 301 ? -9.153 40.408 76.859 1.00 57.60 285 TYR B O 1
ATOM 5074 N N . ASP B 1 302 ? -8.143 39.482 78.579 1.00 51.34 286 ASP B N 1
ATOM 5075 C CA . ASP B 1 302 ? -7.152 38.816 77.746 1.00 52.95 286 ASP B CA 1
ATOM 5076 C C . ASP B 1 302 ? -6.886 37.409 78.196 1.00 55.15 286 ASP B C 1
ATOM 5077 O O . ASP B 1 302 ? -7.135 37.072 79.312 1.00 54.47 286 ASP B O 1
ATOM 5082 N N . GLU B 1 303 ? -6.341 36.598 77.315 1.00 54.18 287 GLU B N 1
ATOM 5083 C CA . GLU B 1 303 ? -6.108 35.219 77.618 1.00 59.41 287 GLU B CA 1
ATOM 5084 C C . GLU B 1 303 ? -4.736 34.726 77.217 1.00 59.64 287 GLU B C 1
ATOM 5085 O O . GLU B 1 303 ? -4.099 35.288 76.378 1.00 62.49 287 GLU B O 1
ATOM 5091 N N . GLU B 1 304 ? -4.341 33.624 77.808 1.00 60.56 288 GLU B N 1
ATOM 5092 C CA . GLU B 1 304 ? -3.079 33.004 77.561 1.00 65.33 288 GLU B CA 1
ATOM 5093 C C . GLU B 1 304 ? -3.065 32.583 76.114 1.00 69.96 288 GLU B C 1
ATOM 5094 O O . GLU B 1 304 ? -4.094 32.411 75.501 1.00 72.99 288 GLU B O 1
ATOM 5100 N N . ASP B 1 305 ? -1.875 32.462 75.560 1.00 69.82 289 ASP B N 1
ATOM 5101 C CA . ASP B 1 305 ? -1.683 32.139 74.167 1.00 70.21 289 ASP B CA 1
ATOM 5102 C C . ASP B 1 305 ? -0.636 31.073 74.088 1.00 69.48 289 ASP B C 1
ATOM 5103 O O . ASP B 1 305 ? -0.235 30.530 75.085 1.00 70.95 289 ASP B O 1
ATOM 5108 N N . SER B 1 306 ? -0.208 30.783 72.881 1.00 67.45 290 SER B N 1
ATOM 5109 C CA . SER B 1 306 ? 0.721 29.71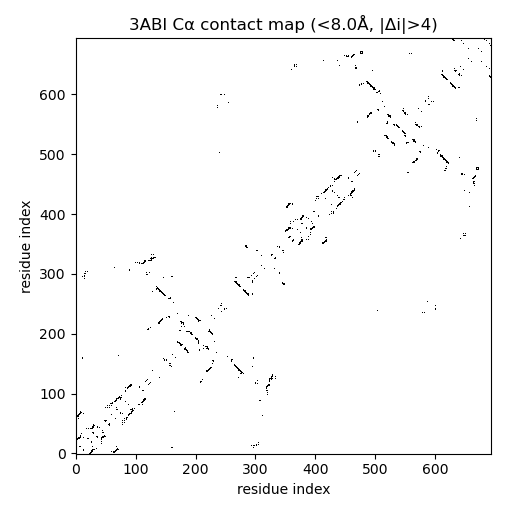1 72.621 1.00 67.90 290 SER B CA 1
ATOM 5110 C C . SER B 1 306 ? 2.056 29.898 73.260 1.00 69.36 290 SER B C 1
ATOM 5111 O O . SER B 1 306 ? 2.680 28.946 73.668 1.00 69.64 290 SER B O 1
ATOM 5114 N N . MET B 1 307 ? 2.504 31.131 73.340 1.00 71.31 291 MET B N 1
ATOM 5115 C CA . MET B 1 307 ? 3.798 31.386 73.919 1.00 68.78 291 MET B CA 1
ATOM 5116 C C . MET B 1 307 ? 3.789 32.100 75.252 1.00 64.83 291 MET B C 1
ATOM 5117 O O . MET B 1 307 ? 4.712 31.959 76.022 1.00 62.45 291 MET B O 1
ATOM 5122 N N . PHE B 1 308 ? 2.772 32.898 75.507 1.00 61.95 292 PHE B N 1
ATOM 5123 C CA . PHE B 1 308 ? 2.792 33.697 76.701 1.00 59.53 292 PHE B CA 1
ATOM 5124 C C . PHE B 1 308 ? 1.531 33.685 77.473 1.00 59.85 292 PHE B C 1
ATOM 5125 O O . PHE B 1 308 ? 0.462 33.610 76.935 1.00 64.43 292 PHE B O 1
ATOM 5133 N N . SER B 1 309 ? 1.685 33.829 78.763 1.00 56.98 293 SER B N 1
ATOM 5134 C CA . SER B 1 309 ? 0.585 33.902 79.648 1.00 55.67 293 SER B CA 1
ATOM 5135 C C . SER B 1 309 ? -0.023 35.219 79.351 1.00 57.33 293 SER B C 1
ATOM 5136 O O . SER B 1 309 ? 0.562 36.022 78.693 1.00 60.02 293 SER B O 1
ATOM 5139 N N . SER B 1 310 ? -1.222 35.433 79.829 1.00 57.76 294 SER B N 1
ATOM 5140 C CA . SER B 1 310 ? -1.892 36.689 79.654 1.00 57.96 294 SER B CA 1
ATOM 5141 C C . SER B 1 310 ? -1.165 37.801 80.382 1.00 61.74 294 SER B C 1
ATOM 5142 O O . SER B 1 310 ? -1.108 38.913 79.928 1.00 60.18 294 SER B O 1
ATOM 5145 N N . MET B 1 311 ? -0.651 37.489 81.552 1.00 63.88 295 MET B N 1
ATOM 5146 C CA . MET B 1 311 ? 0.053 38.461 82.365 1.00 62.74 295 MET B CA 1
ATOM 5147 C C . MET B 1 311 ? 1.302 38.930 81.657 1.00 58.45 295 MET B C 1
ATOM 5148 O O . MET B 1 311 ? 1.632 40.088 81.671 1.00 56.41 295 MET B O 1
ATOM 5153 N N . SER B 1 312 ? 2.002 37.995 81.061 1.00 52.89 296 SER B N 1
ATOM 5154 C CA . SER B 1 312 ? 3.169 38.306 80.305 1.00 52.80 296 SER B CA 1
ATOM 5155 C C . SER B 1 312 ? 2.811 39.143 79.105 1.00 58.98 296 SER B C 1
ATOM 5156 O O . SER B 1 312 ? 3.509 40.068 78.771 1.00 57.88 296 SER B O 1
ATOM 5159 N N . ARG B 1 313 ? 1.738 38.774 78.431 1.00 59.05 297 ARG B N 1
ATOM 5160 C CA . ARG B 1 313 ? 1.340 39.503 77.260 1.00 58.57 297 ARG B CA 1
ATOM 5161 C C . ARG B 1 313 ? 0.931 40.911 77.558 1.00 55.92 297 ARG B C 1
ATOM 5162 O O . ARG B 1 313 ? 1.373 41.816 76.933 1.00 54.40 297 ARG B O 1
ATOM 5170 N N . VAL B 1 314 ? 0.046 41.098 78.499 1.00 54.90 298 VAL B N 1
ATOM 5171 C CA . VAL B 1 314 ? -0.377 42.430 78.820 1.00 55.43 298 VAL B CA 1
ATOM 5172 C C . VAL B 1 314 ? 0.693 43.322 79.424 1.00 53.07 298 VAL B C 1
ATOM 5173 O O . VAL B 1 314 ? 0.751 44.485 79.129 1.00 46.57 298 VAL B O 1
ATOM 5177 N N . THR B 1 315 ? 1.478 42.791 80.337 1.00 50.37 299 THR B N 1
ATOM 5178 C CA . THR B 1 315 ? 2.553 43.550 80.912 1.00 49.50 299 THR B CA 1
ATOM 5179 C C . THR B 1 315 ? 3.682 43.796 79.942 1.00 48.12 299 THR B C 1
ATOM 5180 O O . THR B 1 315 ? 4.107 44.887 79.761 1.00 46.37 299 THR B O 1
ATOM 5184 N N . GLY B 1 316 ? 4.167 42.741 79.331 1.00 47.54 300 GLY B N 1
ATOM 5185 C CA . GLY B 1 316 ? 5.268 42.825 78.413 1.00 44.07 300 GLY B CA 1
ATOM 5186 C C . GLY B 1 316 ? 5.008 43.635 77.186 1.00 48.71 300 GLY B C 1
ATOM 5187 O O . GLY B 1 316 ? 5.865 44.315 76.714 1.00 50.46 300 GLY B O 1
ATOM 5188 N N . PHE B 1 317 ? 3.827 43.526 76.634 1.00 46.12 301 PHE B N 1
ATOM 5189 C CA . PHE B 1 317 ? 3.502 44.308 75.475 1.00 48.24 301 PHE B CA 1
ATOM 5190 C C . PHE B 1 317 ? 3.406 45.782 75.734 1.00 47.10 301 PHE B C 1
ATOM 5191 O O . PHE B 1 317 ? 3.878 46.553 74.965 1.00 47.81 301 PHE B O 1
ATOM 5199 N N . THR B 1 318 ? 2.810 46.151 76.844 1.00 43.23 302 THR B N 1
ATOM 5200 C CA . THR B 1 318 ? 2.648 47.538 77.205 1.00 46.42 302 THR B CA 1
ATOM 5201 C C . THR B 1 318 ? 3.973 48.237 77.385 1.00 43.37 302 THR B C 1
ATOM 5202 O O . THR B 1 318 ? 4.139 49.351 77.013 1.00 43.22 302 THR B O 1
ATOM 5206 N N . ALA B 1 319 ? 4.895 47.550 78.004 1.00 40.85 303 ALA B N 1
ATOM 5207 C CA . ALA B 1 319 ? 6.224 48.028 78.202 1.00 45.38 303 ALA B CA 1
ATOM 5208 C C . ALA B 1 319 ? 6.970 48.189 76.901 1.00 44.17 303 ALA B C 1
ATOM 5209 O O . ALA B 1 319 ? 7.743 49.098 76.735 1.00 45.32 303 ALA B O 1
ATOM 5211 N N . ALA B 1 320 ? 6.777 47.232 76.017 1.00 41.55 304 ALA B N 1
ATOM 5212 C CA . ALA B 1 320 ? 7.352 47.208 74.696 1.00 35.12 304 ALA B CA 1
ATOM 5213 C C . ALA B 1 320 ? 6.831 48.311 73.827 1.00 38.44 304 ALA B C 1
ATOM 5214 O O . ALA B 1 320 ? 7.533 48.851 73.034 1.00 42.46 304 ALA B O 1
ATOM 5216 N N . ILE B 1 321 ? 5.555 48.576 73.944 1.00 38.19 305 ILE B N 1
ATOM 5217 C CA . ILE B 1 321 ? 4.930 49.639 73.229 1.00 39.13 305 ILE B CA 1
ATOM 5218 C C . ILE B 1 321 ? 5.397 50.986 73.703 1.00 40.65 305 ILE B C 1
ATOM 5219 O O . ILE B 1 321 ? 5.610 51.884 72.941 1.00 40.13 305 ILE B O 1
ATOM 5224 N N . ILE B 1 322 ? 5.526 51.106 75.002 1.00 39.31 306 ILE B N 1
ATOM 5225 C CA . ILE B 1 322 ? 5.966 52.315 75.630 1.00 37.36 306 ILE B CA 1
ATOM 5226 C C . ILE B 1 322 ? 7.372 52.617 75.224 1.00 39.03 306 ILE B C 1
ATOM 5227 O O . ILE B 1 322 ? 7.742 53.736 75.071 1.00 37.28 306 ILE B O 1
ATOM 5232 N N . SER B 1 323 ? 8.157 51.582 75.074 1.00 33.51 307 SER B N 1
ATOM 5233 C CA . SER B 1 323 ? 9.527 51.714 74.714 1.00 36.51 307 SER B CA 1
ATOM 5234 C C . SER B 1 323 ? 9.656 52.311 73.367 1.00 36.94 307 SER B C 1
ATOM 5235 O O . SER B 1 323 ? 10.533 53.077 73.127 1.00 37.52 307 SER B O 1
ATOM 5238 N N . ARG B 1 324 ? 8.776 51.931 72.475 1.00 37.29 308 ARG B N 1
ATOM 5239 C CA . ARG B 1 324 ? 8.812 52.463 71.145 1.00 41.03 308 ARG B CA 1
ATOM 5240 C C . ARG B 1 324 ? 8.567 53.931 71.175 1.00 41.31 308 ARG B C 1
ATOM 5241 O O . ARG B 1 324 ? 9.211 54.669 70.500 1.00 46.72 308 ARG B O 1
ATOM 5249 N N . ILE B 1 325 ? 7.616 54.336 71.979 1.00 39.35 309 ILE B N 1
ATOM 5250 C CA . ILE B 1 325 ? 7.252 55.708 72.095 1.00 40.51 309 ILE B CA 1
ATOM 5251 C C . ILE B 1 325 ? 8.406 56.503 72.605 1.00 42.91 309 ILE B C 1
ATOM 5252 O O . ILE B 1 325 ? 8.672 57.566 72.128 1.00 42.73 309 ILE B O 1
ATOM 5257 N N . VAL B 1 326 ? 9.091 55.975 73.591 1.00 37.83 310 VAL B N 1
ATOM 5258 C CA . VAL B 1 326 ? 10.252 56.613 74.140 1.00 34.58 310 VAL B CA 1
ATOM 5259 C C . VAL B 1 326 ? 11.413 56.712 73.173 1.00 41.17 310 VAL B C 1
ATOM 5260 O O . VAL B 1 326 ? 12.083 57.695 73.130 1.00 45.08 310 VAL B O 1
ATOM 5264 N N . ALA B 1 327 ? 11.626 55.669 72.402 1.00 41.00 311 ALA B N 1
ATOM 5265 C CA . ALA B 1 327 ? 12.688 55.596 71.431 1.00 41.30 311 ALA B CA 1
ATOM 5266 C C . ALA B 1 327 ? 12.469 56.551 70.295 1.00 38.88 311 ALA B C 1
ATOM 5267 O O . ALA B 1 327 ? 13.359 56.866 69.572 1.00 36.82 311 ALA B O 1
ATOM 5269 N N . GLU B 1 328 ? 11.243 56.998 70.165 1.00 38.78 312 GLU B N 1
ATOM 5270 C CA . GLU B 1 328 ? 10.807 57.871 69.115 1.00 36.49 312 GLU B CA 1
ATOM 5271 C C . GLU B 1 328 ? 10.963 59.292 69.525 1.00 36.72 312 GLU B C 1
ATOM 5272 O O . GLU B 1 328 ? 10.667 60.162 68.791 1.00 39.20 312 GLU B O 1
ATOM 5278 N N . ASN B 1 329 ? 11.444 59.509 70.721 1.00 34.71 313 ASN B N 1
ATOM 5279 C CA . ASN B 1 329 ? 11.670 60.832 71.208 1.00 34.47 313 ASN B CA 1
ATOM 5280 C C . ASN B 1 329 ? 10.429 61.650 71.418 1.00 38.19 313 ASN B C 1
ATOM 5281 O O . ASN B 1 329 ? 10.431 62.829 71.257 1.00 39.42 313 ASN B O 1
ATOM 5286 N N . THR B 1 330 ? 9.353 60.991 71.761 1.00 40.41 314 THR B N 1
ATOM 528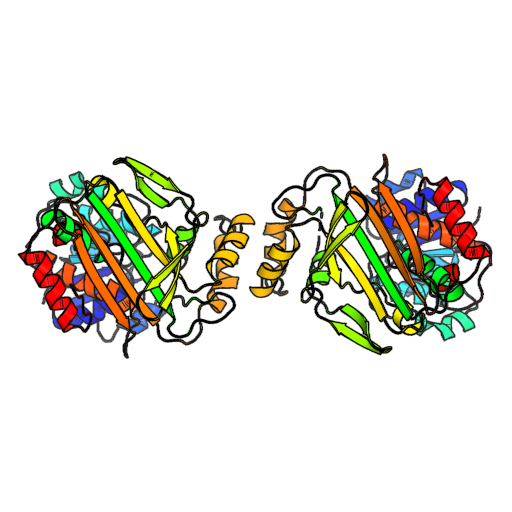7 C CA . THR B 1 330 ? 8.104 61.644 72.037 1.00 42.17 314 THR B CA 1
ATOM 5288 C C . THR B 1 330 ? 8.096 62.481 73.291 1.00 42.50 314 THR B C 1
ATOM 5289 O O . THR B 1 330 ? 7.534 63.539 73.365 1.00 48.48 314 THR B O 1
ATOM 5293 N N . CYS B 1 331 ? 8.723 61.942 74.297 1.00 36.95 315 CYS B N 1
ATOM 5294 C CA . CYS B 1 331 ? 8.740 62.538 75.591 1.00 32.84 315 CYS B CA 1
ATOM 5295 C C . CYS B 1 331 ? 9.866 63.527 75.871 1.00 37.29 315 CYS B C 1
ATOM 5296 O O . CYS B 1 331 ? 10.828 63.631 75.159 1.00 40.91 315 CYS B O 1
ATOM 5299 N N . THR B 1 332 ? 9.673 64.269 76.933 1.00 41.93 316 THR B N 1
ATOM 5300 C CA . THR B 1 332 ? 10.613 65.224 77.428 1.00 39.20 316 THR B CA 1
ATOM 5301 C C . THR B 1 332 ? 11.551 64.549 78.393 1.00 37.73 316 THR B C 1
ATOM 5302 O O . THR B 1 332 ? 11.408 63.407 78.670 1.00 41.55 316 THR B O 1
ATOM 5306 N N . PHE B 1 333 ? 12.508 65.293 78.892 1.00 37.26 317 PHE B N 1
ATOM 5307 C CA . PHE B 1 333 ? 13.478 64.809 79.824 1.00 34.30 317 PHE B CA 1
ATOM 5308 C C . PHE B 1 333 ? 12.849 64.563 81.168 1.00 39.24 317 PHE B C 1
ATOM 5309 O O . PHE B 1 333 ? 11.834 65.130 81.466 1.00 39.46 317 PHE B O 1
ATOM 5317 N N . GLY B 1 334 ? 13.481 63.732 81.982 1.00 36.66 318 GLY B N 1
ATOM 5318 C CA . GLY B 1 334 ? 13.033 63.470 83.322 1.00 33.18 318 GLY B CA 1
ATOM 5319 C C . GLY B 1 334 ? 12.392 62.131 83.560 1.00 41.19 318 GLY B C 1
ATOM 5320 O O . GLY B 1 334 ? 12.479 61.254 82.756 1.00 38.59 318 GLY B O 1
ATOM 5321 N N . VAL B 1 335 ? 11.748 61.999 84.703 1.00 36.40 319 VAL B N 1
ATOM 5322 C CA . VAL B 1 335 ? 11.086 60.778 85.098 1.00 37.35 319 VAL B CA 1
ATOM 5323 C C . VAL B 1 335 ? 9.589 60.953 84.980 1.00 37.75 319 VAL B C 1
ATOM 5324 O O . VAL B 1 335 ? 8.989 61.732 85.660 1.00 35.42 319 VAL B O 1
ATOM 5328 N N . ILE B 1 336 ? 9.015 60.192 84.081 1.00 35.03 320 ILE B N 1
ATOM 5329 C CA . ILE B 1 336 ? 7.642 60.298 83.736 1.00 32.43 320 ILE B CA 1
ATOM 5330 C C . ILE B 1 336 ? 6.798 59.161 84.222 1.00 37.93 320 ILE B C 1
ATOM 5331 O O . ILE B 1 336 ? 7.022 58.031 83.900 1.00 38.65 320 ILE B O 1
ATOM 5336 N N . PRO B 1 337 ? 5.779 59.496 84.978 1.00 41.11 321 PRO B N 1
ATOM 5337 C CA . PRO B 1 337 ? 4.812 58.526 85.424 1.00 41.16 321 PRO B CA 1
ATOM 5338 C C . PRO B 1 337 ? 4.070 58.063 84.220 1.00 43.53 321 PRO B C 1
ATOM 5339 O O . PRO B 1 337 ? 3.857 58.825 83.329 1.00 45.78 321 PRO B O 1
ATOM 5343 N N . PRO B 1 338 ? 3.657 56.824 84.204 1.00 42.19 322 PRO B N 1
ATOM 5344 C CA . PRO B 1 338 ? 2.956 56.281 83.060 1.00 40.43 322 PRO B CA 1
ATOM 5345 C C . PRO B 1 338 ? 1.622 56.952 82.770 1.00 42.28 322 PRO B C 1
ATOM 5346 O O . PRO B 1 338 ? 1.218 57.015 81.659 1.00 41.55 322 PRO B O 1
ATOM 5350 N N . GLU B 1 339 ? 0.976 57.485 83.774 1.00 42.98 323 GLU B N 1
ATOM 5351 C CA . GLU B 1 339 ? -0.319 58.086 83.595 1.00 44.58 323 GLU B CA 1
ATOM 5352 C C . GLU B 1 339 ? -0.256 59.248 82.635 1.00 44.00 323 GLU B C 1
ATOM 5353 O O . GLU B 1 339 ? -1.220 59.594 82.015 1.00 41.55 323 GLU B O 1
ATOM 5359 N N . ILE B 1 340 ? 0.914 59.813 82.475 1.00 43.90 324 ILE B N 1
ATOM 5360 C CA . ILE B 1 340 ? 1.096 60.903 81.549 1.00 45.77 324 ILE B CA 1
ATOM 5361 C C . ILE B 1 340 ? 0.813 60.489 80.121 1.00 46.48 324 ILE B C 1
ATOM 5362 O O . ILE B 1 340 ? 0.329 61.250 79.352 1.00 50.26 324 ILE B O 1
ATOM 5367 N N . LEU B 1 341 ? 1.140 59.268 79.780 1.00 44.80 325 LEU B N 1
ATOM 5368 C CA . LEU B 1 341 ? 0.910 58.762 78.463 1.00 46.12 325 LEU B CA 1
ATOM 5369 C C . LEU B 1 341 ? -0.565 58.711 78.176 1.00 50.53 325 LEU B C 1
ATOM 5370 O O . LEU B 1 341 ? -0.971 58.848 77.062 1.00 55.49 325 LEU B O 1
ATOM 5375 N N . GLY B 1 342 ? -1.352 58.450 79.196 1.00 53.81 326 GLY B N 1
ATOM 5376 C CA . GLY B 1 342 ? -2.795 58.467 79.140 1.00 51.70 326 GLY B CA 1
ATOM 5377 C C . GLY B 1 342 ? -3.401 59.831 78.951 1.00 50.30 326 GLY B C 1
ATOM 5378 O O . GLY B 1 342 ? -4.408 60.000 78.329 1.00 46.96 326 GLY B O 1
ATOM 5379 N N . MET B 1 343 ? -2.750 60.804 79.546 1.00 49.60 327 MET B N 1
ATOM 5380 C CA . MET B 1 343 ? -3.172 62.176 79.562 1.00 48.75 327 MET B CA 1
ATOM 5381 C C . MET B 1 343 ? -2.992 62.862 78.234 1.00 56.16 327 MET B C 1
ATOM 5382 O O . MET B 1 343 ? -3.409 63.972 78.069 1.00 55.41 327 MET B O 1
ATOM 5387 N N . ARG B 1 344 ? -2.329 62.208 77.305 1.00 57.75 328 ARG B N 1
ATOM 5388 C CA . ARG B 1 344 ? -2.070 62.798 76.019 1.00 57.46 328 ARG B CA 1
ATOM 5389 C C . ARG B 1 344 ? -2.814 62.021 75.004 1.00 57.38 328 ARG B C 1
ATOM 5390 O O . ARG B 1 344 ? -2.764 60.827 75.002 1.00 59.42 328 ARG B O 1
ATOM 5398 N N . GLU B 1 345 ? -3.531 62.703 74.141 1.00 59.14 329 GLU B N 1
ATOM 5399 C CA . GLU B 1 345 ? -4.302 62.000 73.148 1.00 60.26 329 GLU B CA 1
ATOM 5400 C C . GLU B 1 345 ? -3.488 61.207 72.172 1.00 57.88 329 GLU B C 1
ATOM 5401 O O . GLU B 1 345 ? -3.856 60.120 71.841 1.00 56.41 329 GLU B O 1
ATOM 5407 N N . ASP B 1 346 ? -2.401 61.758 71.687 1.00 54.33 330 ASP B N 1
ATOM 5408 C CA . ASP B 1 346 ? -1.620 61.021 70.731 1.00 58.33 330 ASP B CA 1
ATOM 5409 C C . ASP B 1 346 ? -1.023 59.765 71.303 1.00 54.28 330 ASP B C 1
ATOM 5410 O O . ASP B 1 346 ? -1.010 58.735 70.693 1.00 53.31 330 ASP B O 1
ATOM 5415 N N . THR B 1 347 ? -0.497 59.895 72.489 1.00 53.31 331 THR B N 1
ATOM 5416 C CA . THR B 1 347 ? 0.132 58.821 73.185 1.00 53.73 331 THR B CA 1
ATOM 5417 C C . THR B 1 347 ? -0.857 57.733 73.525 1.00 53.29 331 THR B C 1
ATOM 5418 O O . THR B 1 347 ? -0.618 56.562 73.340 1.00 45.61 331 THR B O 1
ATOM 5422 N N . PHE B 1 348 ? -1.997 58.152 74.025 1.00 53.07 332 PHE B N 1
ATOM 5423 C CA . PHE B 1 348 ? -3.032 57.240 74.426 1.00 51.87 332 PHE B CA 1
ATOM 5424 C C . PHE B 1 348 ? -3.574 56.413 73.279 1.00 52.85 332 PHE B C 1
ATOM 5425 O O . PHE B 1 348 ? -3.800 55.233 73.415 1.00 49.57 332 PHE B O 1
ATOM 5433 N N . ARG B 1 349 ? -3.779 57.051 72.144 1.00 50.62 333 ARG B N 1
ATOM 5434 C CA . ARG B 1 349 ? -4.285 56.395 70.969 1.00 50.54 333 ARG B CA 1
ATOM 5435 C C . ARG B 1 349 ? -3.368 55.361 70.454 1.00 50.11 333 ARG B C 1
ATOM 5436 O O . ARG B 1 349 ? -3.782 54.307 70.058 1.00 50.31 333 ARG B O 1
ATOM 5444 N N . ARG B 1 350 ? -2.102 55.701 70.431 1.00 49.06 334 ARG B N 1
ATOM 5445 C CA . ARG B 1 350 ? -1.089 54.814 69.935 1.00 46.72 334 ARG B CA 1
ATOM 5446 C C . ARG B 1 350 ? -1.003 53.578 70.775 1.00 48.00 334 ARG B C 1
ATOM 5447 O O . ARG B 1 350 ? -0.837 52.503 70.285 1.00 45.73 334 ARG B O 1
ATOM 5455 N N . ILE B 1 351 ? -1.080 53.761 72.069 1.00 49.46 335 ILE B N 1
ATOM 5456 C CA . ILE B 1 351 ? -1.060 52.656 72.961 1.00 50.08 335 ILE B CA 1
ATOM 5457 C C . ILE B 1 351 ? -2.290 51.811 72.751 1.00 50.52 335 ILE B C 1
ATOM 5458 O O . ILE B 1 351 ? -2.221 50.615 72.683 1.00 46.04 335 ILE B O 1
ATOM 5463 N N . ILE B 1 352 ? -3.432 52.444 72.650 1.00 50.66 336 ILE B N 1
ATOM 5464 C CA . ILE B 1 352 ? -4.622 51.680 72.456 1.00 54.35 336 ILE B CA 1
ATOM 5465 C C . ILE B 1 352 ? -4.557 50.927 71.156 1.00 57.59 336 ILE B C 1
ATOM 5466 O O . ILE B 1 352 ? -4.920 49.783 71.091 1.00 61.04 336 ILE B O 1
ATOM 5471 N N . ASP B 1 353 ? -4.125 51.602 70.108 1.00 56.53 337 ASP B N 1
ATOM 5472 C CA . ASP B 1 353 ? -4.043 51.013 68.802 1.00 55.83 337 ASP B CA 1
ATOM 5473 C C . ASP B 1 353 ? -3.052 49.894 68.713 1.00 55.96 337 ASP B C 1
ATOM 5474 O O . ASP B 1 353 ? -3.292 48.900 68.087 1.00 51.78 337 ASP B O 1
ATOM 5479 N N . GLU B 1 354 ? -1.901 50.090 69.310 1.00 53.37 338 GLU B N 1
ATOM 5480 C CA . GLU B 1 354 ? -0.881 49.085 69.289 1.00 51.56 338 GLU B CA 1
ATOM 5481 C C . GLU B 1 354 ? -1.309 47.870 70.053 1.00 52.77 338 GLU B C 1
ATOM 5482 O O . GLU B 1 354 ? -0.928 46.773 69.736 1.00 51.59 338 GLU B O 1
ATOM 5488 N N . LEU B 1 355 ? -2.072 48.079 71.098 1.00 50.63 339 LEU B N 1
ATOM 5489 C CA . LEU B 1 355 ? -2.539 46.972 71.870 1.00 51.69 339 LEU B CA 1
ATOM 5490 C C . LEU B 1 355 ? -3.467 46.129 71.032 1.00 54.61 339 LEU B C 1
ATOM 5491 O O . LEU B 1 355 ? -3.370 44.926 71.016 1.00 53.94 339 LEU B O 1
ATOM 5496 N N . LYS B 1 356 ? -4.339 46.784 70.287 1.00 60.13 340 LYS B N 1
ATOM 5497 C CA . LYS B 1 356 ? -5.330 46.119 69.461 1.00 64.20 340 LYS B CA 1
ATOM 5498 C C . LYS B 1 356 ? -4.704 45.226 68.414 1.00 65.69 340 LYS B C 1
ATOM 5499 O O . LYS B 1 356 ? -5.179 44.154 68.134 1.00 65.96 340 LYS B O 1
ATOM 5505 N N . GLU B 1 357 ? -3.615 45.677 67.844 1.00 66.76 341 GLU B N 1
ATOM 5506 C CA . GLU B 1 357 ? -2.927 44.923 66.827 1.00 67.58 341 GLU B CA 1
ATOM 5507 C C . GLU B 1 357 ? -2.404 43.627 67.392 1.00 65.79 341 GLU B C 1
ATOM 5508 O O . GLU B 1 357 ? -2.246 42.658 66.685 1.00 59.93 341 GLU B O 1
ATOM 5514 N N . ARG B 1 358 ? -2.134 43.627 68.684 1.00 65.82 342 ARG B N 1
ATOM 5515 C CA . ARG B 1 358 ? -1.538 42.495 69.347 1.00 62.06 342 ARG B CA 1
ATOM 5516 C C . ARG B 1 358 ? -2.608 41.586 69.873 1.00 62.51 342 ARG B C 1
ATOM 5517 O O . ARG B 1 358 ? -2.326 40.592 70.490 1.00 59.97 342 ARG B O 1
ATOM 5525 N N . GLY B 1 359 ? -3.849 41.907 69.580 1.00 65.73 343 GLY B N 1
ATOM 5526 C CA . GLY B 1 359 ? -4.934 41.077 70.029 1.00 65.32 343 GLY B CA 1
ATOM 5527 C C . GLY B 1 359 ? -5.550 41.484 71.330 1.00 68.78 343 GLY B C 1
ATOM 5528 O O . GLY B 1 359 ? -6.333 40.747 71.891 1.00 69.77 343 GLY B O 1
ATOM 5529 N N . ILE B 1 360 ? -5.212 42.662 71.810 1.00 65.02 344 ILE B N 1
ATOM 5530 C CA . ILE B 1 360 ? -5.747 43.092 73.070 1.00 61.46 344 ILE B CA 1
ATOM 5531 C C . ILE B 1 360 ? -6.742 44.200 72.904 1.00 61.56 344 ILE B C 1
ATOM 5532 O O . ILE B 1 360 ? -6.401 45.318 72.636 1.00 63.07 344 ILE B O 1
ATOM 5537 N N . SER B 1 361 ? -8.000 43.884 73.073 1.00 61.00 345 SER B N 1
ATOM 5538 C CA . SER B 1 361 ? -8.999 44.885 72.873 1.00 60.96 345 SER B CA 1
ATOM 5539 C C . SER B 1 361 ? -9.490 45.462 74.161 1.00 58.94 345 SER B C 1
ATOM 5540 O O . SER B 1 361 ? -9.750 44.761 75.108 1.00 59.84 345 SER B O 1
ATOM 5543 N N . ILE B 1 362 ? -9.611 46.767 74.179 1.00 56.27 346 ILE B N 1
ATOM 5544 C CA . ILE B 1 362 ? -10.044 47.486 75.332 1.00 55.00 346 ILE B CA 1
ATOM 5545 C C . ILE B 1 362 ? -11.213 48.249 74.853 1.00 62.42 346 ILE B C 1
ATOM 5546 O O . ILE B 1 362 ? -11.136 48.871 73.827 1.00 65.22 346 ILE B O 1
ATOM 5551 N N . GLU B 1 363 ? -12.318 48.201 75.568 1.00 65.13 347 GLU B N 1
ATOM 5552 C CA . GLU B 1 363 ? -13.479 48.913 75.104 1.00 67.00 347 GLU B CA 1
ATOM 5553 C C . GLU B 1 363 ? -13.823 50.092 75.969 1.00 65.76 347 GLU B C 1
ATOM 5554 O O . GLU B 1 363 ? -13.538 50.101 77.136 1.00 65.64 347 GLU B O 1
ATOM 5560 N N . GLY B 1 364 ? -14.431 51.097 75.368 1.00 62.65 348 GLY B N 1
ATOM 5561 C CA . GLY B 1 364 ? -14.816 52.293 76.074 1.00 61.27 348 GLY B CA 1
ATOM 5562 C C . GLY B 1 364 ? -14.000 53.485 75.641 1.00 61.29 348 GLY B C 1
ATOM 5563 O O . GLY B 1 364 ? -13.107 53.357 74.819 1.00 59.33 348 GLY B O 1
#

InterPro domains:
  IPR005097 Saccharopine dehydrogenase, NADP binding domain [PF03435] (6-116)
  IPR032095 Saccharopine dehydrogenase-like, C-terminal [PF16653] (120-347)
  IPR036291 NAD(P)-binding domain superfamily [SSF5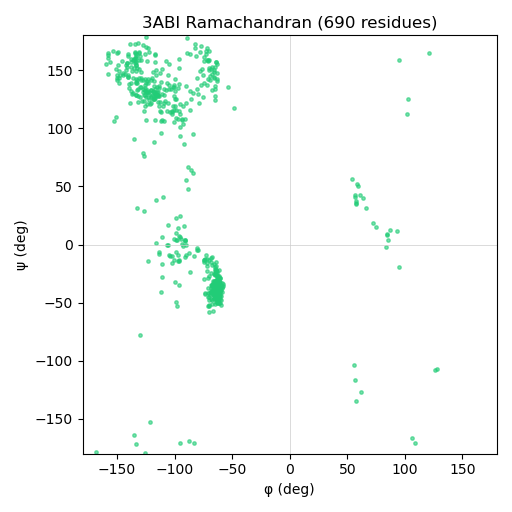1735] (3-171)
  IPR051168 Alpha-aminoadipic semialdehyde synthase [PTHR11133] (4-349)

Solvent-accessible surface area: 29396 Å² total; per-residue (Å²): 168,66,72,0,0,0,2,5,0,28,69,24,0,28,0,0,0,82,23,1,67,121,89,20,39,4,42,0,3,20,90,43,77,117,38,12,101,113,0,109,156,42,5,54,54,51,127,19,65,8,60,57,38,102,130,0,9,106,27,1,130,120,11,98,3,1,0,0,15,23,54,1,134,30,0,28,70,0,0,83,0,0,10,124,8,135,8,33,0,0,1,23,4,56,2,102,64,83,7,45,122,13,103,99,80,0,87,177,18,116,4,6,0,0,3,5,0,5,8,26,8,0,0,2,0,0,3,0,0,35,0,51,92,93,30,111,13,84,36,0,22,1,34,11,4,9,2,0,71,77,43,93,85,22,0,61,2,39,17,20,48,43,20,132,25,3,5,86,32,0,36,144,55,1,75,0,6,84,136,39,152,52,45,142,35,54,2,4,73,77,57,81,167,21,128,17,70,171,30,83,1,35,0,0,1,1,41,6,1,38,13,0,14,147,38,1,121,9,96,91,0,3,8,5,7,0,5,36,62,12,1,5,105,17,1,60,19,0,60,72,1,7,0,14,101,114,133,10,31,79,8,0,10,145,12,0,31,76,48,3,123,33,173,20,117,2,2,0,1,1,51,1,14,0,88,12,122,164,44,96,42,77,14,55,1,72,7,67,63,57,122,96,23,17,0,18,1,20,0,12,0,10,0,0,0,0,0,1,10,3,5,24,96,127,54,21,93,101,1,0,15,6,0,0,57,1,0,42,88,96,81,4,7,100,73,0,26,77,23,0,128,127,52,53,0,37,26,107,92,206,54,68,0,0,0,2,5,0,28,89,42,0,32,0,0,0,81,23,0,58,125,101,26,53,4,45,0,3,21,96,50,70,122,31,9,100,119,0,107,158,40,8,57,50,56,148,16,69,7,63,64,55,97,113,0,9,90,41,0,103,109,15,102,1,0,0,1,19,24,70,18,158,24,0,33,76,1,0,94,0,0,17,124,8,136,9,39,0,0,1,23,5,116,3,100,68,74,8,38,120,13,106,79,85,0,75,161,11,116,4,8,0,0,3,7,0,3,6,33,10,0,0,0,0,0,2,0,0,22,0,49,92,112,27,90,9,47,49,0,17,0,30,14,2,28,3,1,95,88,46,109,83,23,2,56,34,105,94,118,113,29,5,88,60,0,67,131,58,2,70,0,10,65,112,36,134,82,41,135,36,54,4,2,78,78,43,66,157,35,141,9,53,173,27,127,2,16,0,0,2,3,35,5,0,39,9,1,16,145,35,1,126,7,96,92,0,5,7,3,14,0,9,36,54,23,0,0,100,31,2,56,15,2,70,78,2,10,0,12,106,114,129,24,15,88,58,0,16,135,14,5,56,75,41,14,149,31,170,28,92,27,1,0,0,2,53,0,16,0,78,16,122,156,52,105,40,74,15,48,1,71,8,58,61,59,120,100,23,37,0,68,5,24,0,12,0,12,0,0,0,1,0,0,12,4,5,29,94,121,50,19,94,95,1,2,20,13,0,0,56,0,0,35,85,110,81,4,7,108,78,0,24,71,26,0,109,142,54,46,1,48,27,106,87

Organism: Pyrococcus horikoshii (strain ATCC 700860 / DSM 12428 / JCM 9974 / NBRC 100139 / OT-3) (NCBI:txid70601)

B-factor: mean 53.87, std 15.12, range [19.96, 112.71]

Secondary structure (DSSP, 8-state):
--EEEEE--SHHHHHHHHHHTTTSEEEEEES-HHHHHHHTTTSEEEE--TT-HHHHHHHHTT-SEEEE---GGGHHHHHHHHHHHT-EEEE----SS-GGGGHHHHHHTT-EEE---BTTTBHHHHHHHHHHHHS-EEEEEEEEEEEESS--TTT-----S-HHHHHHHHHS-EEEEETTEEEEE-TTT-EEEEEETTEEEEEEE-S--TTHHHHS--SEEEEEEEE-TTHHHHHHHHHHTTTTSHHHHHHHHHHHGGGG-SS--EEEEEEEEEEETTEEEEEEEEEE--SSS-HHHHHHHHHHHHHHHHHHTT-S-SEEE-THHHHHSHHHHHHHHHHHHHTT--EE-/--EEEEE--SHHHHHHHHHHTTTSEEEEEES-HHHHHHTTTTSEEEE--TT-HHHHHHHHTT-SEEEE---HHHHHHHHHHHHHHT-EEEE----SS-GGGGHHHHHHHT-EEE---BTTTBHHHHHHHHHHHHS-EEEEEEEEEEEESS--TTT----HHHHHHHHS-EEEEETTEEEEE-TTTT-EEEEETTEEEEEEEES--THHHHHS--SEEEEEEEE-TTSHHHHHHHHHTTTTSHHHHHHHHHHHTGGG-----EEEEEEEEEEESS-EEEEEEEEE--SS--HHHHHHHHHHHHHHHHHHTT-S-SEEE-THHHHTSHHHHHHHHHHHHHTT--EE-